Protein AF-A0AAW1RF46-F1 (afdb_monomer)

Foldseek 3Di:
DLVVLLDDPDPDDPDDDPDDDDDDDDDDDDDDDDDDDDDDDDDDDDDDDDDDDDDDDDDDDDDDDDDDDDDDDDDDDDDDDDDDDDDDDDDDDDDDDDDDDPDDDQDDDDDPPPPPDDPQDQFDLQPLCLLPVLPDLVRLVLLSVLLVQLQPVVCLVCVVVVLVVCCVVVNDVVSQVVCVVHLCVQFFQAADLVSNVVVLVSQVVLQAHAAEDALCLVVLLVVQPDPPPDDVVVLQVQLVVSLVVLLVSLVSQLSSPLLYEYEHELSRNFHLVLLLQLLVQCVVVVVLVPLDDPPRPPDPPQASLNVCPPVDDPSSSVRLVSSLVSLLVSLVSLQVSVRYAYEYDADDPSRRSSSVRSQLVSQLNRQQLHHSYAYEFALQFPCRVVNLVSSLVVQVVSRGAYHYEYDNDQCQVVQQVVCVVVVHDRRGDPDPVSSVVSRLVSLLVQLVCLLVRRAAYEQADLDPVSLSSSSVSCVVSVNQLQDGGYEYEYERSGNSSRQSSSSNSNHRYYYHHYYHRPVSCSVVSSSVSNVSNCCVPDDSSVSVSVSSSVVSVVVVVVVPDDPPDDDPPPPPDDDDDDDDDDD

Nearest PDB structures (foldseek):
  4nme-assembly1_B  TM=6.684E-01  e=1.162E-13  Geobacter sulfurreducens PCA
  7na0-assembly1_A  TM=6.636E-01  e=4.449E-13  Geobacter sulfurreducens PCA
  8uq1-assembly1_B  TM=6.690E-01  e=1.746E-11  Sinorhizobium meliloti SM11
  8dkp-assembly1_B  TM=6.644E-01  e=1.909E-11  Sinorhizobium meliloti SM11
  8dkq-assembly1_B  TM=6.671E-01  e=2.388E-11  Sinorhizobium meliloti SM11

Organism: NCBI:txid904363

Structure (mmCIF, N/CA/C/O backbone):
data_AF-A0AAW1RF46-F1
#
_entry.id   AF-A0AAW1RF46-F1
#
loop_
_atom_site.group_PDB
_atom_site.id
_atom_site.type_symbol
_atom_site.label_atom_id
_atom_site.label_alt_id
_atom_site.label_comp_id
_atom_site.label_asym_id
_atom_site.label_entity_id
_atom_site.label_seq_id
_atom_site.pdbx_PDB_ins_code
_atom_site.Cartn_x
_atom_site.Cartn_y
_atom_site.Cartn_z
_atom_site.occupancy
_atom_site.B_iso_or_equiv
_atom_site.auth_seq_id
_atom_site.auth_comp_id
_atom_site.auth_asym_id
_atom_site.auth_atom_id
_atom_site.pdbx_PDB_model_num
ATOM 1 N N . MET A 1 1 ? 27.375 -0.310 -25.083 1.00 27.59 1 MET A N 1
ATOM 2 C CA . MET A 1 1 ? 26.789 -0.178 -23.723 1.00 27.59 1 MET A CA 1
ATOM 3 C C . MET A 1 1 ? 26.235 -1.479 -23.136 1.00 27.59 1 MET A C 1
ATOM 5 O O . MET A 1 1 ? 26.670 -1.812 -22.047 1.00 27.59 1 MET A O 1
ATOM 9 N N . ALA A 1 2 ? 25.311 -2.212 -23.780 1.00 26.98 2 ALA A N 1
ATOM 10 C CA . ALA A 1 2 ? 24.566 -3.321 -23.141 1.00 26.98 2 ALA A CA 1
ATOM 11 C C . ALA A 1 2 ? 25.422 -4.337 -22.341 1.00 26.98 2 ALA A C 1
ATOM 13 O O . ALA A 1 2 ? 25.111 -4.618 -21.186 1.00 26.98 2 ALA A O 1
ATOM 14 N N . LEU A 1 3 ? 26.548 -4.804 -22.897 1.00 30.23 3 LEU A N 1
ATOM 15 C CA . LEU A 1 3 ? 27.481 -5.731 -22.228 1.00 30.23 3 LEU A CA 1
ATOM 16 C C . LEU A 1 3 ? 28.105 -5.195 -20.922 1.00 30.23 3 LEU A C 1
ATOM 18 O O . LEU A 1 3 ? 28.523 -5.986 -20.081 1.00 30.23 3 LEU A O 1
ATOM 22 N N . ILE A 1 4 ? 28.159 -3.874 -20.722 1.00 39.00 4 ILE A N 1
ATOM 23 C CA . ILE A 1 4 ? 28.685 -3.250 -19.495 1.00 39.00 4 ILE A CA 1
ATOM 24 C C . ILE A 1 4 ? 27.659 -3.381 -18.358 1.00 39.00 4 ILE A C 1
ATOM 26 O O . ILE A 1 4 ? 28.018 -3.744 -17.241 1.00 39.00 4 ILE A O 1
ATOM 30 N N . LEU A 1 5 ? 26.368 -3.179 -18.654 1.00 33.59 5 LEU A N 1
ATOM 31 C CA . LEU A 1 5 ? 25.272 -3.252 -17.674 1.00 33.59 5 LEU A CA 1
ATOM 32 C C . LEU A 1 5 ? 24.996 -4.683 -17.171 1.00 33.59 5 LEU A C 1
ATOM 34 O O . LEU A 1 5 ? 24.389 -4.860 -16.112 1.00 33.59 5 LEU A O 1
ATOM 38 N N . LEU A 1 6 ? 25.456 -5.703 -17.902 1.00 37.12 6 LEU A N 1
ATOM 39 C CA . LEU A 1 6 ? 25.320 -7.116 -17.533 1.00 37.12 6 LEU A CA 1
ATOM 40 C C . LEU A 1 6 ? 26.416 -7.610 -16.566 1.00 37.12 6 LEU A C 1
ATOM 42 O O . LEU A 1 6 ? 26.213 -8.620 -15.894 1.00 37.12 6 LEU A O 1
ATOM 46 N N . ARG A 1 7 ? 27.553 -6.911 -16.429 1.00 37.22 7 ARG A N 1
ATOM 47 C CA . ARG A 1 7 ? 28.652 -7.338 -15.538 1.00 37.22 7 ARG A CA 1
ATOM 48 C C . ARG A 1 7 ? 28.294 -7.171 -14.051 1.00 37.22 7 ARG A C 1
ATOM 50 O O . ARG A 1 7 ? 27.586 -6.235 -13.663 1.00 37.22 7 ARG A O 1
ATOM 57 N N . LYS A 1 8 ? 28.802 -8.063 -13.189 1.00 33.25 8 LYS A N 1
ATOM 58 C CA . LYS A 1 8 ? 28.852 -7.816 -11.733 1.00 33.25 8 LYS A CA 1
ATOM 59 C C . LYS A 1 8 ? 29.777 -6.612 -11.462 1.00 33.25 8 LYS A C 1
ATOM 61 O O . LYS A 1 8 ? 30.734 -6.432 -12.218 1.00 33.25 8 LYS A O 1
ATOM 66 N N . PRO A 1 9 ? 29.516 -5.784 -10.433 1.00 35.66 9 PRO A N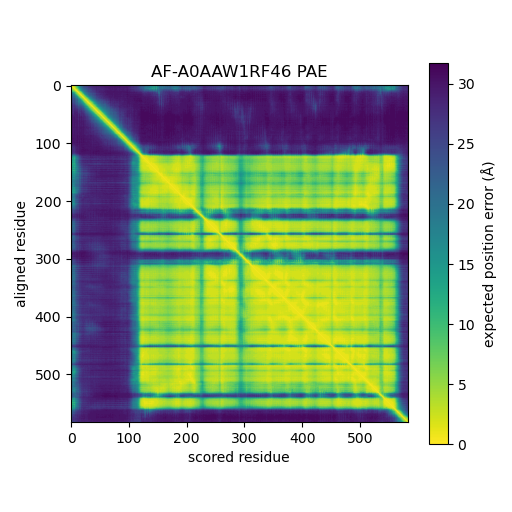 1
ATOM 67 C CA . PRO A 1 9 ? 30.506 -4.805 -9.990 1.00 35.66 9 PRO A CA 1
ATOM 68 C C . PRO A 1 9 ? 31.748 -5.540 -9.445 1.00 35.66 9 PRO A C 1
ATOM 70 O O . PRO A 1 9 ? 31.601 -6.649 -8.919 1.00 35.66 9 PRO A O 1
ATOM 73 N N . PRO A 1 10 ? 32.960 -4.967 -9.553 1.00 33.53 10 PRO A N 1
ATOM 74 C CA . PRO A 1 10 ? 34.133 -5.519 -8.883 1.00 33.53 10 PRO A CA 1
ATOM 75 C C . PRO A 1 10 ? 33.938 -5.455 -7.360 1.00 33.53 10 PRO A C 1
ATOM 77 O O . PRO A 1 10 ? 33.443 -4.461 -6.833 1.00 33.53 10 PRO A O 1
ATOM 80 N N . SER A 1 11 ? 34.333 -6.510 -6.647 1.00 35.28 11 SER A N 1
ATOM 81 C CA . SER A 1 11 ? 34.088 -6.666 -5.202 1.00 35.28 11 SER A CA 1
ATOM 82 C C . SER A 1 11 ? 34.946 -5.771 -4.300 1.00 35.28 11 SER A C 1
ATOM 84 O O . SER A 1 11 ? 34.728 -5.743 -3.092 1.00 35.28 11 SER A O 1
ATOM 86 N N . ASN A 1 12 ? 35.934 -5.066 -4.860 1.00 34.50 12 ASN A N 1
ATOM 87 C CA . ASN A 1 12 ? 37.026 -4.459 -4.103 1.00 34.50 12 ASN A CA 1
ATOM 88 C C . ASN A 1 12 ? 37.057 -2.933 -4.288 1.00 34.50 12 ASN A C 1
ATOM 90 O O . ASN A 1 12 ? 37.771 -2.427 -5.149 1.00 34.50 12 ASN A O 1
ATOM 94 N N . TYR A 1 13 ? 36.334 -2.201 -3.435 1.00 37.72 13 TYR A N 1
ATOM 95 C CA . TYR A 1 13 ? 36.494 -0.750 -3.258 1.00 37.72 13 TYR A CA 1
ATOM 96 C C . TYR A 1 13 ? 36.704 -0.404 -1.778 1.00 37.72 13 TYR A C 1
ATOM 98 O O . TYR A 1 13 ? 35.835 0.133 -1.102 1.00 37.72 13 TYR A O 1
ATOM 106 N N . SER A 1 14 ? 37.897 -0.739 -1.285 1.00 29.20 14 SER A N 1
ATOM 107 C CA . SER A 1 14 ? 38.402 -0.375 0.050 1.00 29.20 14 SER A CA 1
ATOM 108 C C . SER A 1 14 ? 39.865 0.105 0.028 1.00 29.20 14 SER A C 1
ATOM 110 O O . SER A 1 14 ? 40.492 0.240 1.075 1.00 29.20 14 SER A O 1
ATOM 112 N N . LYS A 1 15 ? 40.429 0.355 -1.167 1.00 30.78 15 LYS A N 1
ATOM 113 C CA . LYS A 1 15 ? 41.811 0.827 -1.379 1.00 30.78 15 LYS A CA 1
ATOM 114 C C . LYS A 1 15 ? 41.918 1.820 -2.544 1.00 30.78 15 LYS A C 1
ATOM 116 O O . LYS A 1 15 ? 42.496 1.513 -3.578 1.00 30.78 15 LYS A O 1
ATOM 121 N N . LEU A 1 16 ? 41.346 3.006 -2.361 1.00 31.53 16 LEU A N 1
ATOM 122 C CA . LEU A 1 16 ? 41.635 4.245 -3.098 1.00 31.53 16 LEU A CA 1
ATOM 123 C C . LEU A 1 16 ? 41.183 5.408 -2.198 1.00 31.53 16 LEU A C 1
ATOM 125 O O . LEU A 1 16 ? 40.203 5.252 -1.477 1.00 31.53 16 LEU A O 1
ATOM 129 N N . PHE A 1 17 ? 41.915 6.526 -2.216 1.00 28.53 17 PHE A N 1
ATOM 130 C CA . PHE A 1 17 ? 41.871 7.602 -1.205 1.00 28.53 17 PHE A CA 1
ATOM 131 C C . PHE A 1 17 ? 42.358 7.207 0.203 1.00 28.53 17 PHE A C 1
ATOM 133 O O . PHE A 1 17 ? 41.610 7.210 1.174 1.00 28.53 17 PHE A O 1
ATOM 140 N N . LEU A 1 18 ? 43.671 6.982 0.321 1.00 28.70 18 LEU A N 1
ATOM 141 C CA . LEU A 1 18 ? 44.420 7.340 1.533 1.00 28.70 18 LEU A CA 1
ATOM 142 C C . LEU A 1 18 ? 45.180 8.646 1.255 1.00 28.70 18 LEU A C 1
ATOM 144 O O . LEU A 1 18 ? 46.312 8.631 0.778 1.00 28.70 18 LEU A O 1
ATOM 148 N N . GLY A 1 19 ? 44.514 9.776 1.499 1.00 25.34 19 GLY A N 1
ATOM 149 C CA . GLY A 1 19 ? 45.140 11.097 1.595 1.00 25.34 19 GLY A CA 1
ATOM 150 C C . GLY A 1 19 ? 45.385 11.437 3.065 1.00 25.34 19 GLY A C 1
ATOM 151 O O . GLY A 1 19 ? 44.556 11.105 3.909 1.00 25.34 19 GLY A O 1
ATOM 152 N N . ARG A 1 20 ? 46.529 12.053 3.387 1.00 28.75 20 ARG A N 1
ATOM 153 C CA . ARG A 1 20 ? 46.938 12.325 4.776 1.00 28.75 20 ARG A CA 1
ATOM 154 C C . ARG A 1 20 ? 45.986 13.288 5.498 1.00 28.75 20 ARG A C 1
ATOM 156 O O . ARG A 1 20 ? 45.885 14.445 5.102 1.00 28.75 20 ARG A O 1
ATOM 163 N N . CYS A 1 21 ? 45.471 12.854 6.645 1.00 26.83 21 CYS A N 1
ATOM 164 C CA . CYS A 1 21 ? 45.247 13.710 7.809 1.00 26.83 21 CYS A CA 1
ATOM 165 C C . CYS A 1 21 ? 45.809 12.976 9.035 1.00 26.83 21 CYS A C 1
ATOM 167 O O . CYS A 1 21 ? 45.380 11.863 9.333 1.00 26.83 21 CYS A O 1
ATOM 169 N N . GLU A 1 22 ? 46.784 13.574 9.715 1.00 27.86 22 GLU A N 1
ATOM 170 C CA . GLU A 1 22 ? 47.380 13.048 10.950 1.00 27.86 22 GLU A CA 1
ATOM 171 C C . GLU A 1 22 ? 46.767 13.793 12.146 1.00 27.86 22 GLU A C 1
ATOM 173 O O . GLU A 1 22 ? 46.628 15.015 12.101 1.00 27.86 22 GLU A O 1
ATOM 178 N N . GLY A 1 23 ? 46.366 13.077 13.203 1.00 26.98 23 GLY A N 1
ATOM 179 C CA . GLY A 1 23 ? 45.689 13.687 14.353 1.00 26.98 23 GLY A CA 1
ATOM 180 C C . GLY A 1 23 ? 45.207 12.680 15.404 1.00 26.98 23 GLY A C 1
ATOM 181 O O . GLY A 1 23 ? 44.204 12.008 15.206 1.00 26.98 23 GLY A O 1
ATOM 182 N N . PHE A 1 24 ? 45.964 12.604 16.500 1.00 27.41 24 PHE A N 1
ATOM 183 C CA . PHE A 1 24 ? 45.728 11.986 17.820 1.00 27.41 24 PHE A CA 1
ATOM 184 C C . PHE A 1 24 ? 44.268 11.767 18.305 1.00 27.41 24 PHE A C 1
ATOM 186 O O . PHE A 1 24 ? 43.392 12.561 17.969 1.00 27.41 24 PHE A O 1
ATOM 193 N N . PRO A 1 25 ? 44.040 10.888 19.314 1.00 31.31 25 PRO A N 1
ATOM 194 C CA . PRO A 1 25 ? 44.772 9.664 19.675 1.00 31.31 25 PRO A CA 1
ATOM 195 C C . PRO A 1 25 ? 43.844 8.440 19.886 1.00 31.31 25 PRO A C 1
ATOM 197 O O . PRO A 1 25 ? 42.623 8.554 19.971 1.00 31.31 25 PRO A O 1
ATOM 200 N N . VAL A 1 26 ? 44.430 7.247 20.039 1.00 27.92 26 VAL A N 1
ATOM 201 C CA . VAL A 1 26 ? 43.692 6.036 20.453 1.00 27.92 26 VAL A CA 1
ATOM 202 C C . VAL A 1 26 ? 43.328 6.130 21.938 1.00 27.92 26 VAL A C 1
ATOM 204 O O . VAL A 1 26 ? 44.215 6.334 22.764 1.00 27.92 26 VAL A O 1
ATOM 207 N N . PHE A 1 27 ? 42.054 5.919 22.287 1.00 28.27 27 PHE A N 1
ATOM 208 C CA . PHE A 1 27 ? 41.620 5.739 23.678 1.00 28.27 27 PHE A CA 1
ATOM 209 C C . PHE A 1 27 ? 41.367 4.267 24.021 1.00 28.27 27 PHE A C 1
ATOM 211 O O . PHE A 1 27 ? 40.962 3.469 23.176 1.00 28.27 27 PHE A O 1
ATOM 218 N N . ALA A 1 28 ? 41.670 3.913 25.270 1.00 26.66 28 ALA A N 1
ATOM 219 C CA . ALA A 1 28 ? 41.823 2.536 25.721 1.00 26.66 28 ALA A CA 1
ATOM 220 C C . ALA A 1 28 ? 40.512 1.735 25.803 1.00 26.66 28 ALA A C 1
ATOM 222 O O . ALA A 1 28 ? 39.450 2.250 26.153 1.00 26.66 28 ALA A O 1
ATOM 223 N N . THR A 1 29 ? 40.631 0.424 25.593 1.00 27.12 29 THR A N 1
ATOM 224 C CA . THR A 1 29 ? 39.634 -0.565 26.014 1.00 27.12 29 THR A CA 1
ATOM 225 C C . THR A 1 29 ? 39.552 -0.611 27.541 1.00 27.12 29 THR A C 1
ATOM 227 O O . THR A 1 29 ? 40.506 -1.041 28.191 1.00 27.12 29 THR A O 1
ATOM 230 N N . TYR A 1 30 ? 38.415 -0.221 28.116 1.00 28.14 30 TYR A N 1
ATOM 231 C CA . TYR A 1 30 ? 38.135 -0.442 29.538 1.00 28.14 30 TYR A CA 1
ATOM 232 C C . TYR A 1 30 ? 37.581 -1.860 29.779 1.00 28.14 30 TYR A C 1
ATOM 234 O O . TYR A 1 30 ? 36.731 -2.313 29.008 1.00 28.14 30 TYR A O 1
ATOM 242 N N . PRO A 1 31 ? 38.023 -2.569 30.836 1.00 28.66 31 PRO A N 1
ATOM 243 C CA . PRO A 1 31 ? 37.450 -3.853 31.225 1.00 28.66 31 PRO A CA 1
ATOM 244 C C . PRO A 1 31 ? 36.089 -3.680 31.920 1.00 28.66 31 PRO A C 1
ATOM 246 O O . PRO A 1 31 ? 35.855 -2.707 32.636 1.00 28.66 31 PRO A O 1
ATOM 249 N N . MET A 1 32 ? 35.205 -4.663 31.741 1.00 29.72 32 MET A N 1
ATOM 250 C CA . MET A 1 32 ? 33.914 -4.740 32.435 1.00 29.72 32 MET A CA 1
ATOM 251 C C . MET A 1 32 ? 34.112 -5.071 33.928 1.00 29.72 32 MET A C 1
ATOM 253 O O . MET A 1 32 ? 34.828 -6.030 34.229 1.00 29.72 32 MET A O 1
ATOM 257 N N . PRO A 1 33 ? 33.451 -4.366 34.867 1.00 30.98 33 PRO A N 1
ATOM 258 C CA . PRO A 1 33 ? 33.337 -4.815 36.254 1.00 30.98 33 PRO A CA 1
ATOM 259 C C . PRO A 1 33 ? 32.524 -6.115 36.361 1.00 30.98 33 PRO A C 1
ATOM 261 O O . PRO A 1 33 ? 31.619 -6.364 35.561 1.00 30.98 33 PRO A O 1
ATOM 264 N N . ALA A 1 34 ? 32.836 -6.941 37.360 1.00 29.50 34 ALA A N 1
ATOM 265 C CA . ALA A 1 34 ? 32.163 -8.219 37.583 1.00 29.50 34 ALA A CA 1
ATOM 266 C C . ALA A 1 34 ? 30.732 -8.059 38.134 1.00 29.50 34 ALA A C 1
ATOM 268 O O . ALA A 1 34 ? 30.386 -7.055 38.755 1.00 29.50 34 ALA A O 1
ATOM 269 N N . GLN A 1 35 ? 29.911 -9.093 37.938 1.00 29.91 35 GLN A N 1
ATOM 270 C CA . GLN A 1 35 ? 28.565 -9.183 38.506 1.00 29.91 35 GLN A CA 1
ATOM 271 C C . GLN A 1 35 ? 28.609 -9.238 40.041 1.00 29.91 35 GLN A C 1
ATOM 273 O O . GLN A 1 35 ? 29.417 -9.967 40.615 1.00 29.91 35 GLN A O 1
ATOM 278 N N . GLN A 1 36 ? 27.667 -8.558 40.697 1.00 27.69 36 GLN A N 1
ATOM 279 C CA . GLN A 1 36 ? 27.275 -8.852 42.076 1.00 27.69 36 GLN A CA 1
ATOM 280 C C . GLN A 1 36 ? 25.777 -9.161 42.110 1.00 27.69 36 GLN A C 1
ATOM 282 O O . GLN A 1 36 ? 24.956 -8.379 41.634 1.00 27.69 36 GLN A O 1
ATOM 287 N N . THR A 1 37 ? 25.425 -10.327 42.647 1.00 30.22 37 THR A N 1
ATOM 288 C CA . THR A 1 37 ? 24.039 -10.732 42.908 1.00 30.22 37 THR A CA 1
ATOM 289 C C . THR A 1 37 ? 23.494 -10.007 44.143 1.00 30.22 37 THR A C 1
ATOM 291 O O . THR A 1 37 ? 24.232 -9.874 45.122 1.00 30.22 37 THR A O 1
ATOM 294 N N . PRO A 1 38 ? 22.222 -9.569 44.151 1.00 32.12 38 PRO A N 1
ATOM 295 C CA . PRO A 1 38 ? 21.658 -8.829 45.276 1.00 32.12 38 PRO A CA 1
ATOM 296 C C . PRO A 1 38 ? 21.459 -9.721 46.509 1.00 32.12 38 PRO A C 1
ATOM 298 O O . PRO A 1 38 ? 20.969 -10.846 46.405 1.00 32.12 38 PRO A O 1
ATOM 301 N N . ALA A 1 39 ? 21.785 -9.189 47.688 1.00 27.78 39 ALA A N 1
ATOM 302 C CA . ALA A 1 39 ? 21.387 -9.771 48.968 1.00 27.78 39 ALA A CA 1
ATOM 303 C C . ALA A 1 39 ? 19.946 -9.353 49.318 1.00 27.78 39 ALA A C 1
ATOM 305 O O . ALA A 1 39 ? 19.544 -8.223 49.044 1.00 27.78 39 ALA A O 1
ATOM 306 N N . ALA A 1 40 ? 19.178 -10.251 49.939 1.00 29.30 40 ALA A N 1
ATOM 307 C CA . ALA A 1 40 ? 17.776 -10.021 50.290 1.00 29.30 40 ALA A CA 1
ATOM 308 C C . ALA A 1 40 ? 17.566 -9.956 51.811 1.00 29.30 40 ALA A C 1
ATOM 310 O O . ALA A 1 40 ? 17.944 -10.888 52.516 1.00 29.30 40 ALA A O 1
ATOM 311 N N . ALA A 1 41 ? 16.921 -8.888 52.294 1.00 27.41 41 ALA A N 1
ATOM 312 C CA . ALA A 1 41 ? 16.283 -8.767 53.612 1.00 27.41 41 ALA A CA 1
ATOM 313 C C . ALA A 1 41 ? 15.512 -7.426 53.700 1.00 27.41 41 ALA A C 1
ATOM 315 O O . ALA A 1 41 ? 15.883 -6.479 53.009 1.00 27.41 41 ALA A O 1
ATOM 316 N N . PRO A 1 42 ? 14.543 -7.274 54.619 1.00 32.94 42 PRO A N 1
ATOM 317 C CA . PRO A 1 42 ? 13.446 -8.204 54.885 1.00 32.94 42 PRO A CA 1
ATOM 318 C C . PRO A 1 42 ? 12.078 -7.483 54.851 1.00 32.94 42 PRO A C 1
ATOM 320 O O . PRO A 1 42 ? 11.996 -6.257 54.864 1.00 32.94 42 PRO A O 1
ATOM 323 N N . ALA A 1 43 ? 10.978 -8.238 54.868 1.00 29.25 43 ALA A N 1
ATOM 324 C CA . ALA A 1 43 ? 9.651 -7.651 55.059 1.00 29.25 43 ALA A CA 1
ATOM 325 C C . ALA A 1 43 ? 9.450 -7.178 56.513 1.00 29.25 43 ALA A C 1
ATOM 327 O O . ALA A 1 43 ? 9.816 -7.883 57.454 1.00 29.25 43 ALA A O 1
ATOM 328 N N . GLN A 1 44 ? 8.795 -6.029 56.695 1.00 30.44 44 GLN A N 1
ATOM 329 C CA . GLN A 1 44 ? 8.159 -5.645 57.958 1.00 30.44 44 GLN A CA 1
ATOM 330 C C . GLN A 1 44 ? 6.648 -5.572 57.735 1.00 30.44 44 GLN A C 1
ATOM 332 O O . GLN A 1 44 ? 6.181 -4.877 56.834 1.00 30.44 44 GLN A O 1
ATOM 337 N N . GLY A 1 45 ? 5.890 -6.335 58.521 1.00 25.44 45 GLY A N 1
ATOM 338 C CA . GLY A 1 45 ? 4.431 -6.353 58.455 1.00 25.44 45 GLY A CA 1
ATOM 339 C C . GLY A 1 45 ? 3.799 -5.375 59.442 1.00 25.44 45 GLY A C 1
ATOM 340 O O . GLY A 1 45 ? 4.349 -5.120 60.511 1.00 25.44 45 GLY A O 1
ATOM 341 N N . ILE A 1 46 ? 2.600 -4.898 59.113 1.00 29.16 46 ILE A N 1
ATOM 342 C CA . ILE A 1 46 ? 1.674 -4.287 60.071 1.00 29.16 46 ILE A CA 1
ATOM 343 C C . ILE A 1 46 ? 0.436 -5.182 60.111 1.00 29.16 46 ILE A C 1
ATOM 345 O O . ILE A 1 46 ? -0.171 -5.440 59.073 1.00 29.16 46 ILE A O 1
ATOM 349 N N . ALA A 1 47 ? 0.087 -5.679 61.298 1.00 26.77 47 ALA A N 1
ATOM 350 C CA . ALA A 1 47 ? -1.030 -6.596 61.493 1.00 26.77 47 ALA A CA 1
ATOM 351 C C . ALA A 1 47 ? -1.859 -6.219 62.732 1.00 26.77 47 ALA A C 1
ATOM 353 O O . ALA A 1 47 ? -1.448 -6.430 63.870 1.00 26.77 47 ALA A O 1
ATOM 354 N N . ALA A 1 48 ? -3.058 -5.705 62.471 1.00 30.16 48 ALA A N 1
ATOM 355 C CA . ALA A 1 48 ? -4.234 -5.680 63.339 1.00 30.16 48 ALA A CA 1
ATOM 356 C C . ALA A 1 48 ? -5.435 -5.812 62.375 1.00 30.16 48 ALA A C 1
ATOM 358 O O . ALA A 1 48 ? -5.394 -5.246 61.287 1.00 30.16 48 ALA A O 1
ATOM 359 N N . GLY A 1 49 ? -6.464 -6.628 62.610 1.00 25.88 49 GLY A N 1
ATOM 360 C CA . GLY A 1 49 ? -7.187 -6.805 63.871 1.00 25.88 49 GLY A CA 1
ATOM 361 C C . GLY A 1 49 ? -8.302 -5.751 63.886 1.00 25.88 49 GLY A C 1
ATOM 362 O O . GLY A 1 49 ? -7.998 -4.576 64.031 1.00 25.88 49 GLY A O 1
ATOM 363 N N . LEU A 1 50 ? -9.581 -6.073 63.666 1.00 27.38 50 LEU A N 1
ATOM 364 C CA . LEU A 1 50 ? -10.349 -7.183 64.253 1.00 27.38 50 LEU A CA 1
ATOM 365 C C . LEU A 1 50 ? -11.422 -7.798 63.316 1.00 27.38 50 LEU A C 1
ATOM 367 O O . LEU A 1 50 ? -11.562 -7.422 62.157 1.00 27.38 50 LEU A O 1
ATOM 371 N N . LEU A 1 51 ? -12.145 -8.794 63.842 1.00 28.14 51 LEU A N 1
ATOM 372 C CA . LEU A 1 51 ? -13.146 -9.637 63.170 1.00 28.14 51 LEU A CA 1
ATOM 373 C C . LEU A 1 51 ? -14.600 -9.209 63.454 1.00 28.14 51 LEU A C 1
ATOM 375 O O . LEU A 1 51 ? -14.879 -8.650 64.509 1.00 28.14 51 LEU A O 1
ATOM 379 N N . SER A 1 52 ? -15.523 -9.707 62.613 1.00 27.38 52 SER A N 1
ATOM 380 C CA . SER A 1 52 ? -16.975 -9.852 62.871 1.00 27.38 52 SER A CA 1
ATOM 381 C C . SER A 1 52 ? -17.793 -8.540 62.865 1.00 27.38 52 SER A C 1
ATOM 383 O O . SER A 1 52 ? -17.367 -7.524 63.387 1.00 27.38 52 SER A O 1
ATOM 385 N N . SER A 1 53 ? -19.004 -8.475 62.304 1.00 27.56 53 SER A N 1
ATOM 386 C CA . SER A 1 53 ? -20.031 -9.525 62.219 1.00 27.56 53 SER A CA 1
ATOM 387 C C . SER A 1 53 ? -21.019 -9.318 61.054 1.00 27.56 53 SER A C 1
ATOM 389 O O . SER A 1 53 ? -21.091 -8.246 60.458 1.00 27.56 53 SER A O 1
ATOM 391 N N . ARG A 1 54 ? -21.805 -10.356 60.730 1.00 27.72 54 ARG A N 1
ATOM 392 C CA . ARG A 1 54 ? -22.978 -10.254 59.840 1.00 27.72 54 ARG A CA 1
ATOM 393 C C . ARG A 1 54 ? -24.205 -9.793 60.629 1.00 27.72 54 ARG A C 1
ATOM 395 O O . ARG A 1 54 ? -24.477 -10.357 61.684 1.00 27.72 54 ARG A O 1
ATOM 402 N N . SER A 1 55 ? -25.043 -8.949 60.032 1.00 27.30 55 SER A N 1
ATOM 403 C CA . SER A 1 55 ? -26.495 -9.019 60.249 1.00 27.30 55 SER A CA 1
ATOM 404 C C . SER A 1 55 ? -27.262 -8.565 59.003 1.00 27.30 55 SER A C 1
ATOM 406 O O . SER A 1 55 ? -26.957 -7.545 58.394 1.00 27.30 55 SER A O 1
ATOM 408 N N . THR A 1 56 ? -28.239 -9.373 58.598 1.00 25.52 56 THR A N 1
ATOM 409 C CA . THR A 1 56 ? -29.304 -9.011 57.651 1.00 25.52 56 THR A CA 1
ATOM 410 C C . THR A 1 56 ? -30.481 -8.412 58.417 1.00 25.52 56 THR A C 1
ATOM 412 O O . THR A 1 56 ? -30.670 -8.742 59.589 1.00 25.52 56 THR A O 1
ATOM 415 N N . PRO A 1 57 ? -31.368 -7.679 57.732 1.00 29.64 57 PRO A N 1
ATOM 416 C CA . PRO A 1 57 ? -32.741 -8.186 57.715 1.00 29.64 57 PRO A CA 1
ATOM 417 C C . PRO A 1 57 ? -33.349 -8.272 56.308 1.00 29.64 57 PRO A C 1
ATOM 419 O O . PRO A 1 57 ? -33.087 -7.460 55.425 1.00 29.64 57 PRO A O 1
ATOM 422 N N . THR A 1 58 ? -34.191 -9.285 56.125 1.00 26.41 58 THR A N 1
ATOM 423 C CA . THR A 1 58 ? -35.045 -9.510 54.951 1.00 26.41 58 THR A CA 1
ATOM 424 C C . THR A 1 58 ? -36.472 -9.041 55.222 1.00 26.41 58 THR A C 1
ATOM 426 O O . THR A 1 58 ? -36.943 -9.280 56.330 1.00 26.41 58 THR A O 1
ATOM 429 N N . GLN A 1 59 ? -37.151 -8.513 54.192 1.00 27.02 59 GLN A N 1
ATOM 430 C CA . GLN A 1 59 ? -38.604 -8.545 53.869 1.00 27.02 59 GLN A CA 1
ATOM 431 C C . GLN A 1 59 ? -38.949 -7.235 53.121 1.00 27.02 59 GLN A C 1
ATOM 433 O O . GLN A 1 59 ? -38.615 -6.165 53.611 1.00 27.02 59 GLN A O 1
ATOM 438 N N . SER A 1 60 ? -39.422 -7.176 51.868 1.00 25.72 60 SER A N 1
ATOM 439 C CA . SER A 1 60 ? -40.427 -7.923 51.077 1.00 25.72 60 SER A CA 1
ATOM 440 C C . SER A 1 60 ? -41.818 -7.272 51.079 1.00 25.72 60 SER A C 1
ATOM 442 O O . SER A 1 60 ? -42.588 -7.473 52.014 1.00 25.72 60 SER A O 1
ATOM 444 N N . SER A 1 61 ? -42.176 -6.600 49.979 1.00 26.20 61 SER A N 1
ATOM 445 C CA . SER A 1 61 ? -43.574 -6.429 49.546 1.00 26.20 61 SER A CA 1
ATOM 446 C C . SER A 1 61 ? -43.670 -5.877 48.116 1.00 26.20 61 SER A C 1
ATOM 448 O O . SER A 1 61 ? -43.086 -4.839 47.815 1.00 26.20 61 SER A O 1
ATOM 450 N N . THR A 1 62 ? -44.457 -6.548 47.277 1.00 28.42 62 THR A N 1
ATOM 451 C CA . THR A 1 62 ? -44.963 -6.149 45.946 1.00 28.42 62 THR A CA 1
ATOM 452 C C . THR A 1 62 ? -46.152 -7.067 45.611 1.00 28.42 62 THR A C 1
ATOM 454 O O . THR A 1 62 ? -46.236 -8.149 46.196 1.00 28.42 62 THR A O 1
ATOM 457 N N . PRO A 1 63 ? -47.023 -6.743 44.634 1.00 39.91 63 PRO A N 1
ATOM 458 C CA . PRO A 1 63 ? -47.340 -5.443 44.030 1.00 39.91 63 PRO A CA 1
ATOM 459 C C . PRO A 1 63 ? -48.831 -5.072 44.254 1.00 39.91 63 PRO A C 1
ATOM 461 O O . PRO A 1 63 ? -49.548 -5.767 44.969 1.00 39.91 63 PRO A O 1
ATOM 464 N N . ALA A 1 64 ? -49.332 -4.018 43.598 1.00 26.61 64 ALA A N 1
ATOM 465 C CA . ALA A 1 64 ? -50.771 -3.744 43.492 1.00 26.61 64 ALA A CA 1
ATOM 466 C C . ALA A 1 64 ? -51.169 -3.428 42.037 1.00 26.61 64 ALA A C 1
ATOM 468 O O . ALA A 1 64 ? -50.651 -2.490 41.437 1.00 26.61 64 ALA A O 1
ATOM 469 N N . HIS A 1 65 ? -52.092 -4.216 41.480 1.00 28.69 65 HIS A N 1
ATOM 470 C CA . HIS A 1 65 ? -52.736 -3.975 40.182 1.00 28.69 65 HIS A CA 1
ATOM 471 C C . HIS A 1 65 ? -53.990 -3.111 40.372 1.00 28.69 65 HIS A C 1
ATOM 473 O O . HIS A 1 65 ? -54.839 -3.481 41.180 1.00 28.69 65 HIS A O 1
ATOM 479 N N . VAL A 1 66 ? -54.181 -2.072 39.549 1.00 27.19 66 VAL A N 1
ATOM 480 C CA . VAL A 1 66 ? -55.522 -1.561 39.200 1.00 27.19 66 VAL A CA 1
ATOM 481 C C . VAL A 1 66 ? -55.563 -1.140 37.728 1.00 27.19 66 VAL A C 1
ATOM 483 O O . VAL A 1 66 ? -54.646 -0.515 37.201 1.00 27.19 66 VAL A O 1
ATOM 486 N N . SER A 1 67 ? -56.654 -1.503 37.067 1.00 25.45 67 SER A N 1
ATOM 487 C CA . SER A 1 67 ? -57.176 -1.016 35.780 1.00 25.45 67 SER A CA 1
ATOM 488 C C . SER A 1 67 ? -58.696 -1.320 35.803 1.00 25.45 67 SER A C 1
ATOM 490 O O . SER A 1 67 ? -59.102 -2.079 36.692 1.00 25.45 67 SER A O 1
ATOM 492 N N . PRO A 1 68 ? -59.550 -0.833 34.879 1.00 45.62 68 PRO A N 1
ATOM 493 C CA . PRO A 1 68 ? -59.268 -0.011 33.698 1.00 45.62 68 PRO A CA 1
ATOM 494 C C . PRO A 1 68 ? -60.210 1.220 33.545 1.00 45.62 68 PRO A C 1
ATOM 496 O O . PRO A 1 68 ? -61.022 1.503 34.417 1.00 45.62 68 PRO A O 1
ATOM 499 N N . ASP A 1 69 ? -60.110 1.864 32.375 1.00 27.62 69 ASP A N 1
ATOM 500 C CA . ASP A 1 69 ? -61.211 2.449 31.577 1.00 27.62 69 ASP A CA 1
ATOM 501 C C . ASP A 1 69 ? -62.000 3.685 32.082 1.00 27.62 69 ASP A C 1
ATOM 503 O O . ASP A 1 69 ? -62.643 3.666 33.133 1.00 27.62 69 ASP A O 1
ATOM 507 N N . LYS A 1 70 ? -62.041 4.730 31.233 1.00 27.28 70 LYS A N 1
ATOM 508 C CA . LYS A 1 70 ? -63.292 5.406 30.832 1.00 27.28 70 LYS A CA 1
ATOM 509 C C . LYS A 1 70 ? -63.120 6.352 29.636 1.00 27.28 70 LYS A C 1
ATOM 511 O O . LYS A 1 70 ? -62.183 7.144 29.576 1.00 27.28 70 LYS A O 1
ATOM 516 N N . THR A 1 71 ? -64.089 6.294 28.727 1.00 27.28 71 THR A N 1
ATOM 517 C CA . THR A 1 71 ? -64.321 7.207 27.595 1.00 27.28 71 THR A CA 1
ATOM 518 C C . THR A 1 71 ? -65.023 8.503 28.009 1.00 27.28 71 THR A C 1
ATOM 520 O O . THR A 1 71 ? -65.820 8.465 28.942 1.00 27.28 71 THR A O 1
ATOM 523 N N . GLU A 1 72 ? -64.858 9.586 27.237 1.00 27.08 72 GLU A N 1
ATOM 524 C CA . GLU A 1 72 ? -65.972 10.230 26.499 1.00 27.08 72 GLU A CA 1
ATOM 525 C C . GLU A 1 72 ? -65.487 11.329 25.525 1.00 27.08 72 GLU A C 1
ATOM 527 O O . GLU A 1 72 ? -64.475 11.989 25.760 1.00 27.08 72 GLU A O 1
ATOM 532 N N . ASP A 1 73 ? -66.211 11.494 24.413 1.00 25.34 73 ASP A N 1
ATOM 533 C CA . ASP A 1 73 ? -66.045 12.566 23.416 1.00 25.34 73 ASP A CA 1
ATOM 534 C C . ASP A 1 73 ? -66.763 13.858 23.843 1.00 25.34 73 ASP A C 1
ATOM 536 O O . ASP A 1 73 ? -67.742 13.799 24.580 1.00 25.34 73 ASP A O 1
ATOM 540 N N . PHE A 1 74 ? -66.408 15.006 23.243 1.00 26.11 74 PHE A N 1
ATOM 541 C CA . PHE A 1 74 ? -67.434 15.938 22.738 1.00 26.11 74 PHE A CA 1
ATOM 542 C C . PHE A 1 74 ? -66.916 16.844 21.602 1.00 26.11 74 PHE A C 1
ATOM 544 O O . PHE A 1 74 ? -65.764 17.273 21.591 1.00 26.11 74 PHE A O 1
ATOM 551 N N . THR A 1 75 ? -67.783 17.142 20.627 1.00 27.17 75 THR A N 1
ATOM 552 C CA . THR A 1 75 ? -67.429 17.738 19.319 1.00 27.17 75 THR A CA 1
ATOM 553 C C . THR A 1 75 ? -68.071 19.105 19.047 1.00 27.17 75 THR A C 1
ATOM 555 O O . THR A 1 75 ? -69.279 19.233 19.237 1.00 27.17 75 THR A O 1
ATOM 558 N N . ALA A 1 76 ? -67.332 20.061 18.456 1.00 26.02 76 ALA A N 1
ATOM 559 C CA . ALA A 1 76 ? -67.861 21.170 17.625 1.00 26.02 76 ALA A CA 1
ATOM 560 C C . ALA A 1 76 ? -66.730 21.961 16.903 1.00 26.02 76 ALA A C 1
ATOM 562 O O . ALA A 1 76 ? -65.591 21.921 17.355 1.00 26.02 76 ALA A O 1
ATOM 563 N N . ALA A 1 77 ? -66.982 22.832 15.908 1.00 26.27 77 ALA A N 1
ATOM 564 C CA . ALA A 1 77 ? -67.450 22.564 14.528 1.00 26.27 77 ALA A CA 1
ATOM 565 C C . ALA A 1 77 ? -67.485 23.862 13.659 1.00 26.27 77 ALA A C 1
ATOM 567 O O . ALA A 1 77 ? -68.202 24.799 13.998 1.00 26.27 77 ALA A O 1
ATOM 568 N N . SER A 1 78 ? -66.753 23.919 12.529 1.00 24.98 78 SER A N 1
ATOM 569 C CA . SER A 1 78 ? -66.928 24.834 11.353 1.00 24.98 78 SER A CA 1
ATOM 570 C C . SER A 1 78 ? -65.761 24.612 10.357 1.00 24.98 78 SER A C 1
ATOM 572 O O . SER A 1 78 ? -64.607 24.726 10.744 1.00 24.98 78 SER A O 1
ATOM 574 N N . GLN A 1 79 ? -65.917 24.055 9.145 1.00 25.22 79 GLN A N 1
ATOM 575 C CA . GLN A 1 79 ? -66.555 24.567 7.907 1.00 25.22 79 GLN A CA 1
ATOM 576 C C . GLN A 1 79 ? -65.881 25.847 7.346 1.00 25.22 79 GLN A C 1
ATOM 578 O O . GLN A 1 79 ? -66.125 26.923 7.870 1.00 25.22 79 GLN A O 1
ATOM 583 N N . LEU A 1 80 ? -64.905 25.733 6.416 1.00 27.61 80 LEU A N 1
ATOM 584 C CA . LEU A 1 80 ? -65.011 25.741 4.919 1.00 27.61 80 LEU A CA 1
ATOM 585 C C . LEU A 1 80 ? -64.948 27.173 4.303 1.00 27.61 80 LEU A C 1
ATOM 587 O O . LEU A 1 80 ? -65.248 28.107 5.039 1.00 27.61 80 LEU A O 1
ATOM 591 N N . PRO A 1 81 ? -64.596 27.408 3.002 1.00 30.77 81 PRO A N 1
ATOM 592 C CA . PRO A 1 81 ? -64.312 26.487 1.878 1.00 30.77 81 PRO A CA 1
ATOM 593 C C . PRO A 1 81 ? -62.950 26.732 1.136 1.00 30.77 81 PRO A C 1
ATOM 595 O O . PRO A 1 81 ? -62.064 27.409 1.645 1.00 30.77 81 PRO A O 1
ATOM 598 N N . ARG A 1 82 ? -62.771 26.164 -0.079 1.00 33.81 82 ARG A N 1
ATOM 599 C CA . ARG A 1 82 ? -61.627 26.378 -1.021 1.00 33.81 82 ARG A CA 1
ATOM 600 C C . ARG A 1 82 ? -61.850 27.598 -1.948 1.00 33.81 82 ARG A C 1
ATOM 602 O O . ARG A 1 82 ? -63.008 27.974 -2.121 1.00 33.81 82 ARG A O 1
ATOM 609 N N . PRO A 1 83 ? -60.806 28.146 -2.621 1.00 27.88 83 PRO A N 1
ATOM 610 C CA . PRO A 1 83 ? -60.697 27.932 -4.086 1.00 27.88 83 PRO A CA 1
ATOM 611 C C . PRO A 1 83 ? -59.262 27.941 -4.706 1.00 27.88 83 PRO A C 1
ATOM 613 O O . PRO A 1 83 ? -58.259 28.140 -4.031 1.00 27.88 83 PRO A O 1
ATOM 616 N N . HIS A 1 84 ? -59.217 27.743 -6.031 1.00 23.34 84 HIS A N 1
ATOM 617 C CA . HIS A 1 84 ? -58.150 27.962 -7.042 1.00 23.34 84 HIS A CA 1
ATOM 618 C C . HIS A 1 84 ? -58.881 28.467 -8.326 1.00 23.34 84 HIS A C 1
ATOM 620 O O . HIS A 1 84 ? -60.096 28.238 -8.380 1.00 23.34 84 HIS A O 1
ATOM 626 N N . PRO A 1 85 ? -58.245 29.013 -9.396 1.00 41.31 85 PRO A N 1
ATOM 627 C CA . PRO A 1 85 ? -56.843 29.425 -9.621 1.00 41.31 85 PRO A CA 1
ATOM 628 C C . PRO A 1 85 ? -56.707 30.877 -10.205 1.00 41.31 85 PRO A C 1
ATOM 630 O O . PRO A 1 85 ? -57.684 31.614 -10.192 1.00 41.31 85 PRO A O 1
ATOM 633 N N . GLU A 1 86 ? -55.528 31.235 -10.767 1.00 24.08 86 GLU A N 1
ATOM 634 C CA . GLU A 1 86 ? -55.250 32.416 -11.650 1.00 24.08 86 GLU A CA 1
ATOM 635 C C . GLU A 1 86 ? -55.347 33.833 -10.993 1.00 24.08 86 GLU A C 1
ATOM 637 O O . GLU A 1 86 ? -56.011 33.979 -9.977 1.00 24.08 86 GLU A O 1
ATOM 642 N N . LEU A 1 87 ? -54.717 34.957 -11.417 1.00 24.45 87 LEU A N 1
ATOM 643 C CA . LEU A 1 87 ? -53.631 35.381 -12.359 1.00 24.45 87 LEU A CA 1
ATOM 644 C C . LEU A 1 87 ? -53.298 36.899 -12.049 1.00 24.45 87 LEU A C 1
ATOM 646 O O . LEU A 1 87 ? -53.991 37.460 -11.208 1.00 24.45 87 LEU A O 1
ATOM 650 N N . LEU A 1 88 ? -52.336 37.704 -12.574 1.00 24.91 88 LEU A N 1
ATOM 651 C CA . LEU A 1 88 ? -51.237 37.680 -13.580 1.00 24.91 88 LEU A CA 1
ATOM 652 C C . LEU A 1 88 ? -50.020 38.548 -13.092 1.00 24.91 88 LEU A C 1
ATOM 654 O O . LEU A 1 88 ? -50.247 39.581 -12.477 1.00 24.91 88 LEU A O 1
ATOM 658 N N . HIS A 1 89 ? -48.786 38.240 -13.554 1.00 25.09 89 HIS A N 1
ATOM 659 C CA . HIS A 1 89 ? -47.635 39.161 -13.854 1.00 25.09 89 HIS A CA 1
ATOM 660 C C . HIS A 1 89 ? -46.989 40.038 -12.728 1.00 25.09 89 HIS A C 1
ATOM 662 O O . HIS A 1 89 ? -47.573 40.245 -11.678 1.00 25.09 89 HIS A O 1
ATOM 668 N N . VAL A 1 90 ? -45.740 40.556 -12.817 1.00 24.67 90 VAL A N 1
ATOM 669 C CA . VAL A 1 90 ? -44.781 40.794 -13.938 1.00 24.67 90 VAL A CA 1
ATOM 670 C C . VAL A 1 90 ? -43.370 40.199 -13.673 1.00 24.67 90 VAL A C 1
ATOM 672 O O . VAL A 1 90 ? -42.953 39.998 -12.539 1.00 24.67 90 VAL A O 1
ATOM 675 N N . HIS A 1 91 ? -42.639 39.913 -14.758 1.00 24.16 91 HIS A N 1
ATOM 676 C CA . HIS A 1 91 ? -41.320 39.258 -14.862 1.00 24.16 91 HIS A CA 1
ATOM 677 C C . HIS A 1 91 ? -40.121 39.875 -14.107 1.00 24.16 91 HIS A C 1
ATOM 679 O O . HIS A 1 91 ? -39.992 41.091 -14.042 1.00 24.16 91 HIS A O 1
ATOM 685 N N . HIS A 1 92 ? -39.087 39.041 -13.877 1.00 25.83 92 HIS A N 1
ATOM 686 C CA . HIS A 1 92 ? -37.800 39.236 -14.579 1.00 25.83 92 HIS A CA 1
ATOM 687 C C . HIS A 1 92 ? -37.081 37.911 -14.956 1.00 25.83 92 HIS A C 1
ATOM 689 O O . HIS A 1 92 ? -36.460 37.246 -14.137 1.00 25.83 92 HIS A O 1
ATOM 695 N N . ARG A 1 93 ? -37.200 37.552 -16.245 1.00 21.86 93 ARG A N 1
ATOM 696 C CA . ARG A 1 93 ? -36.363 36.664 -17.091 1.00 21.86 93 ARG A CA 1
ATOM 697 C C . ARG A 1 93 ? -35.360 35.694 -16.412 1.00 21.86 93 ARG A C 1
ATOM 699 O O . ARG A 1 93 ? -34.192 36.032 -16.253 1.00 21.86 93 ARG A O 1
ATOM 706 N N . TRP A 1 94 ? -35.763 34.430 -16.247 1.00 23.38 94 TRP A N 1
ATOM 707 C CA . TRP A 1 94 ? -34.838 33.282 -16.317 1.00 23.38 94 TRP A CA 1
ATOM 708 C C . TRP A 1 94 ? -34.689 32.806 -17.771 1.00 23.38 94 TRP A C 1
ATOM 710 O O . TRP A 1 94 ? -35.634 32.914 -18.555 1.00 23.38 94 TRP A O 1
ATOM 720 N N . GLN A 1 95 ? -33.519 32.276 -18.137 1.00 24.78 95 GLN A N 1
ATOM 721 C CA . GLN A 1 95 ? -33.329 31.543 -19.395 1.00 24.78 95 GLN A CA 1
ATOM 722 C C . GLN A 1 95 ? -33.654 30.059 -19.182 1.00 24.78 95 GLN A C 1
ATOM 724 O O . GLN A 1 95 ? -33.304 29.485 -18.152 1.00 24.78 95 GLN A O 1
ATOM 729 N N . THR A 1 96 ? -34.324 29.436 -20.151 1.00 28.58 96 THR A N 1
ATOM 730 C CA . THR A 1 96 ? -34.605 27.994 -20.142 1.00 28.58 96 THR A CA 1
ATOM 731 C C . THR A 1 96 ? -33.307 27.186 -20.207 1.00 28.58 96 THR A C 1
ATOM 733 O O . THR A 1 96 ? -32.450 27.525 -21.030 1.00 28.58 96 THR A O 1
ATOM 736 N N . PRO A 1 97 ? -33.166 26.092 -19.435 1.00 30.94 97 PRO A N 1
ATOM 737 C CA . PRO A 1 97 ? -32.108 25.118 -19.668 1.00 30.94 97 PRO A CA 1
ATOM 738 C C . PRO A 1 97 ? -32.143 24.625 -21.118 1.00 30.94 97 PRO A C 1
ATOM 740 O O . PRO A 1 97 ? -33.217 24.353 -21.661 1.00 30.94 97 PRO A O 1
ATOM 743 N N . GLY A 1 98 ? -30.971 24.504 -21.741 1.00 29.98 98 GLY A N 1
ATOM 744 C CA . GLY A 1 98 ? -30.845 23.773 -23.000 1.00 29.98 98 GLY A CA 1
ATOM 745 C C . GLY A 1 98 ? -31.217 22.299 -22.813 1.00 29.98 98 GLY A C 1
ATOM 746 O O . GLY A 1 98 ? -31.255 21.796 -21.688 1.00 29.98 98 GLY A O 1
ATOM 747 N N . GLN A 1 99 ? -31.479 21.600 -23.920 1.00 29.33 99 GLN A N 1
ATOM 748 C CA . GLN A 1 99 ? -31.684 20.149 -23.887 1.00 29.33 99 GLN A CA 1
ATOM 749 C C . GLN A 1 99 ? -30.505 19.448 -23.187 1.00 29.33 99 GLN A C 1
ATOM 751 O O . GLN A 1 99 ? -29.372 19.930 -23.296 1.00 29.33 99 GLN A O 1
ATOM 756 N N . PRO A 1 100 ? -30.741 18.323 -22.484 1.00 31.45 100 PRO A N 1
ATOM 757 C CA . PRO A 1 100 ? -29.661 17.567 -21.868 1.00 31.45 100 PRO A CA 1
ATOM 758 C C . PRO A 1 100 ? -28.655 17.160 -22.946 1.00 31.45 100 PRO A C 1
ATOM 760 O O . PRO A 1 100 ? -28.984 16.403 -23.858 1.00 31.45 100 PRO A O 1
ATOM 763 N N . GLN A 1 101 ? -27.428 17.675 -22.845 1.00 31.88 101 GLN A N 1
ATOM 764 C CA . GLN A 1 101 ? -26.317 17.140 -23.622 1.00 31.88 101 GLN A CA 1
ATOM 765 C C . GLN A 1 101 ? -26.149 15.669 -23.239 1.00 31.88 101 GLN A C 1
ATOM 767 O O . GLN A 1 101 ? -26.221 15.331 -22.054 1.00 31.88 101 GLN A O 1
ATOM 772 N N . GLU A 1 102 ? -25.940 14.802 -24.231 1.00 32.22 102 GLU A N 1
ATOM 773 C CA . GLU A 1 102 ? -25.680 13.388 -23.967 1.00 32.22 102 GLU A CA 1
ATOM 774 C C . GLU A 1 102 ? -24.514 13.245 -22.974 1.00 32.22 102 GLU A C 1
ATOM 776 O O . GLU A 1 102 ? -23.519 13.974 -23.092 1.00 32.22 102 GLU A O 1
ATOM 781 N N . PRO A 1 103 ? -24.595 12.321 -21.998 1.00 36.69 103 PRO A N 1
ATOM 782 C CA . PRO A 1 103 ? -23.464 12.044 -21.128 1.00 36.69 103 PRO A CA 1
ATOM 783 C C . PRO A 1 103 ? -22.280 11.622 -22.000 1.00 36.69 103 PRO A C 1
ATOM 785 O O . PRO A 1 103 ? -22.391 10.682 -22.789 1.00 36.69 103 PRO A O 1
ATOM 788 N N . ALA A 1 104 ? -21.160 12.341 -21.874 1.00 36.47 104 ALA A N 1
ATOM 789 C CA . ALA A 1 104 ? -19.978 12.128 -22.701 1.00 36.47 104 ALA A CA 1
ATOM 790 C C . ALA A 1 104 ? -19.600 10.640 -22.704 1.00 36.47 104 ALA A C 1
ATOM 792 O O . ALA A 1 104 ? -19.370 10.061 -21.639 1.00 36.47 104 ALA A O 1
ATOM 793 N N . GLN A 1 105 ? -19.589 10.031 -23.896 1.00 28.42 105 GLN A N 1
ATOM 794 C CA . GLN A 1 105 ? -19.520 8.578 -24.037 1.00 28.42 105 GLN A CA 1
ATOM 795 C C . GLN A 1 105 ? -18.332 8.011 -23.240 1.00 28.42 105 GLN A C 1
ATOM 797 O O . GLN A 1 105 ? -17.200 8.476 -23.429 1.00 28.42 105 GLN A O 1
ATOM 802 N N . PRO A 1 106 ? -18.552 7.021 -22.350 1.00 35.59 106 PRO A N 1
ATOM 803 C CA . PRO A 1 106 ? -17.456 6.390 -21.632 1.00 35.59 106 PRO A CA 1
ATOM 804 C C . PRO A 1 106 ? -16.499 5.761 -22.644 1.00 35.59 106 PRO A C 1
ATOM 806 O O . PRO A 1 106 ? -16.928 5.237 -23.671 1.00 35.59 106 PRO A O 1
ATOM 809 N N . LEU A 1 107 ? -15.196 5.823 -22.360 1.00 33.41 107 LEU A N 1
ATOM 810 C CA . LEU A 1 107 ? -14.159 5.381 -23.288 1.00 33.41 107 LEU A CA 1
ATOM 811 C C . LEU A 1 107 ? -14.294 3.870 -23.558 1.00 33.41 107 LEU A C 1
ATOM 813 O O . LEU A 1 107 ? -13.801 3.056 -22.777 1.00 33.41 107 LEU A O 1
ATOM 817 N N . GLN A 1 108 ? -14.964 3.504 -24.657 1.00 26.64 108 GLN A N 1
ATOM 818 C CA . GLN A 1 108 ? -15.204 2.117 -25.060 1.00 26.64 108 GLN A CA 1
ATOM 819 C C . GLN A 1 108 ? -13.903 1.455 -25.530 1.00 26.64 108 GLN A C 1
ATOM 821 O O . GLN A 1 108 ? -13.623 1.320 -26.720 1.00 26.64 108 GLN A O 1
ATOM 826 N N . LEU A 1 109 ? -13.089 1.034 -24.564 1.00 36.84 109 LEU A N 1
ATOM 827 C CA . LEU A 1 109 ? -12.021 0.073 -24.794 1.00 36.84 109 LEU A CA 1
ATOM 828 C C . LEU A 1 109 ? -12.660 -1.292 -25.106 1.00 36.84 109 LEU A C 1
ATOM 830 O O . LEU A 1 109 ? -13.619 -1.677 -24.434 1.00 36.84 109 LEU A O 1
ATOM 834 N N . PRO A 1 110 ? -12.167 -2.035 -26.112 1.00 31.34 110 PRO A N 1
ATOM 835 C CA . PRO A 1 110 ? -12.773 -3.299 -26.505 1.00 31.34 110 PRO A CA 1
ATOM 836 C C . PRO A 1 110 ? -12.643 -4.326 -25.378 1.00 31.34 110 PRO A C 1
ATOM 838 O O . PRO A 1 110 ? -11.534 -4.726 -25.020 1.00 31.34 110 PRO A O 1
ATOM 841 N N . HIS A 1 111 ? -13.778 -4.781 -24.842 1.00 32.72 111 HIS A N 1
ATOM 842 C CA . HIS A 1 111 ? -13.812 -5.889 -23.892 1.00 32.72 111 HIS A CA 1
ATOM 843 C C . HIS A 1 111 ? -13.178 -7.139 -24.530 1.00 32.72 111 HIS A C 1
ATOM 845 O O . HIS A 1 111 ? -13.664 -7.596 -25.571 1.00 32.72 111 HIS A O 1
ATOM 851 N N . PRO A 1 112 ? -12.132 -7.735 -23.927 1.00 35.22 112 PRO A N 1
ATOM 852 C CA . PRO A 1 112 ? -11.633 -9.025 -24.374 1.00 35.22 112 PRO A CA 1
ATOM 853 C C . PRO A 1 112 ? -12.742 -10.069 -24.223 1.00 35.22 112 PRO A C 1
ATOM 855 O O . PRO A 1 112 ? -13.289 -10.242 -23.133 1.00 35.22 112 PRO A O 1
ATOM 858 N N . GLN A 1 113 ? -13.074 -10.781 -25.300 1.00 34.00 113 GLN A N 1
ATOM 859 C CA . GLN A 1 113 ? -13.996 -11.913 -25.220 1.00 34.00 113 GLN A CA 1
ATOM 860 C C . GLN A 1 113 ? -13.339 -13.030 -24.404 1.00 34.00 113 GLN A C 1
ATOM 862 O O . GLN A 1 113 ? -12.540 -13.799 -24.940 1.00 34.00 113 GLN A O 1
ATOM 867 N N . LEU A 1 114 ? -13.668 -13.115 -23.113 1.00 39.00 114 LEU A N 1
ATOM 868 C CA . LEU A 1 114 ? -13.173 -14.140 -22.193 1.00 39.00 114 LEU A CA 1
ATOM 869 C C . LEU A 1 114 ? -13.539 -15.538 -22.713 1.00 39.00 114 LEU A C 1
ATOM 871 O O . LEU A 1 114 ? -14.658 -16.021 -22.540 1.00 39.00 114 LEU A O 1
ATOM 875 N N . HIS A 1 115 ? -12.586 -16.174 -23.395 1.00 36.34 115 HIS A N 1
ATOM 876 C CA . HIS A 1 115 ? -12.750 -17.514 -23.941 1.00 36.34 115 HIS A CA 1
ATOM 877 C C . HIS A 1 115 ? -12.920 -18.525 -22.803 1.00 36.34 115 HIS A C 1
ATOM 879 O O . HIS A 1 115 ? -12.196 -18.511 -21.806 1.00 36.34 115 HIS A O 1
ATOM 885 N N . ARG A 1 116 ? -13.911 -19.407 -22.953 1.00 37.94 116 ARG A N 1
ATOM 886 C CA . ARG A 1 116 ? -14.348 -20.333 -21.906 1.00 37.94 116 ARG A CA 1
ATOM 887 C C . ARG A 1 116 ? -13.342 -21.478 -21.728 1.00 37.94 116 ARG A C 1
ATOM 889 O O . ARG A 1 116 ? -13.434 -22.479 -22.424 1.00 37.94 116 ARG A O 1
ATOM 896 N N . GLN A 1 117 ? -12.418 -21.288 -20.785 1.00 43.41 117 GLN A N 1
ATOM 897 C CA . GLN A 1 117 ? -11.610 -22.303 -20.088 1.00 43.41 117 GLN A CA 1
ATOM 898 C C . GLN A 1 117 ? -11.127 -23.510 -20.925 1.00 43.41 117 GLN A C 1
ATOM 900 O O . GLN A 1 117 ? -11.781 -24.549 -20.986 1.00 43.41 117 GLN A O 1
ATOM 905 N N . SER A 1 118 ? -9.876 -23.454 -21.392 1.00 40.59 118 SER A N 1
ATOM 906 C CA . SER A 1 118 ? -9.005 -24.621 -21.186 1.00 40.59 118 SER A CA 1
ATOM 907 C C . SER A 1 118 ? -8.619 -24.689 -19.702 1.00 40.59 118 SER A C 1
ATOM 909 O O . SER A 1 118 ? -8.692 -23.675 -19.005 1.00 40.59 118 SER A O 1
ATOM 911 N N . GLN A 1 119 ? -8.164 -25.847 -19.211 1.00 41.41 119 GLN A N 1
ATOM 912 C CA . GLN A 1 119 ? -7.578 -25.938 -17.867 1.00 41.41 119 GLN A CA 1
ATOM 913 C C . GLN A 1 119 ? -6.461 -24.893 -17.722 1.00 41.41 119 GLN A C 1
ATOM 915 O O . GLN A 1 119 ? -5.506 -24.891 -18.502 1.00 41.41 119 GLN A O 1
ATOM 920 N N . ALA A 1 120 ? -6.607 -23.974 -16.766 1.00 56.16 120 ALA A N 1
ATOM 921 C CA . ALA A 1 120 ? -5.640 -22.908 -16.552 1.00 56.16 120 ALA A CA 1
ATOM 922 C C . ALA A 1 120 ? -4.378 -23.496 -15.910 1.00 56.16 120 ALA A C 1
ATOM 924 O O . ALA A 1 120 ? -4.376 -23.859 -14.735 1.00 56.16 120 ALA A O 1
ATOM 925 N N . THR A 1 121 ? -3.302 -23.606 -16.691 1.00 70.12 121 THR A N 1
ATOM 926 C CA . THR A 1 121 ? -1.978 -23.960 -16.171 1.00 70.12 121 THR A CA 1
ATOM 927 C C . THR A 1 121 ? -1.575 -22.968 -15.086 1.00 70.12 121 THR A C 1
ATOM 929 O O . THR A 1 121 ? -1.716 -21.760 -15.285 1.00 70.12 121 THR A O 1
ATOM 932 N N . ALA A 1 122 ? -1.072 -23.465 -13.952 1.00 81.50 122 ALA A N 1
ATOM 933 C CA . ALA A 1 122 ? -0.649 -22.606 -12.850 1.00 81.50 122 ALA A CA 1
ATOM 934 C C . ALA A 1 122 ? 0.406 -21.578 -13.327 1.00 81.50 122 ALA A C 1
ATOM 936 O O . ALA A 1 122 ? 1.283 -21.951 -14.113 1.00 81.50 122 ALA A O 1
ATOM 937 N N . PRO A 1 123 ? 0.348 -20.304 -12.887 1.00 91.75 123 PRO A N 1
ATOM 938 C CA . PRO A 1 123 ? 1.210 -19.262 -13.443 1.00 91.75 123 PRO A CA 1
ATOM 939 C C . PRO A 1 123 ? 2.686 -19.478 -13.078 1.00 91.75 123 PRO A C 1
ATOM 941 O O . PRO A 1 123 ? 3.036 -19.490 -11.897 1.00 91.75 123 PRO A O 1
ATOM 944 N N . ASP A 1 124 ? 3.571 -19.593 -14.074 1.00 94.31 124 ASP A N 1
ATOM 945 C CA . ASP A 1 124 ? 5.015 -19.671 -13.824 1.00 94.31 124 ASP A CA 1
ATOM 946 C C . ASP A 1 124 ? 5.638 -18.276 -13.658 1.00 94.31 124 ASP A C 1
ATOM 948 O O . ASP A 1 124 ? 6.002 -17.599 -14.621 1.00 94.31 124 ASP A O 1
ATOM 952 N N . PHE A 1 125 ? 5.844 -17.878 -12.403 1.00 94.38 125 PHE A N 1
ATOM 953 C CA . PHE A 1 125 ? 6.540 -16.645 -12.023 1.00 94.38 125 PHE A CA 1
ATOM 954 C C . PHE A 1 125 ? 8.032 -16.607 -12.401 1.00 94.38 125 PHE A C 1
ATOM 956 O O . PHE A 1 125 ? 8.708 -15.607 -12.145 1.00 94.38 125 PHE A O 1
ATOM 963 N N . ASN A 1 126 ? 8.569 -17.674 -13.000 1.00 94.50 126 ASN A N 1
ATOM 964 C CA . ASN A 1 126 ? 9.963 -17.794 -13.414 1.00 94.50 126 ASN A CA 1
ATOM 965 C C . ASN A 1 126 ? 10.170 -17.590 -14.928 1.00 94.50 126 ASN A C 1
ATOM 967 O O . ASN A 1 126 ? 11.312 -17.341 -15.335 1.00 94.50 126 ASN A O 1
ATOM 971 N N . ASP A 1 127 ? 9.111 -17.603 -15.751 1.00 94.62 127 ASP A N 1
ATOM 972 C CA . ASP A 1 127 ? 9.200 -17.329 -17.192 1.00 94.62 127 ASP A CA 1
ATOM 973 C C . ASP A 1 127 ? 9.488 -15.839 -17.456 1.00 94.62 127 ASP A C 1
ATOM 975 O O . ASP A 1 127 ? 8.601 -14.994 -17.597 1.00 94.62 127 ASP A O 1
ATOM 979 N N . HIS A 1 128 ? 10.776 -15.511 -17.578 1.00 94.31 128 HIS A N 1
ATOM 980 C CA . HIS A 1 128 ? 11.240 -14.164 -17.907 1.00 94.31 128 HIS A CA 1
ATOM 981 C C . HIS A 1 128 ? 10.847 -13.691 -19.318 1.00 94.31 128 HIS A C 1
ATOM 983 O O . HIS A 1 128 ? 10.884 -12.486 -19.581 1.00 94.31 128 HIS A O 1
ATOM 989 N N . GLN A 1 129 ? 10.496 -14.599 -20.236 1.00 94.12 129 GLN A N 1
ATOM 990 C CA . GLN A 1 129 ? 10.040 -14.245 -21.576 1.00 94.12 129 GLN A CA 1
ATOM 991 C C . GLN A 1 129 ? 8.571 -13.817 -21.532 1.00 94.12 129 GLN A C 1
ATOM 993 O O . GLN A 1 129 ? 8.249 -12.752 -22.061 1.00 94.12 129 GLN A O 1
ATOM 998 N N . GLN A 1 130 ? 7.692 -14.575 -20.868 1.00 91.25 130 GLN A N 1
ATOM 999 C CA . GLN A 1 130 ? 6.302 -14.162 -20.643 1.00 91.25 130 GLN A CA 1
ATOM 1000 C C . GLN A 1 130 ? 6.241 -12.889 -19.787 1.00 91.25 130 GLN A C 1
ATOM 1002 O O . GLN A 1 130 ? 5.654 -11.894 -20.224 1.00 91.25 130 GLN A O 1
ATOM 1007 N N . ALA A 1 131 ? 6.931 -12.876 -18.642 1.00 92.31 131 ALA A N 1
ATOM 1008 C CA . ALA A 1 131 ? 6.954 -11.765 -17.690 1.00 92.31 131 ALA A CA 1
ATOM 1009 C C . ALA A 1 131 ? 7.384 -10.419 -18.298 1.00 92.31 131 ALA A C 1
ATOM 1011 O O . ALA A 1 131 ? 6.975 -9.371 -17.805 1.00 92.31 131 ALA A O 1
ATOM 1012 N N . PHE A 1 132 ? 8.198 -10.414 -19.364 1.00 94.94 132 PHE A N 1
ATOM 1013 C CA . PHE A 1 132 ? 8.718 -9.186 -19.982 1.00 94.94 132 PHE A CA 1
ATOM 1014 C C . PHE A 1 132 ? 8.451 -9.045 -21.486 1.00 94.94 132 PHE A C 1
ATOM 1016 O O . PHE A 1 132 ? 8.987 -8.117 -22.108 1.00 94.94 132 PHE A O 1
ATOM 1023 N N . ARG A 1 133 ? 7.581 -9.878 -22.081 1.00 93.25 133 ARG A N 1
ATOM 1024 C CA . ARG A 1 133 ? 7.152 -9.744 -23.493 1.00 93.25 133 ARG A CA 1
ATOM 1025 C C . ARG A 1 133 ? 6.653 -8.334 -23.827 1.00 93.25 133 ARG A C 1
ATOM 1027 O O . ARG A 1 133 ? 6.895 -7.828 -24.915 1.00 93.25 133 ARG A O 1
ATOM 1034 N N . HIS A 1 134 ? 6.031 -7.683 -22.845 1.00 92.19 134 HIS A N 1
ATOM 1035 C CA . HIS A 1 134 ? 5.443 -6.350 -22.936 1.00 92.19 134 HIS A CA 1
ATOM 1036 C C . HIS A 1 134 ? 6.462 -5.188 -22.867 1.00 92.19 134 HIS A C 1
ATOM 1038 O O . HIS A 1 134 ? 6.109 -4.048 -23.168 1.00 92.19 134 HIS A O 1
ATOM 1044 N N . LYS A 1 135 ? 7.725 -5.423 -22.463 1.00 93.69 135 LYS A N 1
ATOM 1045 C CA . LYS A 1 135 ? 8.768 -4.375 -22.390 1.00 93.69 135 LYS A CA 1
ATOM 1046 C C . LYS A 1 135 ? 9.663 -4.409 -23.619 1.00 93.69 135 LYS A C 1
ATOM 1048 O O . LYS A 1 135 ? 10.164 -5.464 -24.003 1.00 93.69 135 LYS A O 1
ATOM 1053 N N . THR A 1 136 ? 9.987 -3.243 -24.173 1.00 94.94 136 THR A N 1
ATOM 1054 C CA . THR A 1 136 ? 11.058 -3.118 -25.176 1.00 94.94 136 THR A CA 1
ATOM 1055 C C . THR A 1 136 ? 12.437 -3.333 -24.541 1.00 94.94 136 THR A C 1
ATOM 1057 O O . THR A 1 136 ? 12.638 -3.105 -23.346 1.00 94.94 136 THR A O 1
ATOM 1060 N N . THR A 1 137 ? 13.429 -3.731 -25.340 1.00 95.50 137 THR A N 1
ATOM 1061 C CA . THR A 1 137 ? 14.811 -3.942 -24.864 1.00 95.50 137 THR A CA 1
ATOM 1062 C C . THR A 1 137 ? 15.409 -2.665 -24.262 1.00 95.50 137 THR A C 1
ATOM 1064 O O . THR A 1 137 ? 16.075 -2.722 -23.231 1.00 95.50 137 THR A O 1
ATOM 1067 N N . ALA A 1 138 ? 15.100 -1.495 -24.834 1.00 94.69 138 ALA A N 1
ATOM 1068 C CA . ALA A 1 138 ? 15.492 -0.199 -24.278 1.00 94.69 138 ALA A CA 1
ATOM 1069 C C . ALA A 1 138 ? 14.872 0.058 -22.890 1.00 94.69 138 ALA A C 1
ATOM 1071 O O . ALA A 1 138 ? 15.559 0.543 -21.992 1.00 94.69 138 ALA A O 1
ATOM 1072 N N . ARG A 1 139 ? 13.603 -0.321 -22.677 1.00 93.50 139 ARG A N 1
ATOM 1073 C CA . ARG A 1 139 ? 12.936 -0.198 -21.371 1.00 93.50 139 ARG A CA 1
ATOM 1074 C C . ARG A 1 139 ? 13.532 -1.148 -20.329 1.00 93.50 139 ARG A C 1
ATOM 1076 O O . ARG A 1 139 ? 13.735 -0.727 -19.196 1.00 93.50 139 ARG A O 1
ATOM 1083 N N . LEU A 1 140 ? 13.880 -2.381 -20.707 1.00 94.75 140 LEU A N 1
ATOM 1084 C CA . LEU A 1 140 ? 14.587 -3.318 -19.820 1.00 94.75 140 LEU A CA 1
ATOM 1085 C C . LEU A 1 140 ? 15.976 -2.797 -19.418 1.00 94.75 140 LEU A C 1
ATOM 1087 O O . LEU A 1 140 ? 16.333 -2.857 -18.243 1.00 94.75 140 LEU A O 1
ATOM 1091 N N . LEU A 1 141 ? 16.734 -2.219 -20.359 1.00 94.94 141 LEU A N 1
ATOM 1092 C CA . LEU A 1 141 ? 18.018 -1.570 -20.063 1.00 94.94 141 LEU A CA 1
ATOM 1093 C C . LEU A 1 141 ? 17.857 -0.337 -19.153 1.00 94.94 141 LEU A C 1
ATOM 1095 O O . LEU A 1 141 ? 18.697 -0.127 -18.280 1.00 94.94 141 LEU A O 1
ATOM 1099 N N . GLN A 1 142 ? 16.776 0.441 -19.304 1.00 93.81 142 GLN A N 1
ATOM 1100 C CA . GLN A 1 142 ? 16.449 1.544 -18.392 1.00 93.81 142 GLN A CA 1
ATOM 1101 C C . GLN A 1 142 ? 16.161 1.036 -16.971 1.00 93.81 142 GLN A C 1
ATOM 1103 O O . GLN A 1 142 ? 16.762 1.539 -16.025 1.00 93.81 142 GLN A O 1
ATOM 1108 N N . THR A 1 143 ? 15.266 0.055 -16.807 1.00 92.38 143 THR A N 1
ATOM 1109 C CA . THR A 1 143 ? 14.933 -0.509 -15.486 1.00 92.38 143 THR A CA 1
ATOM 1110 C C . THR A 1 143 ? 16.179 -1.098 -14.815 1.00 92.38 143 THR A C 1
ATOM 1112 O O . THR A 1 143 ? 16.439 -0.807 -13.650 1.00 92.38 143 THR A O 1
ATOM 1115 N N . LEU A 1 144 ? 17.013 -1.825 -15.570 1.00 92.12 144 LEU A N 1
ATOM 1116 C CA . LEU A 1 144 ? 18.316 -2.312 -15.109 1.00 92.12 144 LEU A CA 1
ATOM 1117 C C . LEU A 1 144 ? 19.218 -1.164 -14.620 1.00 92.12 144 LEU A C 1
ATOM 1119 O O . LEU A 1 144 ? 19.798 -1.274 -13.544 1.00 92.12 144 LEU A O 1
ATOM 1123 N N . ALA A 1 145 ? 19.327 -0.057 -15.359 1.00 92.19 145 ALA A N 1
ATOM 1124 C CA . ALA A 1 145 ? 20.136 1.091 -14.943 1.00 92.19 145 ALA A CA 1
ATOM 1125 C C . ALA A 1 145 ? 19.599 1.773 -13.667 1.00 92.19 145 ALA A C 1
ATOM 1127 O O . ALA A 1 145 ? 20.384 2.085 -12.773 1.00 92.19 145 ALA A O 1
ATOM 1128 N N . VAL A 1 146 ? 18.276 1.945 -13.546 1.00 91.69 146 VAL A N 1
ATOM 1129 C CA . VAL A 1 146 ? 17.633 2.525 -12.351 1.00 91.69 146 VAL A CA 1
ATOM 1130 C C . VAL A 1 146 ? 17.866 1.645 -11.118 1.00 91.69 146 VAL A C 1
ATOM 1132 O O . VAL A 1 146 ? 18.358 2.138 -10.107 1.00 91.69 146 VAL A O 1
ATOM 1135 N N . PHE A 1 147 ? 17.621 0.335 -11.209 1.00 89.19 147 PHE A N 1
ATOM 1136 C CA . PHE A 1 147 ? 17.863 -0.597 -10.100 1.00 89.19 147 PHE A CA 1
ATOM 1137 C C . PHE A 1 147 ? 19.347 -0.682 -9.702 1.00 89.19 147 PHE A C 1
ATOM 1139 O O . PHE A 1 147 ? 19.661 -0.780 -8.516 1.00 89.19 147 PHE A O 1
ATOM 1146 N N . ARG A 1 148 ? 20.283 -0.578 -10.658 1.00 88.06 148 ARG A N 1
ATOM 1147 C CA . ARG A 1 148 ? 21.725 -0.482 -10.352 1.00 88.06 148 ARG A CA 1
ATOM 1148 C C . ARG A 1 148 ? 22.086 0.798 -9.596 1.00 88.06 148 ARG A C 1
ATOM 1150 O O . ARG A 1 148 ? 22.969 0.736 -8.748 1.00 88.06 148 ARG A O 1
ATOM 1157 N N . ALA A 1 149 ? 21.421 1.920 -9.880 1.00 88.81 149 ALA A N 1
ATOM 1158 C CA . ALA A 1 149 ? 21.622 3.171 -9.152 1.00 88.81 149 ALA A CA 1
ATOM 1159 C C . ALA A 1 149 ? 21.025 3.113 -7.734 1.00 88.81 149 ALA A C 1
ATOM 1161 O O . ALA A 1 149 ? 21.688 3.527 -6.786 1.00 88.81 149 ALA A O 1
ATOM 1162 N N . CYS A 1 150 ? 19.830 2.531 -7.560 1.00 86.69 150 CYS A N 1
ATOM 1163 C CA . CYS A 1 150 ? 19.260 2.277 -6.230 1.00 86.69 150 CYS A CA 1
ATOM 1164 C C . CYS A 1 150 ? 20.182 1.394 -5.371 1.00 86.69 150 CYS A C 1
ATOM 1166 O O . CYS A 1 150 ? 20.413 1.681 -4.203 1.00 86.69 150 CYS A O 1
ATOM 1168 N N . GLY A 1 151 ? 20.798 0.368 -5.962 1.00 84.31 151 GLY A N 1
ATOM 1169 C CA . GLY A 1 151 ? 21.761 -0.496 -5.275 1.00 84.31 151 GLY A CA 1
ATOM 1170 C C . GLY A 1 151 ? 23.115 0.143 -4.910 1.00 84.31 151 GLY A C 1
ATOM 1171 O O . GLY A 1 151 ? 24.019 -0.594 -4.517 1.00 84.31 151 GLY A O 1
ATOM 1172 N N . PHE A 1 152 ? 23.295 1.466 -5.043 1.00 86.44 152 PHE A N 1
ATOM 1173 C CA . PHE A 1 152 ? 24.498 2.188 -4.610 1.00 86.44 152 PHE A CA 1
ATOM 1174 C C . PHE A 1 152 ? 24.194 3.092 -3.393 1.00 86.44 152 PHE A C 1
ATOM 1176 O O . PHE A 1 152 ? 23.614 4.170 -3.562 1.00 86.44 152 PHE A O 1
ATOM 1183 N N . PRO A 1 153 ? 24.598 2.704 -2.161 1.00 84.00 153 PRO A N 1
ATOM 1184 C CA . PRO A 1 153 ? 24.153 3.368 -0.931 1.00 84.00 153 PRO A CA 1
ATOM 1185 C C . PRO A 1 153 ? 24.430 4.873 -0.874 1.00 84.00 153 PRO A C 1
ATOM 1187 O O . PRO A 1 153 ? 23.549 5.630 -0.478 1.00 84.00 153 PRO A O 1
ATOM 1190 N N . LEU A 1 154 ? 25.605 5.324 -1.331 1.00 85.69 154 LEU A N 1
ATOM 1191 C CA . LEU A 1 154 ? 25.981 6.743 -1.287 1.00 85.69 154 LEU A CA 1
ATOM 1192 C C . LEU A 1 154 ? 25.091 7.624 -2.177 1.00 85.69 154 LEU A C 1
ATOM 1194 O O . LEU A 1 154 ? 24.798 8.755 -1.796 1.00 85.69 154 LEU A O 1
ATOM 1198 N N . PHE A 1 155 ? 24.625 7.119 -3.326 1.00 87.50 155 PHE A N 1
ATOM 1199 C CA . PHE A 1 155 ? 23.660 7.840 -4.165 1.00 87.50 155 PHE A CA 1
ATOM 1200 C C . PHE A 1 155 ? 22.301 7.944 -3.470 1.00 87.50 155 PHE A C 1
ATOM 1202 O O . PHE A 1 155 ? 21.710 9.019 -3.421 1.00 87.50 155 PHE A O 1
ATOM 1209 N N . VAL A 1 156 ? 21.823 6.840 -2.896 1.00 84.44 156 VAL A N 1
ATOM 1210 C CA . VAL A 1 156 ? 20.484 6.760 -2.303 1.00 84.44 156 VAL A CA 1
ATOM 1211 C C . VAL A 1 156 ? 20.366 7.530 -0.989 1.00 84.44 156 VAL A C 1
ATOM 1213 O O . VAL A 1 156 ? 19.401 8.266 -0.800 1.00 84.44 156 VAL A O 1
ATOM 1216 N N . GLN A 1 157 ? 21.358 7.421 -0.104 1.00 85.69 157 GLN A N 1
ATOM 1217 C CA . GLN A 1 157 ? 21.399 8.163 1.162 1.00 85.69 157 GLN A CA 1
ATOM 1218 C C . GLN A 1 157 ? 21.443 9.682 0.932 1.00 85.69 157 GLN A C 1
ATOM 1220 O O . GLN A 1 157 ? 20.870 10.437 1.710 1.00 85.69 157 GLN A O 1
ATOM 1225 N N . ASN A 1 158 ? 22.056 10.130 -0.169 1.00 88.69 158 ASN A N 1
ATOM 1226 C CA . ASN A 1 158 ? 22.198 11.546 -0.512 1.00 88.69 158 ASN A CA 1
ATOM 1227 C C . ASN A 1 158 ? 21.230 12.016 -1.614 1.00 88.69 158 ASN A C 1
ATOM 1229 O O . ASN A 1 158 ? 21.380 13.135 -2.103 1.00 88.69 158 ASN A O 1
ATOM 1233 N N . ALA A 1 159 ? 20.238 11.213 -2.020 1.00 87.38 159 ALA A N 1
ATOM 1234 C CA . ALA A 1 159 ? 19.455 11.445 -3.242 1.00 87.38 159 ALA A CA 1
ATOM 1235 C C . ALA A 1 159 ? 18.824 12.851 -3.322 1.00 87.38 159 ALA A C 1
ATOM 1237 O O . ALA A 1 159 ? 18.918 13.514 -4.355 1.00 87.38 159 ALA A O 1
ATOM 1238 N N . MET A 1 160 ? 18.259 13.354 -2.218 1.00 87.88 160 MET A N 1
ATOM 1239 C CA . MET A 1 160 ? 17.681 14.705 -2.159 1.00 87.88 160 MET A CA 1
ATOM 1240 C C . MET A 1 160 ? 18.728 15.830 -2.188 1.00 87.88 160 MET A C 1
ATOM 1242 O O . MET A 1 160 ? 18.451 16.900 -2.731 1.00 87.88 160 MET A O 1
ATOM 1246 N N . HIS A 1 161 ? 19.932 15.604 -1.653 1.00 90.00 161 HIS A N 1
ATOM 1247 C CA . HIS A 1 161 ? 21.042 16.559 -1.750 1.00 90.00 161 HIS A CA 1
ATOM 1248 C C . HIS A 1 161 ? 21.618 16.586 -3.170 1.00 90.00 161 HIS A C 1
ATOM 1250 O O . HIS A 1 161 ? 21.841 17.663 -3.717 1.00 90.00 161 HIS A O 1
ATOM 1256 N N . LEU A 1 162 ? 21.771 15.418 -3.802 1.00 90.56 162 LEU A N 1
ATOM 1257 C CA . LEU A 1 162 ? 22.200 15.289 -5.196 1.00 90.56 162 LEU A CA 1
ATOM 1258 C C . LEU A 1 162 ? 21.190 15.925 -6.161 1.00 90.56 162 LEU A C 1
ATOM 1260 O O . LEU A 1 162 ? 21.596 16.631 -7.081 1.00 90.56 162 LEU A O 1
ATOM 1264 N N . TYR A 1 163 ? 19.885 15.749 -5.931 1.00 90.31 163 TYR A N 1
ATOM 1265 C CA . TYR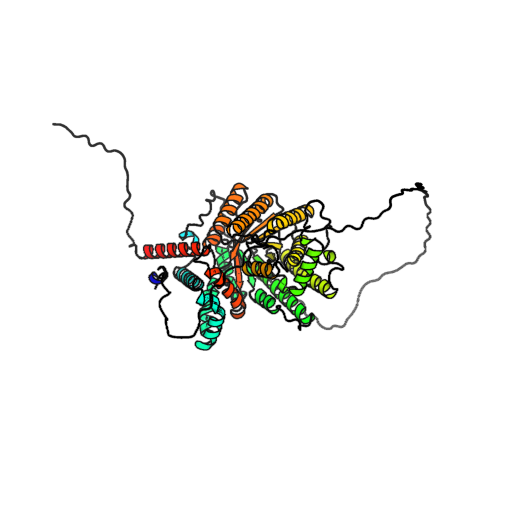 A 1 163 ? 18.824 16.404 -6.706 1.00 90.31 163 TYR A CA 1
ATOM 1266 C C . TYR A 1 163 ? 18.870 17.934 -6.579 1.00 90.31 163 TYR A C 1
ATOM 1268 O O . TYR A 1 163 ? 18.913 18.638 -7.587 1.00 90.31 163 TYR A O 1
ATOM 1276 N N . LYS A 1 164 ? 18.935 18.465 -5.349 1.00 91.12 164 LYS A N 1
ATOM 1277 C CA . LYS A 1 164 ? 19.055 19.915 -5.118 1.00 91.12 164 LYS A CA 1
ATOM 1278 C C . LYS A 1 164 ? 20.338 20.482 -5.741 1.00 91.12 164 LYS A C 1
ATOM 1280 O O . LYS A 1 164 ? 20.274 21.470 -6.462 1.00 91.12 164 LYS A O 1
ATOM 1285 N N . GLY A 1 165 ? 21.481 19.826 -5.530 1.00 93.25 165 GLY A N 1
ATOM 1286 C CA . GLY A 1 165 ? 22.774 20.251 -6.071 1.00 93.25 165 GLY A CA 1
ATOM 1287 C C . GLY A 1 165 ? 22.853 20.201 -7.600 1.00 93.25 165 GLY A C 1
ATOM 1288 O O . GLY A 1 165 ? 23.414 21.108 -8.207 1.00 93.25 165 GLY A O 1
ATOM 1289 N N . SER A 1 166 ? 22.245 19.199 -8.246 1.00 92.88 166 SER A N 1
ATOM 1290 C CA . SER A 1 166 ? 22.184 19.134 -9.716 1.00 92.88 166 SER A CA 1
ATOM 1291 C C . SER A 1 166 ? 21.268 20.205 -10.315 1.00 92.88 166 SER A C 1
ATOM 1293 O O . SER A 1 166 ? 21.666 20.826 -11.300 1.00 92.88 166 SER A O 1
ATOM 1295 N N . ARG A 1 167 ? 20.131 20.537 -9.678 1.00 94.31 167 ARG A N 1
ATOM 1296 C CA . ARG A 1 167 ? 19.302 21.692 -10.087 1.00 94.31 167 ARG A CA 1
ATOM 1297 C C . ARG A 1 167 ? 20.081 23.014 -10.048 1.00 94.31 167 ARG A C 1
ATOM 1299 O O . ARG A 1 167 ? 19.836 23.858 -10.904 1.00 94.31 167 ARG A O 1
ATOM 1306 N N . THR A 1 168 ? 21.040 23.170 -9.131 1.00 94.44 168 THR A N 1
ATOM 1307 C CA . THR A 1 168 ? 21.963 24.323 -9.098 1.00 94.44 168 THR A CA 1
ATOM 1308 C C . THR A 1 168 ? 23.078 24.228 -10.149 1.00 94.44 168 THR A C 1
ATOM 1310 O O . THR A 1 168 ? 23.392 25.225 -10.786 1.00 94.44 168 THR A O 1
ATOM 1313 N N . LEU A 1 169 ? 23.680 23.048 -10.345 1.00 95.00 169 LEU A N 1
ATOM 1314 C CA . LEU A 1 169 ? 24.877 22.866 -11.183 1.00 95.00 169 LEU A CA 1
ATOM 1315 C C . LEU A 1 169 ? 24.590 22.801 -12.692 1.00 95.00 169 LEU A C 1
ATOM 1317 O O . LEU A 1 169 ? 25.333 23.379 -13.479 1.00 95.00 169 LEU A O 1
ATOM 1321 N N . ILE A 1 170 ? 23.549 22.070 -13.102 1.00 94.50 170 ILE A N 1
ATOM 1322 C CA . ILE A 1 170 ? 23.170 21.875 -14.518 1.00 94.50 170 ILE A CA 1
ATOM 1323 C C . ILE A 1 170 ? 21.798 22.482 -14.852 1.00 94.50 170 ILE A C 1
ATOM 1325 O O . ILE A 1 170 ? 21.273 22.286 -15.948 1.00 94.50 170 ILE A O 1
ATOM 1329 N N . GLY A 1 171 ? 21.212 23.219 -13.908 1.00 94.25 171 GLY A N 1
ATOM 1330 C CA . GLY A 1 171 ? 19.903 23.844 -14.040 1.00 94.25 171 GLY A CA 1
ATOM 1331 C C . GLY A 1 171 ? 18.732 22.907 -13.733 1.00 94.25 171 GLY A C 1
ATOM 1332 O O . GLY A 1 171 ? 18.802 21.677 -13.859 1.00 94.25 171 GLY A O 1
ATOM 1333 N N . GLN A 1 172 ? 17.610 23.523 -13.352 1.00 92.06 172 GLN A N 1
ATOM 1334 C CA . GLN A 1 172 ? 16.365 22.826 -13.042 1.00 92.06 172 GLN A CA 1
ATOM 1335 C C . GLN A 1 172 ? 15.882 21.963 -14.216 1.00 92.06 172 GLN A C 1
ATOM 1337 O O . GLN A 1 172 ? 15.756 20.749 -14.078 1.00 92.06 172 GLN A O 1
ATOM 1342 N N . ALA A 1 173 ? 15.652 22.572 -15.384 1.00 92.94 173 ALA A N 1
ATOM 1343 C CA . ALA A 1 173 ? 15.012 21.897 -16.512 1.00 92.94 173 ALA A CA 1
ATOM 1344 C C . ALA A 1 173 ? 15.778 20.647 -16.986 1.00 92.94 173 ALA A C 1
ATOM 1346 O O . ALA A 1 173 ? 15.154 19.643 -17.327 1.00 92.94 173 ALA A O 1
ATOM 1347 N N . ALA A 1 174 ? 17.116 20.672 -16.964 1.00 93.94 174 ALA A N 1
ATOM 1348 C CA . ALA A 1 174 ? 17.938 19.513 -17.309 1.00 93.94 174 ALA A CA 1
ATOM 1349 C C . ALA A 1 174 ? 17.825 18.398 -16.255 1.00 93.94 174 ALA A C 1
ATOM 1351 O O . ALA A 1 174 ? 17.607 17.237 -16.606 1.00 93.94 174 ALA A O 1
ATOM 1352 N N . THR A 1 175 ? 17.910 18.753 -14.970 1.00 93.12 175 THR A N 1
ATOM 1353 C CA . THR A 1 175 ? 17.803 17.803 -13.851 1.00 93.12 175 THR A CA 1
ATOM 1354 C C . THR A 1 175 ? 16.431 17.135 -13.820 1.00 93.12 175 THR A C 1
ATOM 1356 O O . THR A 1 175 ? 16.330 15.907 -13.828 1.00 93.12 175 THR A O 1
ATOM 1359 N N . ASP A 1 176 ? 15.367 17.932 -13.882 1.00 92.44 176 ASP A N 1
ATOM 1360 C CA . ASP A 1 176 ? 13.987 17.457 -13.880 1.00 92.44 176 ASP A CA 1
ATOM 1361 C C . ASP A 1 176 ? 13.722 16.584 -15.113 1.00 92.44 176 ASP A C 1
ATOM 1363 O O . ASP A 1 176 ? 13.058 15.557 -15.018 1.00 92.44 176 ASP A O 1
ATOM 1367 N N . ALA A 1 177 ? 14.289 16.921 -16.278 1.00 93.06 177 ALA A N 1
ATOM 1368 C CA . ALA A 1 177 ? 14.190 16.100 -17.482 1.00 93.06 177 ALA A CA 1
ATOM 1369 C C . ALA A 1 177 ? 14.961 14.766 -17.394 1.00 93.06 177 ALA A C 1
ATOM 1371 O O . ALA A 1 177 ? 14.548 13.793 -18.035 1.00 93.06 177 ALA A O 1
ATOM 1372 N N . ILE A 1 178 ? 16.039 14.685 -16.605 1.00 92.88 178 ILE A N 1
ATOM 1373 C CA . ILE A 1 178 ? 16.735 13.427 -16.288 1.00 92.88 178 ILE A CA 1
ATOM 1374 C C . ILE A 1 178 ? 15.878 12.589 -15.334 1.00 92.88 178 ILE A C 1
ATOM 1376 O O . ILE A 1 178 ? 15.606 11.425 -15.640 1.00 92.88 178 ILE A O 1
ATOM 1380 N N . VAL A 1 179 ? 15.390 13.163 -14.228 1.00 92.19 179 VAL A N 1
ATOM 1381 C CA . VAL A 1 179 ? 14.537 12.462 -13.244 1.00 92.19 179 VAL A CA 1
ATOM 1382 C C . VAL A 1 179 ? 13.249 11.958 -13.900 1.00 92.19 179 VAL A C 1
ATOM 1384 O O . VAL A 1 179 ? 12.946 10.765 -13.805 1.00 92.19 179 VAL A O 1
ATOM 1387 N N . ARG A 1 180 ? 12.565 12.823 -14.666 1.00 92.50 180 ARG A N 1
ATOM 1388 C CA . ARG A 1 180 ? 11.372 12.509 -15.472 1.00 92.50 180 ARG A CA 1
ATOM 1389 C C . ARG A 1 180 ? 11.603 11.303 -16.377 1.00 92.50 180 ARG A C 1
ATOM 1391 O O . ARG A 1 180 ? 10.789 10.386 -16.404 1.00 92.50 180 ARG A O 1
ATOM 1398 N N . ARG A 1 181 ? 12.729 11.264 -17.101 1.00 92.12 181 ARG A N 1
ATOM 1399 C CA . ARG A 1 181 ? 13.055 10.164 -18.027 1.00 92.12 181 ARG A CA 1
ATOM 1400 C C . ARG A 1 181 ? 13.540 8.885 -17.337 1.00 92.12 181 ARG A C 1
ATOM 1402 O O . ARG A 1 181 ? 13.436 7.831 -17.961 1.00 92.12 181 ARG A O 1
ATOM 1409 N N . THR A 1 182 ? 14.039 8.946 -16.099 1.00 92.75 182 THR A N 1
ATOM 1410 C CA . THR A 1 182 ? 14.681 7.818 -15.392 1.00 92.75 182 THR A CA 1
ATOM 1411 C C . THR A 1 182 ? 13.830 7.257 -14.248 1.00 92.75 182 THR A C 1
ATOM 1413 O O . THR A 1 182 ? 13.039 6.347 -14.497 1.00 92.75 182 THR A O 1
ATOM 1416 N N . PHE A 1 183 ? 13.994 7.767 -13.023 1.00 90.69 183 PHE A N 1
ATOM 1417 C CA . PHE A 1 183 ? 13.352 7.270 -11.799 1.00 90.69 183 PHE A CA 1
ATOM 1418 C C . PHE A 1 183 ? 11.843 7.515 -11.795 1.00 90.69 183 PHE A C 1
ATOM 1420 O O . PHE A 1 183 ? 11.083 6.597 -11.498 1.00 90.69 183 PHE A O 1
ATOM 1427 N N . PHE A 1 184 ? 11.402 8.709 -12.200 1.00 92.00 184 PHE A N 1
ATOM 1428 C CA . PHE A 1 184 ? 9.980 9.046 -12.267 1.00 92.00 184 PHE A CA 1
ATOM 1429 C C . PHE A 1 184 ? 9.253 8.112 -13.239 1.00 92.00 184 PHE A C 1
ATOM 1431 O O . PHE A 1 184 ? 8.327 7.417 -12.847 1.00 92.00 184 PHE A O 1
ATOM 1438 N N . LYS A 1 185 ? 9.747 7.965 -14.478 1.00 92.06 185 LYS A N 1
ATOM 1439 C CA . LYS A 1 185 ? 9.180 7.006 -15.444 1.00 92.06 185 LYS A CA 1
ATOM 1440 C C . LYS A 1 185 ? 9.283 5.543 -14.987 1.00 92.06 185 LYS A C 1
ATOM 1442 O O . LYS A 1 185 ? 8.620 4.693 -15.575 1.00 92.06 185 LYS A O 1
ATOM 1447 N N . GLN A 1 186 ? 10.135 5.190 -14.022 1.00 92.75 186 GLN A N 1
ATOM 1448 C CA . GLN A 1 186 ? 10.152 3.839 -13.450 1.00 92.75 186 GLN A CA 1
ATOM 1449 C C . GLN A 1 186 ? 9.034 3.659 -12.414 1.00 92.75 186 GLN A C 1
ATOM 1451 O O . GLN A 1 186 ? 8.309 2.678 -12.522 1.00 92.75 186 GLN A O 1
ATOM 1456 N N . PHE A 1 187 ? 8.893 4.580 -11.454 1.00 92.25 187 PHE A N 1
ATOM 1457 C CA . PHE A 1 187 ? 8.088 4.378 -10.239 1.00 92.25 187 PHE A CA 1
ATOM 1458 C C . PHE A 1 187 ? 6.804 5.223 -10.139 1.00 92.25 187 PHE A C 1
ATOM 1460 O O . PHE A 1 187 ? 5.987 4.950 -9.267 1.00 92.25 187 PHE A O 1
ATOM 1467 N N . CYS A 1 188 ? 6.594 6.210 -11.012 1.00 92.56 188 CYS A N 1
ATOM 1468 C CA . CYS A 1 188 ? 5.403 7.066 -11.063 1.00 92.56 188 CYS A CA 1
ATOM 1469 C C . CYS A 1 188 ? 4.643 6.872 -12.388 1.00 92.56 188 CYS A C 1
ATOM 1471 O O . CYS A 1 188 ? 5.243 6.612 -13.434 1.00 92.56 188 CYS A O 1
ATOM 1473 N N . GLY A 1 189 ? 3.316 7.009 -12.350 1.00 90.19 189 GLY A N 1
ATOM 1474 C CA . GLY A 1 189 ? 2.444 6.864 -13.519 1.00 90.19 189 GLY A CA 1
ATOM 1475 C C . GLY A 1 189 ? 2.334 8.120 -14.387 1.00 90.19 189 GLY A C 1
ATOM 1476 O O . GLY A 1 189 ? 2.203 8.007 -15.601 1.00 90.19 189 GLY A O 1
ATOM 1477 N N . GLY A 1 190 ? 2.414 9.310 -13.787 1.00 90.88 190 GLY A N 1
ATOM 1478 C CA . GLY A 1 190 ? 2.277 10.592 -14.481 1.00 90.88 190 GLY A CA 1
ATOM 1479 C C . GLY A 1 190 ? 2.403 11.782 -13.530 1.00 90.88 190 GLY A C 1
ATOM 1480 O O . GLY A 1 190 ? 2.545 11.605 -12.324 1.00 90.88 190 GLY A O 1
ATOM 1481 N N . GLU A 1 191 ? 2.343 12.997 -14.069 1.00 89.81 191 GLU A N 1
ATOM 1482 C CA . GLU A 1 191 ? 2.388 14.251 -13.295 1.00 89.81 191 GLU A CA 1
ATOM 1483 C C . GLU A 1 191 ? 0.990 14.814 -12.982 1.00 89.81 191 GLU A C 1
ATOM 1485 O O . GLU A 1 191 ? 0.847 15.678 -12.123 1.00 89.81 191 GLU A O 1
ATOM 1490 N N . CYS A 1 192 ? -0.041 14.320 -13.674 1.00 85.56 192 CYS A N 1
ATOM 1491 C CA . CYS A 1 192 ? -1.437 14.752 -13.578 1.00 85.56 192 CYS A CA 1
ATOM 1492 C C . CYS A 1 192 ? -2.384 13.716 -14.216 1.00 85.56 192 CYS A C 1
ATOM 1494 O O . CYS A 1 192 ? -1.939 12.813 -14.932 1.00 85.56 192 CYS A O 1
ATOM 1496 N N . ASP A 1 193 ? -3.690 13.905 -14.041 1.00 80.44 193 ASP A N 1
ATOM 1497 C CA . ASP A 1 193 ? -4.778 13.030 -14.508 1.00 80.44 193 ASP A CA 1
ATOM 1498 C C . ASP A 1 193 ? -4.695 12.685 -16.006 1.00 80.44 193 ASP A C 1
ATOM 1500 O O . ASP A 1 193 ? -5.051 11.587 -16.428 1.00 80.44 193 ASP A O 1
ATOM 1504 N N . GLN A 1 194 ? -4.207 13.607 -16.843 1.00 85.00 194 GLN A N 1
ATOM 1505 C CA . GLN A 1 194 ? -4.066 13.362 -18.280 1.00 85.00 194 GLN A CA 1
ATOM 1506 C C . GLN A 1 194 ? -2.806 12.553 -18.627 1.00 85.00 194 GLN A C 1
ATOM 1508 O O . GLN A 1 194 ? -2.812 11.800 -19.600 1.00 85.00 194 GLN A O 1
ATOM 1513 N N . SER A 1 195 ? -1.735 12.678 -17.838 1.00 89.38 195 SER A N 1
ATOM 1514 C CA . SER A 1 195 ? -0.459 11.990 -18.090 1.00 89.38 195 SER A CA 1
ATOM 1515 C C . SER A 1 195 ? -0.361 10.612 -17.431 1.00 89.38 195 SER A C 1
ATOM 1517 O O . SER A 1 195 ? 0.449 9.806 -17.879 1.00 89.38 195 SER A O 1
ATOM 1519 N N . ILE A 1 196 ? -1.209 10.302 -16.442 1.00 87.44 196 ILE A N 1
ATOM 1520 C CA . ILE A 1 196 ? -1.338 8.949 -15.875 1.00 87.44 196 ILE A CA 1
ATOM 1521 C C . ILE A 1 196 ? -2.133 8.000 -16.797 1.00 87.44 196 ILE A C 1
ATOM 1523 O O . ILE A 1 196 ? -1.779 6.826 -16.903 1.00 87.44 196 ILE A O 1
ATOM 1527 N N . LYS A 1 197 ? -3.147 8.490 -17.536 1.00 88.31 197 LYS A N 1
ATOM 1528 C CA . LYS A 1 197 ? -4.027 7.682 -18.421 1.00 88.31 197 LYS A CA 1
ATOM 1529 C C . LYS A 1 197 ? -3.305 6.656 -19.319 1.00 88.31 197 LYS A C 1
ATOM 1531 O O . LYS A 1 197 ? -3.767 5.515 -19.356 1.00 88.31 197 LYS A O 1
ATOM 1536 N N . PRO A 1 198 ? -2.176 6.968 -19.990 1.00 91.50 198 PRO A N 1
ATOM 1537 C CA . PRO A 1 198 ? -1.443 5.982 -20.787 1.00 91.50 198 PRO A CA 1
ATOM 1538 C C . PRO A 1 198 ? -0.907 4.797 -19.973 1.00 91.50 198 PRO A C 1
ATOM 1540 O O . PRO A 1 198 ? -0.870 3.685 -20.490 1.00 91.50 198 PRO A O 1
ATOM 1543 N N . VAL A 1 199 ? -0.520 5.004 -18.708 1.00 91.88 199 VAL A N 1
ATOM 1544 C CA . VAL A 1 199 ? -0.080 3.928 -17.800 1.00 91.88 199 VAL A CA 1
ATOM 1545 C C . VAL A 1 199 ? -1.268 3.085 -17.337 1.00 91.88 199 VAL A C 1
ATOM 1547 O O . VAL A 1 199 ? -1.153 1.864 -17.277 1.00 91.88 199 VAL A O 1
ATOM 1550 N N . LEU A 1 200 ? -2.421 3.711 -17.084 1.00 90.31 200 LEU A N 1
ATOM 1551 C CA . LEU A 1 200 ? -3.657 3.021 -16.695 1.00 90.31 200 LEU A CA 1
ATOM 1552 C C . LEU A 1 200 ? -4.150 2.095 -17.817 1.00 90.31 200 LEU A C 1
ATOM 1554 O O . LEU A 1 200 ? -4.340 0.903 -17.590 1.00 90.31 200 LEU A O 1
ATOM 1558 N N . ALA A 1 201 ? -4.245 2.606 -19.048 1.00 90.38 201 ALA A N 1
ATOM 1559 C CA . ALA A 1 201 ? -4.583 1.801 -20.224 1.00 90.38 201 ALA A CA 1
ATOM 1560 C C . ALA A 1 201 ? -3.552 0.683 -20.479 1.00 90.38 201 ALA A C 1
ATOM 1562 O O . ALA A 1 201 ? -3.920 -0.452 -20.783 1.00 90.38 201 ALA A O 1
ATOM 1563 N N . TYR A 1 202 ? -2.259 0.979 -20.292 1.00 92.25 202 TYR A N 1
ATOM 1564 C CA . TYR A 1 202 ? -1.170 0.011 -20.444 1.00 92.25 202 TYR A CA 1
ATOM 1565 C C . TYR A 1 202 ? -1.205 -1.139 -19.418 1.00 92.25 202 TYR A C 1
ATOM 1567 O O . TYR A 1 202 ? -0.746 -2.239 -19.737 1.00 92.25 202 TYR A O 1
ATOM 1575 N N . LEU A 1 203 ? -1.742 -0.912 -18.217 1.00 92.62 203 LEU A N 1
ATOM 1576 C CA . LEU A 1 203 ? -1.967 -1.950 -17.207 1.00 92.62 203 LEU A CA 1
ATOM 1577 C C . LEU A 1 203 ? -3.269 -2.719 -17.477 1.00 92.62 203 LEU A C 1
ATOM 1579 O O . LEU A 1 203 ? -3.258 -3.950 -17.478 1.00 92.62 203 LEU A O 1
ATOM 1583 N N . HIS A 1 204 ? -4.350 -2.013 -17.820 1.00 90.19 204 HIS A N 1
ATOM 1584 C CA . HIS A 1 204 ? -5.658 -2.606 -18.106 1.00 90.19 204 HIS A CA 1
ATOM 1585 C C . HIS A 1 204 ? -5.602 -3.641 -19.246 1.00 90.19 204 HIS A C 1
ATOM 1587 O O . HIS A 1 204 ? -6.093 -4.756 -19.083 1.00 90.19 204 HIS A O 1
ATOM 1593 N N . GLN A 1 205 ? -4.896 -3.347 -20.348 1.00 92.06 205 GLN A N 1
ATOM 1594 C CA . GLN A 1 205 ? -4.683 -4.297 -21.461 1.00 92.06 205 GLN A CA 1
ATOM 1595 C C . GLN A 1 205 ? -3.914 -5.586 -21.072 1.00 92.06 205 GLN A C 1
ATOM 1597 O O . GLN A 1 205 ? -3.818 -6.509 -21.877 1.00 92.06 205 GLN A O 1
ATOM 1602 N N . HIS A 1 206 ? -3.328 -5.645 -19.870 1.00 92.94 206 HIS A N 1
ATOM 1603 C CA . HIS A 1 206 ? -2.632 -6.815 -19.322 1.00 92.94 206 HIS A CA 1
ATOM 1604 C C . HIS A 1 206 ? -3.417 -7.510 -18.194 1.00 92.94 206 HIS A C 1
ATOM 1606 O O . HIS A 1 206 ? -2.866 -8.399 -17.547 1.00 92.94 206 HIS A O 1
ATOM 1612 N N . GLY A 1 207 ? -4.670 -7.115 -17.940 1.00 92.06 207 GLY A N 1
ATOM 1613 C CA . GLY A 1 207 ? -5.461 -7.630 -16.819 1.00 92.06 207 GLY A CA 1
ATOM 1614 C C . GLY A 1 207 ? -4.989 -7.110 -15.457 1.00 92.06 207 GLY A C 1
ATOM 1615 O O . GLY A 1 207 ? -5.091 -7.824 -14.467 1.00 92.06 207 GLY A O 1
ATOM 1616 N N . ILE A 1 208 ? -4.415 -5.900 -15.405 1.00 93.56 208 ILE A N 1
ATOM 1617 C CA . ILE A 1 208 ? -3.890 -5.301 -14.171 1.00 93.56 208 ILE A CA 1
ATOM 1618 C C . ILE A 1 208 ? -4.654 -4.012 -13.852 1.00 93.56 208 ILE A C 1
ATOM 1620 O O . ILE A 1 208 ? -4.666 -3.074 -14.652 1.00 93.56 208 ILE A O 1
ATOM 1624 N N . GLY A 1 209 ? -5.265 -3.949 -12.670 1.00 92.38 209 GLY A N 1
ATOM 1625 C CA . GLY A 1 209 ? -5.985 -2.774 -12.185 1.00 92.38 209 GLY A CA 1
ATOM 1626 C C . GLY A 1 209 ? -5.075 -1.718 -11.530 1.00 92.38 209 GLY A C 1
ATOM 1627 O O . GLY A 1 209 ? -3.995 -2.034 -11.012 1.00 92.38 209 GLY A O 1
ATOM 1628 N N . PRO A 1 210 ? -5.482 -0.439 -11.522 1.00 92.12 210 PRO A N 1
ATOM 1629 C CA . PRO A 1 210 ? -4.799 0.600 -10.764 1.00 92.12 210 PRO A CA 1
ATOM 1630 C C . PRO A 1 210 ? -5.236 0.657 -9.292 1.00 92.12 210 PRO A C 1
ATOM 1632 O O . PRO A 1 210 ? -6.419 0.636 -8.965 1.00 92.12 210 PRO A O 1
ATOM 1635 N N . ILE A 1 211 ? -4.261 0.833 -8.403 1.00 92.31 211 ILE A N 1
ATOM 1636 C CA . ILE A 1 211 ? -4.433 1.489 -7.106 1.00 92.31 211 ILE A CA 1
ATOM 1637 C C . ILE A 1 211 ? -3.890 2.914 -7.278 1.00 92.31 211 ILE A C 1
ATOM 1639 O O . ILE A 1 211 ? -2.679 3.105 -7.411 1.00 92.31 211 ILE A O 1
ATOM 1643 N N . ILE A 1 212 ? -4.773 3.907 -7.306 1.00 88.50 212 ILE A N 1
ATOM 1644 C CA . ILE A 1 212 ? -4.422 5.323 -7.441 1.00 88.50 212 ILE A CA 1
ATOM 1645 C C . ILE A 1 212 ? -3.903 5.869 -6.101 1.00 88.50 212 ILE A C 1
ATOM 1647 O O . ILE A 1 212 ? -4.455 5.580 -5.038 1.00 88.50 212 ILE A O 1
ATOM 1651 N N . ASN A 1 213 ? -2.819 6.643 -6.161 1.00 85.25 213 ASN A N 1
ATOM 1652 C CA . ASN A 1 213 ? -2.193 7.340 -5.036 1.00 85.25 213 ASN A CA 1
ATOM 1653 C C . ASN A 1 213 ? -1.653 8.678 -5.570 1.00 85.25 213 ASN A C 1
ATOM 1655 O O . ASN A 1 213 ? -0.815 8.677 -6.476 1.00 85.25 213 ASN A O 1
ATOM 1659 N N . TYR A 1 214 ? -2.147 9.812 -5.078 1.00 81.00 214 TYR A N 1
ATOM 1660 C CA . TYR A 1 214 ? -1.695 11.120 -5.550 1.00 81.00 214 TYR A CA 1
ATOM 1661 C C . TYR A 1 214 ? -0.593 11.633 -4.623 1.00 81.00 214 TYR A C 1
ATOM 1663 O O . TYR A 1 214 ? -0.808 11.874 -3.444 1.00 81.00 214 TYR A O 1
ATOM 1671 N N . ALA A 1 215 ? 0.618 11.832 -5.137 1.00 73.50 215 ALA A N 1
ATOM 1672 C CA . ALA A 1 215 ? 1.811 12.045 -4.314 1.00 73.50 215 ALA A CA 1
ATOM 1673 C C . ALA A 1 215 ? 1.801 13.344 -3.481 1.00 73.50 215 ALA A C 1
ATOM 1675 O O . ALA A 1 215 ? 2.607 13.487 -2.562 1.00 73.50 215 ALA A O 1
ATOM 1676 N N . ALA A 1 216 ? 0.886 14.281 -3.751 1.00 62.19 216 ALA A N 1
ATOM 1677 C CA . ALA A 1 216 ? 0.668 15.420 -2.861 1.00 62.19 216 ALA A CA 1
ATOM 1678 C C . ALA A 1 216 ? -0.063 15.036 -1.554 1.00 62.19 216 ALA A C 1
ATOM 1680 O O . ALA A 1 216 ? -0.002 15.795 -0.595 1.00 62.19 216 ALA A O 1
ATOM 1681 N N . GLU A 1 217 ? -0.699 13.864 -1.476 1.00 61.03 217 GLU A N 1
ATOM 1682 C CA . GLU A 1 217 ? -1.311 13.311 -0.258 1.00 61.03 217 GLU A CA 1
ATOM 1683 C C . GLU A 1 217 ? -0.218 13.007 0.793 1.00 61.03 217 GLU A C 1
ATOM 1685 O O . GLU A 1 217 ? -0.332 13.429 1.945 1.00 61.03 217 GLU A O 1
ATOM 1690 N N . ASP A 1 218 ? 0.910 12.405 0.377 1.00 58.16 218 ASP A N 1
ATOM 1691 C CA . ASP A 1 218 ? 2.139 12.315 1.193 1.00 58.16 218 ASP A CA 1
ATOM 1692 C C . ASP A 1 218 ? 2.673 13.715 1.567 1.00 58.16 218 ASP A C 1
ATOM 1694 O O . ASP A 1 218 ? 3.163 13.915 2.680 1.00 58.16 218 ASP A O 1
ATOM 1698 N N . ALA A 1 219 ? 2.596 14.691 0.652 1.00 56.50 219 ALA A N 1
ATOM 1699 C CA . ALA A 1 219 ? 3.116 16.038 0.891 1.00 56.50 219 ALA A CA 1
ATOM 1700 C C . ALA A 1 219 ? 2.312 16.788 1.969 1.00 56.50 219 ALA A C 1
ATOM 1702 O O . ALA A 1 219 ? 2.920 17.356 2.875 1.00 56.50 219 ALA A O 1
ATOM 1703 N N . VAL A 1 220 ? 0.975 16.735 1.928 1.00 56.97 220 VAL A N 1
ATOM 1704 C CA . VAL A 1 220 ? 0.104 17.365 2.938 1.00 56.97 220 VAL A CA 1
ATOM 1705 C C . VAL A 1 220 ? 0.253 16.680 4.301 1.00 56.97 220 VAL A C 1
ATOM 1707 O O . VAL A 1 220 ? 0.422 17.371 5.308 1.00 56.97 220 VAL A O 1
ATOM 1710 N N . ALA A 1 221 ? 0.337 15.344 4.345 1.00 52.19 221 ALA A N 1
ATOM 1711 C CA . ALA A 1 221 ? 0.714 14.626 5.568 1.00 52.19 221 ALA A CA 1
ATOM 1712 C C . ALA A 1 221 ? 2.076 15.112 6.114 1.00 52.19 221 ALA A C 1
ATOM 1714 O O . ALA A 1 221 ? 2.225 15.368 7.309 1.00 52.19 221 ALA A O 1
ATOM 1715 N N . SER A 1 222 ? 3.059 15.335 5.233 1.00 48.19 222 SER A N 1
ATOM 1716 C CA . SER A 1 222 ? 4.385 15.855 5.601 1.00 48.19 222 SER A CA 1
ATOM 1717 C C . SER A 1 222 ? 4.436 17.353 5.946 1.00 48.19 222 SER A C 1
ATOM 1719 O O . SER A 1 222 ? 5.480 17.818 6.399 1.00 48.19 222 SER A O 1
ATOM 1721 N N . THR A 1 223 ? 3.333 18.102 5.801 1.00 50.41 223 THR A N 1
ATOM 1722 C CA . THR A 1 223 ? 3.197 19.469 6.350 1.00 50.41 223 THR A CA 1
ATOM 1723 C C . THR A 1 223 ? 2.619 19.518 7.770 1.00 50.41 223 THR A C 1
ATOM 1725 O O . THR A 1 223 ? 2.688 20.568 8.403 1.00 50.41 223 THR A O 1
ATOM 1728 N N . ASN A 1 224 ? 2.168 18.383 8.321 1.00 49.69 224 ASN A N 1
ATOM 1729 C CA . ASN A 1 224 ? 1.702 18.256 9.709 1.00 49.69 224 ASN A CA 1
ATOM 1730 C C . ASN A 1 224 ? 2.753 17.903 10.812 1.00 49.69 224 ASN A C 1
ATOM 1732 O O . ASN A 1 224 ? 2.332 17.714 11.958 1.00 49.69 224 ASN A O 1
ATOM 1736 N N . PRO A 1 225 ? 4.091 17.802 10.598 1.00 38.88 225 PRO A N 1
ATOM 1737 C CA . PRO A 1 225 ? 5.013 17.480 11.686 1.00 38.88 225 PRO A CA 1
ATOM 1738 C C . PRO A 1 225 ? 5.321 18.702 12.571 1.00 38.88 225 PRO A C 1
ATOM 1740 O O . PRO A 1 225 ? 5.927 19.682 12.145 1.00 38.88 225 PRO A O 1
ATOM 1743 N N . HIS A 1 226 ? 4.980 18.581 13.855 1.00 39.62 226 HIS A N 1
ATOM 1744 C CA . HIS A 1 226 ? 5.513 19.359 14.986 1.00 39.62 226 HIS A CA 1
ATOM 1745 C C . HIS A 1 226 ? 5.267 20.880 15.056 1.00 39.62 226 HIS A C 1
ATOM 1747 O O . HIS A 1 226 ? 5.717 21.485 16.031 1.00 39.62 226 HIS A O 1
ATOM 1753 N N . ASN A 1 227 ? 4.546 21.525 14.131 1.00 41.12 227 ASN A N 1
ATOM 1754 C CA . ASN A 1 227 ? 4.263 22.963 14.263 1.00 41.12 227 ASN A CA 1
ATOM 1755 C C . ASN A 1 227 ? 3.164 23.262 15.305 1.00 41.12 227 ASN A C 1
ATOM 1757 O O . ASN A 1 227 ? 2.019 23.558 14.967 1.00 41.12 227 ASN A O 1
ATOM 1761 N N . THR A 1 228 ? 3.541 23.261 16.586 1.00 43.09 228 THR A N 1
ATOM 1762 C CA . THR A 1 228 ? 2.709 23.600 17.760 1.00 43.09 228 THR A CA 1
ATOM 1763 C C . THR A 1 228 ? 2.288 25.080 17.844 1.00 43.09 228 THR A C 1
ATOM 1765 O O . THR A 1 228 ? 1.955 25.573 18.920 1.00 43.09 228 THR A O 1
ATOM 1768 N N . LYS A 1 229 ? 2.330 25.809 16.721 1.00 43.34 229 LYS A N 1
ATOM 1769 C CA . LYS A 1 229 ? 1.930 27.219 16.582 1.00 43.34 229 LYS A CA 1
ATOM 1770 C C . LYS A 1 229 ? 1.007 27.486 15.384 1.00 43.34 229 LYS A C 1
ATOM 1772 O O . LYS A 1 229 ? 0.729 28.644 15.087 1.00 43.34 229 LYS A O 1
ATOM 1777 N N . SER A 1 230 ? 0.529 26.446 14.696 1.00 52.56 230 SER A N 1
ATOM 1778 C CA . SER A 1 230 ? -0.669 26.581 13.857 1.00 52.56 230 SER A CA 1
ATOM 1779 C C . SER A 1 230 ? -1.883 26.821 14.758 1.00 52.56 230 SER A C 1
ATOM 1781 O O . SER A 1 230 ? -1.974 26.184 15.806 1.00 52.56 230 SER A O 1
ATOM 1783 N N . SER A 1 231 ? -2.835 27.669 14.352 1.00 58.56 231 SER A N 1
ATOM 1784 C CA . SER A 1 231 ? -4.182 27.568 14.928 1.00 58.56 231 SER A CA 1
ATOM 1785 C C . SER A 1 231 ? -4.841 26.275 14.441 1.00 58.56 231 SER A C 1
ATOM 1787 O O . SER A 1 231 ? -4.472 25.737 13.385 1.00 58.56 231 SER A O 1
ATOM 1789 N N . ASN A 1 232 ? -5.810 25.772 15.205 1.00 66.38 232 ASN A N 1
ATOM 1790 C CA . ASN A 1 232 ? -6.533 24.553 14.846 1.00 66.38 232 ASN A CA 1
ATOM 1791 C C . ASN A 1 232 ? -7.297 24.724 13.526 1.00 66.38 232 ASN A C 1
ATOM 1793 O O . ASN A 1 232 ? -7.294 23.810 12.708 1.00 66.38 232 ASN A O 1
ATOM 1797 N N . ASP A 1 233 ? -7.828 25.918 13.249 1.00 66.81 233 ASP A N 1
ATOM 1798 C CA . ASP A 1 233 ? -8.540 26.239 12.001 1.00 66.81 233 ASP A CA 1
ATOM 1799 C C . ASP A 1 233 ? -7.663 26.022 10.758 1.00 66.81 233 ASP A C 1
ATOM 1801 O O . ASP A 1 233 ? -8.137 25.540 9.732 1.00 66.81 233 ASP A O 1
ATOM 1805 N N . VAL A 1 234 ? -6.366 26.341 10.846 1.00 70.00 234 VAL A N 1
ATOM 1806 C CA . VAL A 1 234 ? -5.409 26.154 9.743 1.00 70.00 234 VAL A CA 1
ATOM 1807 C C . VAL A 1 234 ? -5.052 24.675 9.553 1.00 70.00 234 VAL A C 1
ATOM 1809 O O . VAL A 1 234 ? -4.903 24.226 8.415 1.00 70.00 234 VAL A O 1
ATOM 1812 N N . ALA A 1 235 ? -4.971 23.897 10.638 1.00 75.62 235 ALA A N 1
ATOM 1813 C CA . ALA A 1 235 ? -4.754 22.451 10.565 1.00 75.62 235 ALA A CA 1
ATOM 1814 C C . ALA A 1 235 ? -5.985 21.718 9.998 1.00 75.62 235 ALA A C 1
ATOM 1816 O O . ALA A 1 235 ? -5.855 20.848 9.135 1.00 75.62 235 ALA A O 1
ATOM 1817 N N . GLU A 1 236 ? -7.185 22.117 10.417 1.00 85.88 236 GLU A N 1
ATOM 1818 C CA . GLU A 1 236 ? -8.451 21.571 9.925 1.00 85.88 236 GLU A CA 1
ATOM 1819 C C . GLU A 1 236 ? -8.706 21.957 8.462 1.00 85.88 236 GLU A C 1
ATOM 1821 O O . GLU A 1 236 ? -9.047 21.094 7.655 1.00 85.88 236 GLU A O 1
ATOM 1826 N N . ALA A 1 237 ? -8.419 23.201 8.062 1.00 86.25 237 ALA A N 1
ATOM 1827 C CA . ALA A 1 237 ? -8.488 23.622 6.662 1.00 86.25 237 ALA A CA 1
ATOM 1828 C C . ALA A 1 237 ? -7.515 22.841 5.753 1.00 86.25 237 ALA A C 1
ATOM 1830 O O . ALA A 1 237 ? -7.839 22.563 4.593 1.00 86.25 237 ALA A O 1
ATOM 1831 N N . ALA A 1 238 ? -6.343 22.441 6.265 1.00 84.50 238 ALA A N 1
ATOM 1832 C CA . ALA A 1 238 ? -5.424 21.556 5.549 1.00 84.50 238 ALA A CA 1
ATOM 1833 C C . ALA A 1 238 ? -5.996 20.131 5.401 1.00 84.50 238 ALA A C 1
ATOM 1835 O O . ALA A 1 238 ? -5.922 19.553 4.313 1.00 84.50 238 ALA A O 1
ATOM 1836 N N . CYS A 1 239 ? -6.638 19.599 6.446 1.00 89.44 239 CYS A N 1
ATOM 1837 C CA . CYS A 1 239 ? -7.324 18.303 6.412 1.00 89.44 239 CYS A CA 1
ATOM 1838 C C . CYS A 1 239 ? -8.543 18.307 5.465 1.00 89.44 239 CYS A C 1
ATOM 1840 O O . CYS A 1 239 ? -8.772 17.342 4.733 1.00 89.44 239 CYS A O 1
ATOM 1842 N N . ASP A 1 240 ? -9.286 19.413 5.389 1.00 91.12 240 ASP A N 1
ATOM 1843 C CA . ASP A 1 240 ? -10.364 19.604 4.411 1.00 91.12 240 ASP A CA 1
ATOM 1844 C C . ASP A 1 240 ? -9.835 19.699 2.977 1.00 91.12 240 ASP A C 1
ATOM 1846 O O . ASP A 1 240 ? -10.465 19.202 2.039 1.00 91.12 240 ASP A O 1
ATOM 1850 N N . GLN A 1 241 ? -8.667 20.316 2.778 1.00 87.75 241 GLN A N 1
ATOM 1851 C CA . GLN A 1 241 ? -8.018 20.359 1.471 1.00 87.75 241 GLN A CA 1
ATOM 1852 C C . GLN A 1 241 ? -7.509 18.974 1.045 1.00 87.75 241 GLN A C 1
ATOM 1854 O O . GLN A 1 241 ? -7.700 18.596 -0.113 1.00 87.75 241 GLN A O 1
ATOM 1859 N N . ALA A 1 242 ? -6.963 18.179 1.969 1.00 88.25 242 ALA A N 1
ATOM 1860 C CA . ALA A 1 242 ? -6.662 16.769 1.728 1.00 88.25 242 ALA A CA 1
ATOM 1861 C C . ALA A 1 242 ? -7.933 15.966 1.400 1.00 88.25 242 ALA A C 1
ATOM 1863 O O . ALA A 1 242 ? -7.951 15.227 0.422 1.00 88.25 242 ALA A O 1
ATOM 1864 N N . CYS A 1 243 ? -9.035 16.170 2.129 1.00 92.00 243 CYS A N 1
ATOM 1865 C CA . CYS A 1 243 ? -10.329 15.539 1.850 1.00 92.00 243 CYS A CA 1
ATOM 1866 C C . CYS A 1 243 ? -10.861 15.870 0.439 1.00 92.00 243 CYS A C 1
ATOM 1868 O O . CYS A 1 243 ? -11.397 14.998 -0.248 1.00 92.00 243 CYS A O 1
ATOM 1870 N N . LYS A 1 244 ? -10.681 17.106 -0.049 1.00 91.81 244 LYS A N 1
ATOM 1871 C CA . LYS A 1 244 ? -11.014 17.486 -1.438 1.00 91.81 244 LYS A CA 1
ATOM 1872 C C . LYS A 1 244 ? -10.124 16.767 -2.457 1.00 91.81 244 LYS A C 1
ATOM 1874 O O . LYS A 1 244 ? -10.644 16.267 -3.453 1.00 91.81 244 LYS A O 1
ATOM 1879 N N . ILE A 1 245 ? -8.818 16.678 -2.190 1.00 87.44 245 ILE A N 1
ATOM 1880 C CA . ILE A 1 245 ? -7.849 15.947 -3.023 1.00 87.44 245 ILE A CA 1
ATOM 1881 C C . ILE A 1 245 ? -8.220 14.460 -3.094 1.00 87.44 245 ILE A C 1
ATOM 1883 O O . ILE A 1 245 ? -8.473 13.959 -4.184 1.00 87.44 245 ILE A O 1
ATOM 1887 N N . PHE A 1 246 ? -8.369 13.786 -1.951 1.00 90.75 246 PHE A N 1
ATOM 1888 C CA . PHE A 1 246 ? -8.760 12.377 -1.879 1.00 90.75 246 PHE A CA 1
ATOM 1889 C C . PHE A 1 246 ? -10.101 12.109 -2.582 1.00 90.75 246 PHE A C 1
ATOM 1891 O O . PHE A 1 246 ? -10.226 11.130 -3.315 1.00 90.75 246 PHE A O 1
ATOM 1898 N N . ARG A 1 247 ? -11.104 12.989 -2.438 1.00 92.56 247 ARG A N 1
ATOM 1899 C CA . ARG A 1 247 ? -12.395 12.835 -3.136 1.00 92.56 247 ARG A CA 1
ATOM 1900 C C . ARG A 1 247 ? -12.239 12.904 -4.657 1.00 92.56 247 ARG A C 1
ATOM 1902 O O . ARG A 1 247 ? -12.878 12.119 -5.356 1.00 92.56 247 ARG A O 1
ATOM 1909 N N . LYS A 1 248 ? -11.353 13.768 -5.165 1.00 86.88 248 LYS A N 1
ATOM 1910 C CA . LYS A 1 248 ? -10.977 13.778 -6.584 1.00 86.88 248 LYS A CA 1
ATOM 1911 C C . LYS A 1 248 ? -10.216 12.505 -6.979 1.00 86.88 248 LYS A C 1
ATOM 1913 O O . LYS A 1 248 ? -10.602 11.888 -7.964 1.00 86.88 248 LYS A O 1
ATOM 1918 N N . SER A 1 249 ? -9.232 12.054 -6.198 1.00 84.75 249 SER A N 1
ATOM 1919 C CA . SER A 1 249 ? -8.511 10.790 -6.443 1.00 84.75 249 SER A CA 1
ATOM 1920 C C . SER A 1 249 ? -9.469 9.580 -6.535 1.00 84.75 249 SER A C 1
ATOM 1922 O O . SER A 1 249 ? -9.261 8.693 -7.362 1.00 84.75 249 SER A O 1
ATOM 1924 N N . ILE A 1 250 ? -10.556 9.555 -5.746 1.00 89.44 250 ILE A N 1
ATOM 1925 C CA . ILE A 1 250 ? -11.630 8.541 -5.825 1.00 89.44 250 ILE A CA 1
ATOM 1926 C C . ILE A 1 250 ? -12.444 8.671 -7.124 1.00 89.44 250 ILE A C 1
ATOM 1928 O O . ILE A 1 250 ? -12.704 7.664 -7.781 1.00 89.44 250 ILE A O 1
ATOM 1932 N N . GLN A 1 251 ? -12.831 9.887 -7.522 1.00 87.69 251 GLN A N 1
ATOM 1933 C CA . GLN A 1 251 ? -13.567 10.140 -8.772 1.00 87.69 251 GLN A CA 1
ATOM 1934 C C . GLN A 1 251 ? -12.730 9.797 -10.016 1.00 87.69 251 GLN A C 1
ATOM 1936 O O . GLN A 1 251 ? -13.226 9.154 -10.941 1.00 87.69 251 GLN A O 1
ATOM 1941 N N . ASP A 1 252 ? -11.445 10.161 -10.015 1.00 80.75 252 ASP A N 1
ATOM 1942 C CA . ASP A 1 252 ? -10.497 9.809 -11.072 1.00 80.75 252 ASP A CA 1
ATOM 1943 C C . ASP A 1 252 ? -10.320 8.286 -11.159 1.00 80.75 252 ASP A C 1
ATOM 1945 O O . ASP A 1 252 ? -10.328 7.735 -12.258 1.00 80.75 252 ASP A O 1
ATOM 1949 N N . ALA A 1 253 ? -10.226 7.585 -10.020 1.00 83.88 253 ALA A N 1
ATOM 1950 C CA . ALA A 1 253 ? -10.167 6.123 -9.975 1.00 83.88 253 ALA A CA 1
ATOM 1951 C C . ALA A 1 253 ? -11.468 5.463 -10.477 1.00 83.88 253 ALA A C 1
ATOM 1953 O O . ALA A 1 253 ? -11.403 4.496 -11.237 1.00 83.88 253 ALA A O 1
ATOM 1954 N N . ALA A 1 254 ? -12.642 6.002 -10.139 1.00 86.12 254 ALA A N 1
ATOM 1955 C CA . ALA A 1 254 ? -13.931 5.526 -10.649 1.00 86.12 254 ALA A CA 1
ATOM 1956 C C . ALA A 1 254 ? -14.056 5.662 -12.180 1.00 86.12 254 ALA A C 1
ATOM 1958 O O . ALA A 1 254 ? -14.663 4.814 -12.837 1.00 86.12 254 ALA A O 1
ATOM 1959 N N . ALA A 1 255 ? -13.410 6.664 -12.784 1.00 80.31 255 ALA A N 1
ATOM 1960 C CA . ALA A 1 255 ? -13.327 6.796 -14.239 1.00 80.31 255 ALA A CA 1
ATOM 1961 C C . ALA A 1 255 ? -12.436 5.723 -14.917 1.00 80.31 255 ALA A C 1
ATOM 1963 O O . ALA A 1 255 ? -12.445 5.604 -16.144 1.00 80.31 255 ALA A O 1
ATOM 1964 N N . THR A 1 256 ? -11.679 4.909 -14.164 1.00 70.06 256 THR A N 1
ATOM 1965 C CA . THR A 1 256 ? -10.748 3.894 -14.709 1.00 70.06 256 THR A CA 1
ATOM 1966 C C . THR A 1 256 ? -11.408 2.537 -14.979 1.00 70.06 256 THR A C 1
ATOM 1968 O O . THR A 1 256 ? -11.020 1.504 -14.436 1.00 70.06 256 THR A O 1
ATOM 1971 N N . ALA A 1 257 ? -12.423 2.535 -15.851 1.00 61.81 257 ALA A N 1
ATOM 1972 C CA . ALA A 1 257 ? -13.097 1.326 -16.349 1.00 61.81 257 ALA A CA 1
ATOM 1973 C C . ALA A 1 257 ? -13.631 0.368 -15.252 1.00 61.81 257 ALA A C 1
ATOM 1975 O O . ALA A 1 257 ? -13.780 -0.829 -15.486 1.00 61.81 257 ALA A O 1
ATOM 1976 N N . GLY A 1 258 ? -13.924 0.892 -14.055 1.00 57.56 258 GLY A N 1
ATOM 1977 C CA . GLY A 1 258 ? -14.518 0.143 -12.943 1.00 57.56 258 GLY A CA 1
ATOM 1978 C C . GLY A 1 258 ? -13.610 -0.862 -12.228 1.00 57.56 258 GLY A C 1
ATOM 1979 O O . GLY A 1 258 ? -14.116 -1.749 -11.546 1.00 57.56 258 GLY A O 1
ATOM 1980 N N . LEU A 1 259 ? -12.287 -0.732 -12.366 1.00 62.28 259 LEU A N 1
ATOM 1981 C CA . LEU A 1 259 ? -11.296 -1.554 -11.657 1.00 62.28 259 LEU A CA 1
ATOM 1982 C C . LEU A 1 259 ? -10.368 -0.695 -10.780 1.00 62.28 259 LEU A C 1
ATOM 1984 O O . LEU A 1 259 ? -9.186 -0.999 -10.634 1.00 62.28 259 LEU A O 1
ATOM 1988 N N . GLY A 1 260 ? -10.888 0.396 -10.214 1.00 80.69 260 GLY A N 1
ATOM 1989 C CA . GLY A 1 260 ? -10.113 1.338 -9.410 1.00 80.69 260 GLY A CA 1
ATOM 1990 C C . GLY A 1 260 ? -10.057 0.966 -7.927 1.00 80.69 260 GLY A C 1
ATOM 1991 O O . GLY A 1 260 ? -11.084 0.878 -7.257 1.00 80.69 260 GLY A O 1
ATOM 1992 N N . PHE A 1 261 ? -8.851 0.849 -7.379 1.00 91.88 261 PHE A N 1
ATOM 1993 C CA . PHE A 1 261 ? -8.611 1.073 -5.953 1.00 91.88 261 PHE A CA 1
ATOM 1994 C C . PHE A 1 261 ? -7.991 2.458 -5.744 1.00 91.88 261 PHE A C 1
ATOM 1996 O O . PHE A 1 261 ? -7.370 3.024 -6.644 1.00 91.88 261 PHE A O 1
ATOM 2003 N N . MET A 1 262 ? -8.104 2.985 -4.532 1.00 91.19 262 MET A N 1
ATOM 2004 C CA . MET A 1 262 ? -7.520 4.259 -4.125 1.00 91.19 262 MET A CA 1
ATOM 2005 C C . MET A 1 262 ? -7.077 4.170 -2.655 1.00 91.19 262 MET A C 1
ATOM 2007 O O . MET A 1 262 ? -7.718 3.469 -1.873 1.00 91.19 262 MET A O 1
ATOM 2011 N N . ALA A 1 263 ? -5.959 4.800 -2.280 1.00 89.62 263 ALA A N 1
ATOM 2012 C CA . ALA A 1 263 ? -5.400 4.718 -0.924 1.00 89.62 263 ALA A CA 1
ATOM 2013 C C . ALA A 1 263 ? -5.446 6.066 -0.182 1.00 89.62 263 ALA A C 1
ATOM 2015 O O . ALA A 1 263 ? -5.078 7.084 -0.759 1.00 89.62 263 ALA A O 1
ATOM 2016 N N . ILE A 1 264 ? -5.822 6.060 1.103 1.00 91.31 264 ILE A N 1
ATOM 2017 C CA . ILE A 1 264 ? -5.817 7.247 1.979 1.00 91.31 264 ILE A CA 1
ATOM 2018 C C . ILE A 1 264 ? -4.966 7.054 3.231 1.00 91.31 264 ILE A C 1
ATOM 2020 O O . ILE A 1 264 ? -4.811 5.936 3.722 1.00 91.31 264 ILE A O 1
ATOM 2024 N N . LYS A 1 265 ? -4.473 8.169 3.779 1.00 91.44 265 LYS A N 1
ATOM 2025 C CA . LYS A 1 265 ? -3.846 8.257 5.105 1.00 91.44 265 LYS A CA 1
ATOM 2026 C C . LYS A 1 265 ? -4.728 9.081 6.027 1.00 91.44 265 LYS A C 1
ATOM 2028 O O . LYS A 1 265 ? -5.161 10.168 5.648 1.00 91.44 265 LYS A O 1
ATOM 2033 N N . VAL A 1 266 ? -4.981 8.582 7.231 1.00 92.56 266 VAL A N 1
ATOM 2034 C CA . VAL A 1 266 ? -5.830 9.285 8.204 1.00 92.56 266 VAL A CA 1
ATOM 2035 C C . VAL A 1 266 ? -5.045 10.430 8.855 1.00 92.56 266 VAL A C 1
ATOM 2037 O O . VAL A 1 266 ? -5.632 11.464 9.158 1.00 92.56 266 VAL A O 1
ATOM 2040 N N . SER A 1 267 ? -3.710 10.337 8.918 1.00 90.81 267 SER A N 1
ATOM 2041 C CA . SER A 1 267 ? -2.807 11.440 9.303 1.00 90.81 267 SER A CA 1
ATOM 2042 C C . SER A 1 267 ? -2.859 12.683 8.390 1.00 90.81 267 SER A C 1
ATOM 2044 O O . SER A 1 267 ? -2.357 13.748 8.759 1.00 90.81 267 SER A O 1
ATOM 2046 N N . ALA A 1 268 ? -3.473 12.562 7.206 1.00 89.00 268 ALA A N 1
ATOM 2047 C CA . ALA A 1 268 ? -3.765 13.671 6.295 1.00 89.00 268 ALA A CA 1
ATOM 2048 C C . ALA A 1 268 ? -5.196 14.231 6.453 1.00 89.00 268 ALA A C 1
ATOM 2050 O O . ALA A 1 268 ? -5.510 15.253 5.852 1.00 89.00 268 ALA A O 1
ATOM 2051 N N . LEU A 1 269 ? -6.062 13.569 7.229 1.00 91.50 269 LEU A N 1
ATOM 2052 C CA . LEU A 1 269 ? -7.469 13.939 7.463 1.00 91.50 269 LEU A CA 1
ATOM 2053 C C . LEU A 1 269 ? -7.753 14.367 8.914 1.00 91.50 269 LEU A C 1
ATOM 2055 O O . LEU A 1 269 ? -8.796 14.965 9.182 1.00 91.50 269 LEU A O 1
ATOM 2059 N N . GLY A 1 270 ? -6.825 14.094 9.830 1.00 89.56 270 GLY A N 1
ATOM 2060 C CA . GLY A 1 270 ? -6.810 14.594 11.200 1.00 89.56 270 GLY A CA 1
ATOM 2061 C C . GLY A 1 270 ? -5.378 14.719 11.723 1.00 89.56 270 GLY A C 1
ATOM 2062 O O . GLY A 1 270 ? -4.464 14.043 11.248 1.00 89.56 270 GLY A O 1
ATOM 2063 N N . SER A 1 271 ? -5.172 15.589 12.713 1.00 86.12 271 SER A N 1
ATOM 2064 C CA . SER A 1 271 ? -3.842 15.870 13.272 1.00 86.12 271 SER A CA 1
ATOM 2065 C C . SER A 1 271 ? -3.164 14.610 13.845 1.00 86.12 271 SER A C 1
ATOM 2067 O O . SER A 1 271 ? -3.745 13.961 14.721 1.00 86.12 271 SER A O 1
ATOM 2069 N N . PRO A 1 272 ? -1.905 14.292 13.465 1.00 87.62 272 PRO A N 1
ATOM 2070 C CA . PRO A 1 272 ? -1.147 13.167 14.030 1.00 87.62 272 PRO A CA 1
ATOM 2071 C C . PRO A 1 272 ? -1.018 13.214 15.558 1.00 87.62 272 PRO A C 1
ATOM 2073 O O . PRO A 1 272 ? -0.950 12.175 16.214 1.00 87.62 272 PRO A O 1
ATOM 2076 N N . SER A 1 273 ? -1.018 14.420 16.134 1.00 87.06 273 SER A N 1
ATOM 2077 C CA . SER A 1 273 ? -0.977 14.628 17.585 1.00 87.06 273 SER A CA 1
ATOM 2078 C C . SER A 1 273 ? -2.289 14.236 18.271 1.00 87.06 273 SER A C 1
ATOM 2080 O O . SER A 1 273 ? -2.246 13.660 19.356 1.00 87.06 273 SER A O 1
ATOM 2082 N N . MET A 1 274 ? -3.437 14.505 17.637 1.00 90.69 274 MET A N 1
ATOM 2083 C CA . MET A 1 274 ? -4.752 14.060 18.113 1.00 90.69 274 MET A CA 1
ATOM 2084 C C . MET A 1 274 ? -4.885 12.542 17.953 1.00 90.69 274 MET A C 1
ATOM 2086 O O . MET A 1 274 ? -5.200 11.861 18.924 1.00 90.69 274 MET A O 1
ATOM 2090 N N . LEU A 1 275 ? -4.527 11.986 16.786 1.00 90.81 275 LEU A N 1
ATOM 2091 C CA . LEU A 1 275 ? -4.585 10.536 16.541 1.00 90.81 275 LEU A CA 1
ATOM 2092 C C . LEU A 1 275 ? -3.717 9.747 17.535 1.00 90.81 275 LEU A C 1
ATOM 2094 O O . LEU A 1 275 ? -4.097 8.653 17.955 1.00 90.81 275 LEU A O 1
ATOM 2098 N N . LYS A 1 276 ? -2.584 10.320 17.972 1.00 90.25 276 LYS A N 1
ATOM 2099 C CA . LYS A 1 276 ? -1.769 9.776 19.066 1.00 90.25 276 LYS A CA 1
ATOM 2100 C C . LYS A 1 276 ? -2.489 9.809 20.421 1.00 90.25 276 LYS A C 1
ATOM 2102 O O . LYS A 1 276 ? -2.438 8.815 21.139 1.00 90.25 276 LYS A O 1
ATOM 2107 N N . ARG A 1 277 ? -3.150 10.917 20.783 1.00 90.12 277 ARG A N 1
ATOM 2108 C CA . ARG A 1 277 ? -3.911 11.031 22.046 1.00 90.12 277 ARG A CA 1
ATOM 2109 C C . ARG A 1 277 ? -5.112 10.083 22.073 1.00 90.12 277 ARG A C 1
ATOM 2111 O O . ARG A 1 277 ? -5.261 9.338 23.034 1.00 90.12 277 ARG A O 1
ATOM 2118 N N . ALA A 1 278 ? -5.888 10.025 20.991 1.00 89.00 278 ALA A N 1
ATOM 2119 C CA . ALA A 1 278 ? -6.983 9.069 20.828 1.00 89.00 278 ALA A CA 1
ATOM 2120 C C . ALA A 1 278 ? -6.494 7.611 20.911 1.00 89.00 278 ALA A C 1
ATOM 2122 O O . ALA A 1 278 ? -7.101 6.791 21.593 1.00 89.00 278 ALA A O 1
ATOM 2123 N N . SER A 1 279 ? -5.351 7.292 20.292 1.00 89.12 279 SER A N 1
ATOM 2124 C CA . SER A 1 279 ? -4.757 5.949 20.375 1.00 89.12 279 SER A CA 1
ATOM 2125 C C . SER A 1 279 ? -4.268 5.583 21.777 1.00 89.12 279 SER A C 1
ATOM 2127 O O . SER A 1 279 ? -4.406 4.428 22.179 1.00 89.12 279 SER A O 1
ATOM 2129 N N . ALA A 1 280 ? -3.717 6.543 22.526 1.00 87.75 280 ALA A N 1
ATOM 2130 C CA . ALA A 1 280 ? -3.351 6.340 23.925 1.00 87.75 280 ALA A CA 1
ATOM 2131 C C . ALA A 1 280 ? -4.597 6.049 24.773 1.00 87.75 280 ALA A C 1
ATOM 2133 O O . ALA A 1 280 ? -4.640 5.010 25.422 1.00 87.75 280 ALA A O 1
ATOM 2134 N N . ALA A 1 281 ? -5.651 6.865 24.659 1.00 86.75 281 ALA A N 1
ATOM 2135 C CA . ALA A 1 281 ? -6.906 6.664 25.386 1.00 86.75 281 ALA A CA 1
ATOM 2136 C C . ALA A 1 281 ? -7.566 5.301 25.078 1.00 86.75 281 ALA A C 1
ATOM 2138 O O . ALA A 1 281 ? -7.935 4.582 26.005 1.00 86.75 281 ALA A O 1
ATOM 2139 N N . LEU A 1 282 ? -7.618 4.881 23.802 1.00 81.81 282 LEU A N 1
ATOM 2140 C CA . LEU A 1 282 ? -8.097 3.541 23.410 1.00 81.81 282 LEU A CA 1
ATOM 2141 C C . LEU A 1 282 ? -7.269 2.405 24.035 1.00 81.81 282 LEU A C 1
ATOM 2143 O O . LEU A 1 282 ? -7.791 1.316 24.261 1.00 81.81 282 LEU A O 1
ATOM 2147 N N . THR A 1 283 ? -5.979 2.632 24.292 1.00 79.44 283 THR A N 1
ATOM 2148 C CA . THR A 1 283 ? -5.087 1.633 24.900 1.00 79.44 283 THR A CA 1
ATOM 2149 C C . THR A 1 283 ? -5.218 1.628 26.425 1.00 79.44 283 THR A C 1
ATOM 2151 O O . THR A 1 283 ? -5.322 0.567 27.029 1.00 79.44 283 THR A O 1
ATOM 2154 N N . GLU A 1 284 ? -5.285 2.801 27.057 1.00 80.62 284 GLU A N 1
ATOM 2155 C CA . GLU A 1 284 ? -5.408 2.972 28.513 1.00 80.62 284 GLU A CA 1
ATOM 2156 C C . GLU A 1 284 ? -6.757 2.475 29.057 1.00 80.62 284 GLU A C 1
ATOM 2158 O O . GLU A 1 284 ? -6.809 1.898 30.141 1.00 80.62 284 GLU A O 1
ATOM 2163 N N . GLN A 1 285 ? -7.835 2.611 28.279 1.00 71.12 285 GLN A N 1
ATOM 2164 C CA . GLN A 1 285 ? -9.138 1.996 28.565 1.00 71.12 285 GLN A CA 1
ATOM 2165 C C . GLN A 1 285 ? -9.177 0.476 28.294 1.00 71.12 285 GLN A C 1
ATOM 2167 O O . GLN A 1 285 ? -10.202 -0.165 28.518 1.00 71.12 285 GLN A O 1
ATOM 2172 N N . GLY A 1 286 ? -8.106 -0.106 27.747 1.00 64.69 286 GLY A N 1
ATOM 2173 C CA . GLY A 1 286 ? -8.046 -1.506 27.326 1.00 64.69 286 GLY A CA 1
ATOM 2174 C C . GLY A 1 286 ? -8.773 -1.826 26.013 1.00 64.69 286 GLY A C 1
ATOM 2175 O O . GLY A 1 286 ? -8.631 -2.941 25.524 1.00 64.69 286 GLY A O 1
ATOM 2176 N N . ILE A 1 287 ? -9.498 -0.886 25.391 1.00 60.47 287 ILE A N 1
ATOM 2177 C CA . ILE A 1 287 ? -10.273 -1.114 24.151 1.00 60.47 287 ILE A CA 1
ATOM 2178 C C . ILE A 1 287 ? -9.399 -1.656 23.005 1.00 60.47 287 ILE A C 1
ATOM 2180 O O . ILE A 1 287 ? -9.834 -2.542 22.268 1.00 60.47 287 ILE A O 1
ATOM 2184 N N . ALA A 1 288 ? -8.156 -1.181 22.881 1.00 54.28 288 ALA A N 1
ATOM 2185 C CA . ALA A 1 288 ? -7.207 -1.643 21.865 1.00 54.28 288 ALA A CA 1
ATOM 2186 C C . ALA A 1 288 ? -6.779 -3.119 22.039 1.00 54.28 288 ALA A C 1
ATOM 2188 O O . ALA A 1 288 ? -6.487 -3.784 21.043 1.00 54.28 288 ALA A O 1
ATOM 2189 N N . ASP A 1 289 ? -6.773 -3.632 23.275 1.00 47.25 289 ASP A N 1
ATOM 2190 C CA . ASP A 1 289 ? -6.430 -5.024 23.611 1.00 47.25 289 ASP A CA 1
ATOM 2191 C C . ASP A 1 289 ? -7.679 -5.920 23.761 1.00 47.25 289 ASP A C 1
ATOM 2193 O O . ASP A 1 289 ? -7.625 -7.122 23.506 1.00 47.25 289 ASP A O 1
ATOM 2197 N N . MET A 1 290 ? -8.829 -5.334 24.111 1.00 47.03 290 MET A N 1
ATOM 2198 C CA . MET A 1 290 ? -10.144 -5.982 24.236 1.00 47.03 290 MET A CA 1
ATOM 2199 C C . MET A 1 290 ? -10.887 -6.131 22.896 1.00 47.03 290 MET A C 1
ATOM 2201 O O . MET A 1 290 ? -12.082 -6.452 22.884 1.00 47.03 290 MET A O 1
ATOM 2205 N N . TRP A 1 291 ? -10.218 -5.894 21.764 1.00 44.09 291 TRP A N 1
ATOM 2206 C CA . TRP A 1 291 ? -10.851 -5.953 20.449 1.00 44.09 291 TRP A CA 1
ATOM 2207 C C . TRP A 1 291 ? -11.370 -7.379 20.136 1.00 44.09 291 TRP A C 1
ATOM 2209 O O . TRP A 1 291 ? -10.698 -8.372 20.427 1.00 44.09 291 TRP A O 1
ATOM 2219 N N . PRO A 1 292 ? -12.622 -7.541 19.669 1.00 45.66 292 PRO A N 1
ATOM 2220 C CA . PRO A 1 292 ? -13.559 -8.288 20.510 1.00 45.66 292 PRO A CA 1
ATOM 2221 C C . PRO A 1 292 ? -13.663 -9.794 20.222 1.00 45.66 292 PRO A C 1
ATOM 2223 O O . PRO A 1 292 ? -14.420 -10.239 19.346 1.00 45.66 292 PRO A O 1
ATOM 2226 N N . GLY A 1 293 ? -12.998 -10.583 21.069 1.00 38.22 293 GLY A N 1
ATOM 2227 C CA . GLY A 1 293 ? -13.374 -11.970 21.369 1.00 38.22 293 GLY A CA 1
ATOM 2228 C C . GLY A 1 293 ? -14.689 -12.076 22.162 1.00 38.22 293 GLY A C 1
ATOM 2229 O O . GLY A 1 293 ? -15.320 -11.069 22.492 1.00 38.22 293 GLY A O 1
ATOM 2230 N N . GLU A 1 294 ? -15.121 -13.303 22.459 1.00 33.78 294 GLU A N 1
ATOM 2231 C CA . GLU A 1 294 ? -16.332 -13.554 23.254 1.00 33.78 294 GLU A CA 1
ATOM 2232 C C . GLU A 1 294 ? -16.183 -12.982 24.675 1.00 33.78 294 GLU A C 1
ATOM 2234 O O . GLU A 1 294 ? -15.212 -13.271 25.370 1.00 33.78 294 GLU A O 1
ATOM 2239 N N . GLY A 1 295 ? -17.138 -12.144 25.094 1.00 39.75 295 GLY A N 1
ATOM 2240 C CA . GLY A 1 295 ? -17.124 -11.458 26.393 1.00 39.75 295 GLY A CA 1
ATOM 2241 C C . GLY A 1 295 ? -16.617 -10.008 26.382 1.00 39.75 295 GLY A C 1
ATOM 2242 O O . GLY A 1 295 ? -16.701 -9.346 27.413 1.00 39.75 295 GLY A O 1
ATOM 2243 N N . SER A 1 296 ? -16.137 -9.476 25.250 1.00 42.91 296 SER A N 1
ATOM 2244 C CA . SER A 1 296 ? -15.799 -8.046 25.150 1.00 42.91 296 SER A CA 1
ATOM 2245 C C . SER A 1 296 ? -17.052 -7.163 25.215 1.00 42.91 296 SER A C 1
ATOM 2247 O O . SER A 1 296 ? -18.034 -7.414 24.516 1.00 42.91 296 SER A O 1
ATOM 2249 N N . ALA A 1 297 ? -17.006 -6.113 26.040 1.00 37.56 297 ALA A N 1
ATOM 2250 C CA . ALA A 1 297 ? -18.127 -5.206 26.304 1.00 37.56 297 ALA A CA 1
ATOM 2251 C C . ALA A 1 297 ? -18.313 -4.094 25.248 1.00 37.56 297 ALA A C 1
ATOM 2253 O O . ALA A 1 297 ? -19.131 -3.196 25.451 1.00 37.56 297 ALA A O 1
ATOM 2254 N N . LEU A 1 298 ? -17.582 -4.147 24.127 1.00 42.59 298 LEU A N 1
ATOM 2255 C CA . LEU A 1 298 ? -17.805 -3.271 22.974 1.00 42.59 298 LEU A CA 1
ATOM 2256 C C . LEU A 1 298 ? -19.217 -3.490 22.419 1.00 42.59 298 LEU A C 1
ATOM 2258 O O . LEU A 1 298 ? -19.503 -4.509 21.780 1.00 42.59 298 LEU A O 1
ATOM 2262 N N . ARG A 1 299 ? -20.110 -2.531 22.677 1.00 48.03 299 ARG A N 1
ATOM 2263 C CA . ARG A 1 299 ? -21.492 -2.583 22.199 1.00 48.03 299 ARG A CA 1
ATOM 2264 C C . ARG A 1 299 ? -21.509 -2.446 20.674 1.00 48.03 299 ARG A C 1
ATOM 2266 O O . ARG A 1 299 ? -20.688 -1.723 20.105 1.00 48.03 299 ARG A O 1
ATOM 2273 N N . PRO A 1 300 ? -22.467 -3.080 19.980 1.00 45.09 300 PRO A N 1
ATOM 2274 C CA . PRO A 1 300 ? -22.817 -2.649 18.638 1.00 45.09 300 PRO A CA 1
ATOM 2275 C C . PRO A 1 300 ? -23.108 -1.139 18.628 1.00 45.09 300 PRO A C 1
ATOM 2277 O O . PRO A 1 300 ? -23.784 -0.640 19.525 1.00 45.09 300 PRO A O 1
ATOM 2280 N N . HIS A 1 301 ? -22.640 -0.460 17.579 1.00 51.47 301 HIS A N 1
ATOM 2281 C CA . HIS A 1 301 ? -22.895 0.951 17.244 1.00 51.47 301 HIS A CA 1
ATOM 2282 C C . HIS A 1 301 ? -22.055 2.048 17.928 1.00 51.47 301 HIS A C 1
ATOM 2284 O O . HIS A 1 301 ? -22.125 3.166 17.430 1.00 51.47 301 HIS A O 1
ATOM 2290 N N . ASP A 1 302 ? -21.229 1.774 18.947 1.00 58.00 302 ASP A N 1
ATOM 2291 C CA . ASP A 1 302 ? -20.344 2.808 19.529 1.00 58.00 302 ASP A CA 1
ATOM 2292 C C . ASP A 1 302 ? -19.266 3.263 18.508 1.00 58.00 302 ASP A C 1
ATOM 2294 O O . ASP A 1 302 ? -18.382 2.488 18.132 1.00 58.00 302 ASP A O 1
ATOM 2298 N N . THR A 1 303 ? -19.319 4.521 18.054 1.00 61.84 303 THR A N 1
ATOM 2299 C CA . THR A 1 303 ? -18.320 5.127 17.145 1.00 61.84 303 THR A CA 1
ATOM 2300 C C . THR A 1 303 ? -16.968 5.399 17.837 1.00 61.84 303 THR A C 1
ATOM 2302 O O . THR A 1 303 ? -16.891 5.414 19.068 1.00 61.84 303 THR A O 1
ATOM 2305 N N . PRO A 1 304 ? -15.876 5.700 17.094 1.00 60.31 304 PRO A N 1
ATOM 2306 C CA . PRO A 1 304 ? -14.572 6.050 17.682 1.00 60.31 304 PRO A CA 1
ATOM 2307 C C . PRO A 1 304 ? -14.592 7.236 18.657 1.00 60.31 304 PRO A C 1
ATOM 2309 O O . PRO A 1 304 ? -13.735 7.318 19.534 1.00 60.31 304 PRO A O 1
ATOM 2312 N N . VAL A 1 305 ? -15.564 8.142 18.514 1.00 62.34 305 VAL A N 1
ATOM 2313 C CA . VAL A 1 305 ? -15.764 9.290 19.409 1.00 62.34 305 VAL A CA 1
ATOM 2314 C C . VAL A 1 305 ? -16.583 8.882 20.636 1.00 62.34 305 VAL A C 1
ATOM 2316 O O . VAL A 1 305 ? -16.235 9.257 21.752 1.00 62.34 305 VAL A O 1
ATOM 2319 N N . GLU A 1 306 ? -17.628 8.066 20.459 1.00 69.12 306 GLU A N 1
ATOM 2320 C CA . GLU A 1 306 ? -18.449 7.539 21.561 1.00 69.12 306 GLU A CA 1
ATOM 2321 C C . GLU A 1 306 ? -17.654 6.613 22.490 1.00 69.12 306 GLU A C 1
ATOM 2323 O O . GLU A 1 306 ? -17.755 6.752 23.708 1.00 69.12 306 GLU A O 1
ATOM 2328 N N . MET A 1 307 ? -16.779 5.763 21.937 1.00 67.00 307 MET A N 1
ATOM 2329 C CA . MET A 1 307 ? -15.842 4.935 22.711 1.00 67.00 307 MET A CA 1
ATOM 2330 C C . MET A 1 307 ? -14.897 5.759 23.608 1.00 67.00 307 MET A C 1
ATOM 2332 O O . MET A 1 307 ? -14.421 5.250 24.618 1.00 67.00 307 MET A O 1
ATOM 2336 N N . LEU A 1 308 ? -14.628 7.027 23.273 1.00 71.62 308 LEU A N 1
ATOM 2337 C CA . LEU A 1 308 ? -13.671 7.890 23.979 1.00 71.62 308 LEU A CA 1
ATOM 2338 C C . LEU A 1 308 ? -14.311 9.042 24.774 1.00 71.62 308 LEU A C 1
ATOM 2340 O O . LEU A 1 308 ? -13.592 9.918 25.269 1.00 71.62 308 LEU A O 1
ATOM 2344 N N . GLN A 1 309 ? -15.639 9.047 24.941 1.00 69.75 309 GLN A N 1
ATOM 2345 C CA . GLN A 1 309 ? -16.340 10.092 25.695 1.00 69.75 309 GLN A CA 1
ATOM 2346 C C . GLN A 1 309 ? -15.759 10.268 27.108 1.00 69.75 309 GLN A C 1
ATOM 2348 O O . GLN A 1 309 ? -15.591 9.319 27.870 1.00 69.75 309 GLN A O 1
ATOM 2353 N N . GLY A 1 310 ? -15.422 11.514 27.452 1.00 73.56 310 GLY A N 1
ATOM 2354 C CA . GLY A 1 310 ? -14.833 11.879 28.745 1.00 73.56 310 GLY A CA 1
ATOM 2355 C C . GLY A 1 310 ? -13.348 11.531 28.930 1.00 73.56 310 GLY A C 1
ATOM 2356 O O . GLY A 1 310 ? -12.772 11.947 29.930 1.00 73.56 310 GLY A O 1
ATOM 2357 N N . SER A 1 311 ? -12.708 10.818 27.992 1.00 81.06 311 SER A N 1
ATOM 2358 C CA . SER A 1 311 ? -11.261 10.511 28.024 1.00 81.06 311 SER A CA 1
ATOM 2359 C C . SER A 1 311 ? -10.419 11.360 27.061 1.00 81.06 311 SER A C 1
ATOM 2361 O O . SER A 1 311 ? -9.192 11.285 27.078 1.00 81.06 311 SER A O 1
ATOM 2363 N N . LEU A 1 312 ? -11.059 12.198 26.245 1.00 85.00 312 LEU A N 1
ATOM 2364 C CA . LEU A 1 312 ? -10.415 13.211 25.410 1.00 85.00 312 LEU A CA 1
ATOM 2365 C C . LEU A 1 312 ? -10.849 14.620 25.827 1.00 85.00 312 LEU A C 1
ATOM 2367 O O . LEU A 1 312 ? -11.902 14.818 26.434 1.00 85.00 312 LEU A O 1
ATOM 2371 N N . THR A 1 313 ? -10.044 15.623 25.467 1.00 88.88 313 THR A N 1
ATOM 2372 C CA . THR A 1 313 ? -10.468 17.027 25.564 1.00 88.88 313 THR A CA 1
ATOM 2373 C C . THR 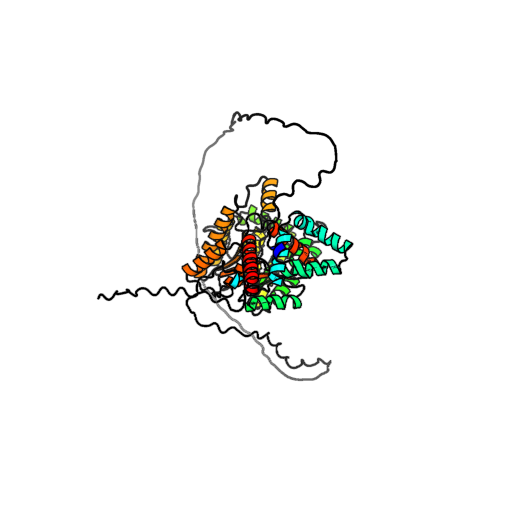A 1 313 ? -11.632 17.294 24.599 1.00 88.88 313 THR A C 1
ATOM 2375 O O . THR A 1 313 ? -11.802 16.574 23.613 1.00 88.88 313 THR A O 1
ATOM 2378 N N . GLN A 1 314 ? -12.433 18.341 24.829 1.00 88.12 314 GLN A N 1
ATOM 2379 C CA . GLN A 1 314 ? -13.486 18.727 23.874 1.00 88.12 314 GLN A CA 1
ATOM 2380 C C . GLN A 1 314 ? -12.903 19.051 22.485 1.00 88.12 314 GLN A C 1
ATOM 2382 O O . GLN A 1 314 ? -13.503 18.723 21.463 1.00 88.12 314 GLN A O 1
ATOM 2387 N N . GLU A 1 315 ? -11.710 19.647 22.453 1.00 87.31 315 GLU A N 1
ATOM 2388 C CA . GLU A 1 315 ? -10.941 19.939 21.240 1.00 87.31 315 GLU A CA 1
ATOM 2389 C C . GLU A 1 315 ? -10.541 18.655 20.496 1.00 87.31 315 GLU A C 1
ATOM 2391 O O . GLU A 1 315 ? -10.868 18.501 19.321 1.00 87.31 315 GLU A O 1
ATOM 2396 N N . ASP A 1 316 ? -9.914 17.698 21.189 1.00 88.12 316 ASP A N 1
ATOM 2397 C CA . ASP A 1 316 ? -9.543 16.394 20.624 1.00 88.12 316 ASP A CA 1
ATOM 2398 C C . ASP A 1 316 ? -10.757 15.591 20.161 1.00 88.12 316 ASP A C 1
ATOM 2400 O O . ASP A 1 316 ? -10.703 14.973 19.103 1.00 88.12 316 ASP A O 1
ATOM 2404 N N . SER A 1 317 ? -11.853 15.618 20.923 1.00 89.31 317 SER A N 1
ATOM 2405 C CA . SER A 1 317 ? -13.099 14.925 20.573 1.00 89.31 317 SER A CA 1
ATOM 2406 C C . SER A 1 317 ? -13.693 15.485 19.277 1.00 89.31 317 SER A C 1
ATOM 2408 O O . SER A 1 317 ? -14.097 14.725 18.401 1.00 89.31 317 SER A O 1
ATOM 2410 N N . THR A 1 318 ? -13.679 16.813 19.121 1.00 90.31 318 THR A N 1
ATOM 2411 C CA . THR A 1 318 ? -14.161 17.500 17.911 1.00 90.31 318 THR A CA 1
ATOM 2412 C C . THR A 1 318 ? -13.246 17.223 16.713 1.00 90.31 318 THR A C 1
ATOM 2414 O O . THR A 1 318 ? -13.720 16.928 15.621 1.00 90.31 318 THR A O 1
ATOM 2417 N N . ALA A 1 319 ? -11.924 17.253 16.907 1.00 90.19 319 ALA A N 1
ATOM 2418 C CA . ALA A 1 319 ? -10.959 16.938 15.854 1.00 90.19 319 ALA A CA 1
ATOM 2419 C C . ALA A 1 319 ? -10.991 15.451 15.438 1.00 90.19 319 ALA A C 1
ATOM 2421 O O . ALA A 1 319 ? -10.780 15.138 14.263 1.00 90.19 319 ALA A O 1
ATOM 2422 N N . LEU A 1 320 ? -11.272 14.534 16.372 1.00 90.12 320 LEU A N 1
ATOM 2423 C CA . LEU A 1 320 ? -11.469 13.111 16.090 1.00 90.12 320 LEU A CA 1
ATOM 2424 C C . LEU A 1 320 ? -12.763 12.866 15.305 1.00 90.12 320 LEU A C 1
ATOM 2426 O O . LEU A 1 320 ? -12.736 12.098 14.341 1.00 90.12 320 LEU A O 1
ATOM 2430 N N . ASP A 1 321 ? -13.864 13.538 15.658 1.00 91.44 321 ASP A N 1
ATOM 2431 C CA . ASP A 1 321 ? -15.098 13.478 14.869 1.00 91.44 321 ASP A CA 1
ATOM 2432 C C . ASP A 1 321 ? -14.865 14.029 13.460 1.00 91.44 321 ASP A C 1
ATOM 2434 O O . ASP A 1 321 ? -15.056 13.303 12.490 1.00 91.44 321 ASP A O 1
ATOM 2438 N N . ASN A 1 322 ? -14.312 15.239 13.315 1.00 93.50 322 ASN A N 1
ATOM 2439 C CA . ASN A 1 322 ? -14.006 15.827 12.005 1.00 93.50 322 ASN A CA 1
ATOM 2440 C C . ASN A 1 322 ? -13.153 14.892 11.121 1.00 93.50 322 ASN A C 1
ATOM 2442 O O . ASN A 1 322 ? -13.446 14.712 9.935 1.00 93.50 322 ASN A O 1
ATOM 2446 N N . ALA A 1 323 ? -12.125 14.247 11.686 1.00 93.25 323 ALA A N 1
ATOM 2447 C CA . ALA A 1 323 ? -11.319 13.252 10.976 1.00 93.25 323 ALA A CA 1
ATOM 2448 C C . ALA A 1 323 ? -12.136 12.008 10.571 1.00 93.25 323 ALA A C 1
ATOM 2450 O O . ALA A 1 323 ? -12.000 11.517 9.446 1.00 93.25 323 ALA A O 1
ATOM 2451 N N . THR A 1 324 ? -13.020 11.535 11.453 1.00 93.94 324 THR A N 1
ATOM 2452 C CA . THR A 1 324 ? -13.938 10.413 11.201 1.00 93.94 324 THR A CA 1
ATOM 2453 C C . THR A 1 324 ? -14.932 10.760 10.088 1.00 93.94 324 THR A C 1
ATOM 2455 O O . THR A 1 324 ? -14.995 10.046 9.088 1.00 93.94 324 THR A O 1
ATOM 2458 N N . GLN A 1 325 ? -15.629 11.899 10.175 1.00 95.62 325 GLN A N 1
ATOM 2459 C CA . GLN A 1 325 ? -16.585 12.371 9.166 1.00 95.62 325 GLN A CA 1
ATOM 2460 C C . GLN A 1 325 ? -15.931 12.583 7.791 1.00 95.62 325 GLN A C 1
ATOM 2462 O O . GLN A 1 325 ? -16.525 12.250 6.761 1.00 95.62 325 GLN A O 1
ATOM 2467 N N . ARG A 1 326 ? -14.678 13.066 7.739 1.00 96.75 326 ARG A N 1
ATOM 2468 C CA . ARG A 1 326 ? -13.902 13.146 6.487 1.00 96.75 326 ARG A CA 1
ATOM 2469 C C . ARG A 1 326 ? -13.701 11.763 5.858 1.00 96.75 326 ARG A C 1
ATOM 2471 O O . ARG A 1 326 ? -13.951 11.613 4.662 1.00 96.75 326 ARG A O 1
ATOM 2478 N N . VAL A 1 327 ? -13.295 10.753 6.636 1.00 96.56 327 VAL A N 1
ATOM 2479 C CA . VAL A 1 327 ? -13.124 9.372 6.139 1.00 96.56 327 VAL A CA 1
ATOM 2480 C C . VAL A 1 327 ? -14.464 8.753 5.727 1.00 96.56 327 VAL A C 1
ATOM 2482 O O . VAL A 1 327 ? -14.544 8.160 4.650 1.00 96.56 327 VAL A O 1
ATOM 2485 N N . LEU A 1 328 ? -15.526 8.937 6.516 1.00 96.69 328 LEU A N 1
ATOM 2486 C CA . LEU A 1 328 ? -16.869 8.439 6.199 1.00 96.69 328 LEU A CA 1
ATOM 2487 C C . LEU A 1 328 ? -17.422 9.054 4.909 1.00 96.69 328 LEU A C 1
ATOM 2489 O O . LEU A 1 328 ? -17.910 8.328 4.047 1.00 96.69 328 LEU A O 1
ATOM 2493 N N . SER A 1 329 ? -17.259 10.362 4.703 1.00 98.00 329 SER A N 1
ATOM 2494 C CA . SER A 1 329 ? -17.669 11.026 3.459 1.00 98.00 329 SER A CA 1
ATOM 2495 C C . SER A 1 329 ? -16.914 10.493 2.230 1.00 98.00 329 SER A C 1
ATOM 2497 O O . SER A 1 329 ? -17.497 10.352 1.150 1.00 98.00 329 SER A O 1
ATOM 2499 N N . LEU A 1 330 ? -15.630 10.144 2.371 1.00 97.19 330 LEU A N 1
ATOM 2500 C CA . LEU A 1 330 ? -14.849 9.504 1.305 1.00 97.19 330 LEU A CA 1
ATOM 2501 C C . LEU A 1 330 ? -15.317 8.061 1.045 1.00 97.19 330 LEU A C 1
ATOM 2503 O O . LEU A 1 330 ? -15.513 7.688 -0.112 1.00 97.19 330 LEU A O 1
ATOM 2507 N N . ALA A 1 331 ? -15.587 7.282 2.097 1.00 97.25 331 ALA A N 1
ATOM 2508 C CA . ALA A 1 331 ? -16.131 5.927 1.997 1.00 97.25 331 ALA A CA 1
ATOM 2509 C C . ALA A 1 331 ? -17.511 5.903 1.307 1.00 97.25 331 ALA A C 1
ATOM 2511 O O . ALA A 1 331 ? -17.735 5.112 0.391 1.00 97.25 331 ALA A O 1
ATOM 2512 N N . GLN A 1 332 ? -18.404 6.828 1.669 1.00 97.06 332 GLN A N 1
ATOM 2513 C CA . GLN A 1 332 ? -19.716 7.032 1.039 1.00 97.06 332 GLN A CA 1
ATOM 2514 C C . GLN A 1 332 ? -19.596 7.482 -0.430 1.00 97.06 332 GLN A C 1
ATOM 2516 O O . GLN A 1 332 ? -20.366 7.037 -1.286 1.00 97.06 332 GLN A O 1
ATOM 2521 N N . THR A 1 333 ? -18.600 8.315 -0.760 1.00 96.56 333 THR A N 1
ATOM 2522 C CA . THR A 1 333 ? -18.296 8.686 -2.157 1.00 96.56 333 THR A CA 1
ATOM 2523 C C . THR A 1 333 ? -17.859 7.449 -2.957 1.00 96.56 333 THR A C 1
ATOM 2525 O O . THR A 1 333 ? -18.360 7.218 -4.055 1.00 96.56 333 THR A O 1
ATOM 2528 N N . ALA A 1 334 ? -16.979 6.606 -2.407 1.00 95.31 334 ALA A N 1
ATOM 2529 C CA . ALA A 1 334 ? -16.553 5.368 -3.066 1.00 95.31 334 ALA A CA 1
ATOM 2530 C C . ALA A 1 334 ? -17.704 4.352 -3.222 1.00 95.31 334 ALA A C 1
ATOM 2532 O O . ALA A 1 334 ? -17.818 3.696 -4.259 1.00 95.31 334 ALA A O 1
ATOM 2533 N N . ALA A 1 335 ? -18.589 4.257 -2.224 1.00 95.56 335 ALA A N 1
ATOM 2534 C CA . ALA A 1 335 ? -19.768 3.394 -2.256 1.00 95.56 335 ALA A CA 1
ATOM 2535 C C . ALA A 1 335 ? -20.771 3.821 -3.340 1.00 95.56 335 ALA A C 1
ATOM 2537 O O . ALA A 1 335 ? -21.182 2.990 -4.147 1.00 95.56 335 ALA A O 1
ATOM 2538 N N . SER A 1 336 ? -21.121 5.111 -3.398 1.00 95.00 336 SER A N 1
ATOM 2539 C CA . SER A 1 336 ? -22.100 5.652 -4.359 1.00 95.00 336 SER A CA 1
ATOM 2540 C C . SER A 1 336 ? -21.630 5.610 -5.817 1.00 95.00 336 SER A C 1
ATOM 2542 O O . SER A 1 336 ? -22.456 5.473 -6.716 1.00 95.00 336 SER A O 1
ATOM 2544 N N . LEU A 1 337 ? -20.316 5.651 -6.064 1.00 93.31 337 LEU A N 1
ATOM 2545 C CA . LEU A 1 337 ? -19.734 5.422 -7.393 1.00 93.31 337 LEU A CA 1
ATOM 2546 C C . LEU A 1 337 ? -19.759 3.939 -7.812 1.00 93.31 337 LEU A C 1
ATOM 2548 O O . LEU A 1 337 ? -19.650 3.637 -8.999 1.00 93.31 337 LEU A O 1
ATOM 2552 N N . GLY A 1 338 ? -19.889 3.004 -6.864 1.00 90.12 338 GLY A N 1
ATOM 2553 C CA . GLY A 1 338 ? -20.100 1.567 -7.094 1.00 90.12 338 GLY A CA 1
ATOM 2554 C C . GLY A 1 338 ? -18.925 0.791 -7.711 1.00 90.12 338 GLY A C 1
ATOM 2555 O O . GLY A 1 338 ? -18.804 -0.414 -7.497 1.00 90.12 338 GLY A O 1
ATOM 2556 N N . ASN A 1 339 ? -18.012 1.442 -8.425 1.00 89.31 339 ASN A N 1
ATOM 2557 C CA . ASN A 1 339 ? -16.975 0.804 -9.244 1.00 89.31 339 ASN A CA 1
ATOM 2558 C C . ASN A 1 339 ? -15.529 1.095 -8.775 1.00 89.31 339 ASN A C 1
ATOM 2560 O O . ASN A 1 339 ? -14.565 0.752 -9.460 1.00 89.31 339 ASN A O 1
ATOM 2564 N N . VAL A 1 340 ? -15.393 1.719 -7.603 1.00 91.81 340 VAL A N 1
ATOM 2565 C CA . VAL A 1 340 ? -14.128 2.054 -6.939 1.00 91.81 340 VAL A CA 1
ATOM 2566 C C . VAL A 1 340 ? -14.121 1.505 -5.507 1.00 91.81 340 VAL A C 1
ATOM 2568 O O . VAL A 1 340 ? -15.179 1.329 -4.895 1.00 91.81 340 VAL A O 1
ATOM 2571 N N . ARG A 1 341 ? -12.932 1.207 -4.973 1.00 93.69 341 ARG A N 1
ATOM 2572 C CA . ARG A 1 341 ? -12.709 0.762 -3.585 1.00 93.69 341 ARG A CA 1
ATOM 2573 C C . ARG A 1 341 ? -11.649 1.627 -2.898 1.00 93.69 341 ARG A C 1
ATOM 2575 O O . ARG A 1 341 ? -10.651 2.001 -3.514 1.00 93.69 341 ARG A O 1
ATOM 2582 N N . MET A 1 342 ? -11.847 1.924 -1.618 1.00 94.88 342 MET A N 1
ATOM 2583 C CA . MET A 1 342 ? -10.930 2.716 -0.794 1.00 94.88 342 MET A CA 1
ATOM 2584 C C . MET A 1 342 ? -10.077 1.803 0.093 1.00 94.88 342 MET A C 1
ATOM 2586 O O . MET A 1 342 ? -10.551 0.792 0.605 1.00 94.88 342 MET A O 1
ATOM 2590 N N . MET A 1 343 ? -8.815 2.162 0.310 1.00 95.69 343 MET A N 1
ATOM 2591 C CA . MET A 1 343 ? -7.922 1.475 1.240 1.00 95.69 343 MET A CA 1
ATOM 2592 C C . MET A 1 343 ? -7.359 2.461 2.250 1.00 95.69 343 MET A C 1
ATOM 2594 O O . MET A 1 343 ? -6.727 3.443 1.868 1.00 95.69 343 MET A O 1
ATOM 2598 N N . ILE A 1 344 ? -7.533 2.173 3.533 1.00 96.19 344 ILE A N 1
ATOM 2599 C CA . ILE A 1 344 ? -6.943 2.970 4.607 1.00 96.19 344 ILE A CA 1
ATOM 2600 C C . ILE A 1 344 ? -5.552 2.404 4.884 1.00 96.19 344 ILE A C 1
ATOM 2602 O O . ILE A 1 344 ? -5.414 1.236 5.256 1.00 96.19 344 ILE A O 1
ATOM 2606 N N . ASP A 1 345 ? -4.512 3.193 4.610 1.00 94.44 345 ASP A N 1
ATOM 2607 C CA . ASP A 1 345 ? -3.122 2.834 4.895 1.00 94.44 345 ASP A CA 1
ATOM 2608 C C . ASP A 1 345 ? -2.889 2.732 6.407 1.00 94.44 345 ASP A C 1
ATOM 2610 O O . ASP A 1 345 ? -3.419 3.514 7.190 1.00 94.44 345 ASP A O 1
ATOM 2614 N N . ALA A 1 346 ? -2.042 1.783 6.799 1.00 94.19 346 ALA A N 1
ATOM 2615 C CA . ALA A 1 346 ? -1.517 1.708 8.153 1.00 94.19 346 ALA A CA 1
ATOM 2616 C C . ALA A 1 346 ? -0.275 2.599 8.271 1.00 94.19 346 ALA A C 1
ATOM 2618 O O . ALA A 1 346 ? 0.485 2.755 7.309 1.00 94.19 346 ALA A O 1
ATOM 2619 N N . GLU A 1 347 ? -0.081 3.173 9.451 1.00 92.56 347 GLU A N 1
ATOM 2620 C CA . GLU A 1 347 ? 0.916 4.203 9.729 1.00 92.56 347 GLU A CA 1
ATOM 2621 C C . GLU A 1 347 ? 1.791 3.768 10.928 1.00 92.56 347 GLU A C 1
ATOM 2623 O O . GLU A 1 347 ? 2.139 2.587 11.048 1.00 92.56 347 GLU A O 1
ATOM 2628 N N . HIS A 1 348 ? 2.204 4.696 11.794 1.00 90.81 348 HIS A N 1
ATOM 2629 C CA . HIS A 1 348 ? 3.016 4.386 12.978 1.00 90.81 348 HIS A CA 1
ATOM 2630 C C . HIS A 1 348 ? 2.183 3.790 14.122 1.00 90.81 348 HIS A C 1
ATOM 2632 O O . HIS A 1 348 ? 1.039 4.195 14.327 1.00 90.81 348 HIS A O 1
ATOM 2638 N N . ILE A 1 349 ? 2.772 2.901 14.937 1.00 90.31 349 ILE A N 1
ATOM 2639 C CA . ILE A 1 349 ? 2.038 2.168 15.990 1.00 90.31 349 ILE A CA 1
ATOM 2640 C C . ILE A 1 349 ? 1.363 3.132 16.975 1.00 90.31 349 ILE A C 1
ATOM 2642 O O . ILE A 1 349 ? 0.210 2.926 17.340 1.00 90.31 349 ILE A O 1
ATOM 2646 N N . TYR A 1 350 ? 2.041 4.225 17.342 1.00 88.81 350 TYR A N 1
ATOM 2647 C CA . TYR A 1 350 ? 1.548 5.205 18.318 1.00 88.81 350 TYR A CA 1
ATOM 2648 C C . TYR A 1 350 ? 0.269 5.956 17.903 1.00 88.81 350 TYR A C 1
ATOM 2650 O O . TYR A 1 350 ? -0.307 6.647 18.738 1.00 88.81 350 TYR A O 1
ATOM 2658 N N . MET A 1 351 ? -0.144 5.877 16.633 1.00 91.06 351 MET A N 1
ATOM 2659 C CA . MET A 1 351 ? -1.398 6.448 16.121 1.00 91.06 351 MET A CA 1
ATOM 2660 C C . MET A 1 351 ? -2.339 5.385 15.526 1.00 91.06 351 MET A C 1
ATOM 2662 O O . MET A 1 351 ? -3.444 5.714 15.101 1.00 91.06 351 MET A O 1
ATOM 2666 N N . GLN A 1 352 ? -1.903 4.123 15.451 1.00 91.88 352 GLN A N 1
ATOM 2667 C CA . GLN A 1 352 ? -2.599 3.082 14.699 1.00 91.88 352 GLN A CA 1
ATOM 2668 C C . GLN A 1 352 ? -3.979 2.716 15.290 1.00 91.88 352 GLN A C 1
ATOM 2670 O O . GLN A 1 352 ? -4.912 2.662 14.495 1.00 91.88 352 GLN A O 1
ATOM 2675 N N . PRO A 1 353 ? -4.179 2.559 16.620 1.00 90.12 353 PRO A N 1
ATOM 2676 C CA . PRO A 1 353 ? -5.498 2.246 17.189 1.00 90.12 353 PRO A CA 1
ATOM 2677 C C . PRO A 1 353 ? -6.622 3.215 16.788 1.00 90.12 353 PRO A C 1
ATOM 2679 O O . PRO A 1 353 ? -7.720 2.770 16.461 1.00 90.12 353 PRO A O 1
ATOM 2682 N N . ALA A 1 354 ? -6.359 4.527 16.740 1.00 89.56 354 ALA A N 1
ATOM 2683 C CA . ALA A 1 354 ? -7.350 5.504 16.278 1.00 89.56 354 ALA A CA 1
ATOM 2684 C C . ALA A 1 354 ? -7.648 5.361 14.772 1.00 89.56 354 ALA A C 1
ATOM 2686 O O . ALA A 1 354 ? -8.801 5.452 14.353 1.00 89.56 354 ALA A O 1
ATOM 2687 N N . ILE A 1 355 ? -6.621 5.084 13.960 1.00 93.25 355 ILE A N 1
ATOM 2688 C CA . ILE A 1 355 ? -6.765 4.814 12.519 1.00 93.25 355 ILE A CA 1
ATOM 2689 C C . ILE A 1 355 ? -7.589 3.542 12.285 1.00 93.25 355 ILE A C 1
ATOM 2691 O O . ILE A 1 355 ? -8.431 3.520 11.390 1.00 93.25 355 ILE A O 1
ATOM 2695 N N . ASP A 1 356 ? -7.379 2.504 13.096 1.00 92.19 356 ASP A N 1
ATOM 2696 C CA . ASP A 1 356 ? -8.137 1.255 13.035 1.00 92.19 356 ASP A CA 1
ATOM 2697 C C . ASP A 1 356 ? -9.611 1.476 13.376 1.00 92.19 356 ASP A C 1
ATOM 2699 O O . ASP A 1 356 ? -10.473 1.082 12.597 1.00 92.19 356 ASP A O 1
ATOM 2703 N N . ALA A 1 357 ? -9.906 2.154 14.489 1.00 90.00 357 ALA A N 1
ATOM 2704 C CA . ALA A 1 357 ? -11.277 2.442 14.906 1.00 90.00 357 ALA A CA 1
ATOM 2705 C C . ALA A 1 357 ? -12.049 3.216 13.818 1.00 90.00 357 ALA A C 1
ATOM 2707 O O . ALA A 1 357 ? -13.164 2.838 13.456 1.00 90.00 357 ALA A O 1
ATOM 2708 N N . ILE A 1 358 ? -11.424 4.241 13.223 1.00 93.44 358 ILE A N 1
ATOM 2709 C CA . ILE A 1 358 ? -11.989 4.996 12.092 1.00 93.44 358 ILE A CA 1
ATOM 2710 C C . ILE A 1 358 ? -12.157 4.103 10.849 1.00 93.44 358 ILE A C 1
ATOM 2712 O O . ILE A 1 358 ? -13.163 4.205 10.146 1.00 93.44 358 ILE A O 1
ATOM 2716 N N . ALA A 1 359 ? -11.210 3.202 10.569 1.00 95.06 359 ALA A N 1
ATOM 2717 C CA . ALA A 1 359 ? -11.298 2.282 9.437 1.00 95.06 359 ALA A CA 1
ATOM 2718 C C . ALA A 1 359 ? -12.396 1.222 9.596 1.00 95.06 359 ALA A C 1
ATOM 2720 O O . ALA A 1 359 ? -12.998 0.809 8.605 1.00 95.06 359 ALA A O 1
ATOM 2721 N N . LEU A 1 360 ? -12.664 0.782 10.822 1.00 91.94 360 LEU A N 1
ATOM 2722 C CA . LEU A 1 360 ? -13.676 -0.223 11.141 1.00 91.94 360 LEU A CA 1
ATOM 2723 C C . LEU A 1 360 ? -15.075 0.392 11.140 1.00 91.94 360 LEU A C 1
ATOM 2725 O O . LEU A 1 360 ? -15.991 -0.202 10.578 1.00 91.94 360 LEU A O 1
ATOM 2729 N N . GLU A 1 361 ? -15.217 1.627 11.624 1.00 92.06 361 GLU A N 1
ATOM 2730 C CA . GLU A 1 361 ? -16.438 2.420 11.458 1.00 92.06 361 GLU A CA 1
ATOM 2731 C C . GLU A 1 361 ? -16.727 2.712 9.973 1.00 92.06 361 GLU A C 1
ATOM 2733 O O . GLU A 1 361 ? -17.851 2.530 9.498 1.00 92.06 361 GLU A O 1
ATOM 2738 N N . ALA A 1 362 ? -15.694 3.045 9.188 1.00 95.38 362 ALA A N 1
ATOM 2739 C CA . ALA A 1 362 ? -15.825 3.193 7.741 1.00 95.38 362 ALA A CA 1
ATOM 2740 C C . ALA A 1 362 ? -16.291 1.895 7.062 1.00 95.38 362 ALA A C 1
ATOM 2742 O O . ALA A 1 362 ? -17.249 1.936 6.291 1.00 95.38 362 ALA A O 1
ATOM 2743 N N . GLN A 1 363 ? -15.693 0.741 7.382 1.00 95.69 363 GLN A N 1
ATOM 2744 C CA . GLN A 1 363 ? -16.154 -0.556 6.870 1.00 95.69 363 GLN A CA 1
ATOM 2745 C C . GLN A 1 363 ? -17.605 -0.851 7.281 1.00 95.69 363 GLN A C 1
ATOM 2747 O O . GLN A 1 363 ? -18.428 -1.136 6.412 1.00 95.69 363 GLN A O 1
ATOM 2752 N N . ARG A 1 364 ? -17.950 -0.705 8.566 1.00 91.38 364 ARG A N 1
ATOM 2753 C CA . ARG A 1 364 ? -19.308 -0.910 9.100 1.00 91.38 364 ARG A CA 1
ATOM 2754 C C . ARG A 1 364 ? -20.362 -0.056 8.386 1.00 91.38 364 ARG A C 1
ATOM 2756 O O . ARG A 1 364 ? -21.490 -0.508 8.211 1.00 91.38 364 ARG A O 1
ATOM 2763 N N . SER A 1 365 ? -20.005 1.158 7.963 1.00 93.19 365 SER A N 1
ATOM 2764 C CA . SER A 1 365 ? -20.934 2.089 7.307 1.00 93.19 365 SER A CA 1
ATOM 2765 C C . SER A 1 365 ? -21.241 1.781 5.832 1.00 93.19 365 SER A C 1
ATOM 2767 O O . SER A 1 365 ? -22.319 2.149 5.366 1.00 93.19 365 SER A O 1
ATOM 2769 N N . VAL A 1 366 ? -20.336 1.127 5.082 1.00 96.19 366 VAL A N 1
ATOM 2770 C CA . VAL A 1 366 ? -20.501 0.932 3.619 1.00 96.19 366 VAL A CA 1
ATOM 2771 C C . VAL A 1 366 ? -20.174 -0.463 3.069 1.00 96.19 366 VAL A C 1
ATOM 2773 O O . VAL A 1 366 ? -20.477 -0.722 1.902 1.00 96.19 366 VAL A O 1
ATOM 2776 N N . ASN A 1 367 ? -19.598 -1.385 3.846 1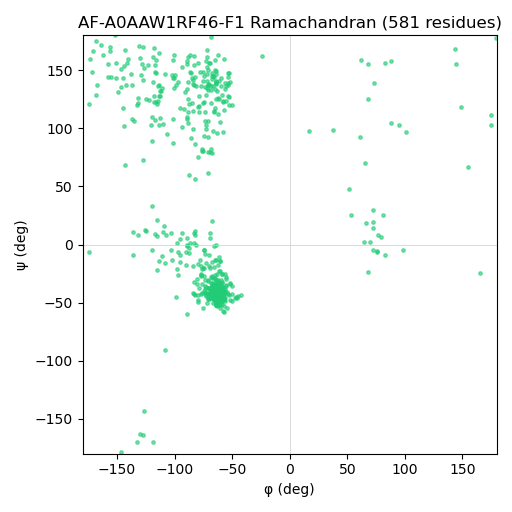.00 95.94 367 ASN A N 1
ATOM 2777 C CA . ASN A 1 367 ? -19.238 -2.724 3.358 1.00 95.94 367 ASN A CA 1
ATOM 2778 C C . ASN A 1 367 ? -20.429 -3.705 3.356 1.00 95.94 367 ASN A C 1
ATOM 2780 O O . ASN A 1 367 ? -20.387 -4.776 3.963 1.00 95.94 367 ASN A O 1
ATOM 2784 N N . MET A 1 368 ? -21.512 -3.341 2.671 1.00 91.62 368 MET A N 1
ATOM 2785 C CA . MET A 1 368 ? -22.725 -4.156 2.588 1.00 91.62 368 MET A CA 1
ATOM 2786 C C . MET A 1 368 ? -22.629 -5.132 1.409 1.00 91.62 368 MET A C 1
ATOM 2788 O O . MET A 1 368 ? -22.731 -4.732 0.250 1.00 91.62 368 MET A O 1
ATOM 2792 N N . GLY A 1 369 ? -22.375 -6.411 1.701 1.00 89.25 369 GLY A N 1
ATOM 2793 C CA . GLY A 1 369 ? -22.241 -7.490 0.708 1.00 89.25 369 GLY A CA 1
ATOM 2794 C C . GLY A 1 369 ? -20.953 -7.465 -0.132 1.00 89.25 369 GLY A C 1
ATOM 2795 O O . GLY A 1 369 ? -20.730 -8.374 -0.928 1.00 89.25 369 GLY A O 1
ATOM 2796 N N . ARG A 1 370 ? -20.110 -6.437 0.027 1.00 91.81 370 ARG A N 1
ATOM 2797 C CA . ARG A 1 370 ? -18.757 -6.323 -0.542 1.00 91.81 370 ARG A CA 1
ATOM 2798 C C . ARG A 1 370 ? -17.916 -5.327 0.261 1.00 91.81 370 ARG A C 1
ATOM 2800 O O . ARG A 1 370 ? -18.455 -4.388 0.840 1.00 91.81 370 ARG A O 1
ATOM 2807 N N . ALA A 1 371 ? -16.595 -5.449 0.224 1.00 94.56 371 ALA A N 1
ATOM 2808 C CA . ALA A 1 371 ? -15.665 -4.543 0.896 1.00 94.56 371 ALA A CA 1
ATOM 2809 C C . ALA A 1 371 ? -15.382 -3.257 0.087 1.00 94.56 371 ALA A C 1
ATOM 2811 O O . ALA A 1 371 ? -14.412 -3.178 -0.672 1.00 94.56 371 ALA A O 1
ATOM 2812 N N . VAL A 1 372 ? -16.213 -2.221 0.238 1.00 95.81 372 VAL A N 1
ATOM 2813 C CA . VAL A 1 372 ? -15.933 -0.888 -0.339 1.00 95.81 372 VAL A CA 1
ATOM 2814 C C . VAL A 1 372 ? -14.661 -0.285 0.268 1.00 95.81 372 VAL A C 1
ATOM 2816 O O . VAL A 1 372 ? -13.870 0.325 -0.451 1.00 95.81 372 VAL A O 1
ATOM 2819 N N . VAL A 1 373 ? -14.453 -0.487 1.570 1.00 97.62 373 VAL A N 1
ATOM 2820 C CA . VAL A 1 373 ? -13.277 -0.061 2.334 1.00 97.62 373 VAL A CA 1
ATOM 2821 C C . VAL A 1 373 ? -12.462 -1.285 2.752 1.00 97.62 373 VAL A C 1
ATOM 2823 O O . VAL A 1 373 ? -13.025 -2.265 3.240 1.00 97.62 373 VAL A O 1
ATOM 2826 N N . LEU A 1 374 ? -11.137 -1.224 2.585 1.00 97.94 374 LEU A N 1
ATOM 2827 C CA . LEU A 1 374 ? -10.191 -2.197 3.139 1.00 97.94 374 LEU A CA 1
ATOM 2828 C C . LEU A 1 374 ? -9.226 -1.515 4.123 1.00 97.94 374 LEU A C 1
ATOM 2830 O O . LEU A 1 374 ? -8.550 -0.544 3.775 1.00 97.94 374 LEU A O 1
ATOM 2834 N N . GLN A 1 375 ? -9.104 -2.059 5.329 1.00 96.50 375 GLN A N 1
ATOM 2835 C CA . GLN A 1 375 ? -8.123 -1.642 6.334 1.00 96.50 375 GLN A CA 1
ATOM 2836 C C . GLN A 1 375 ? -6.779 -2.340 6.100 1.00 96.50 375 GLN A C 1
ATOM 2838 O O . GLN A 1 375 ? -6.730 -3.508 5.711 1.00 96.50 375 GLN A O 1
ATOM 2843 N N . THR A 1 376 ? -5.669 -1.638 6.332 1.00 98.19 376 THR A N 1
ATOM 2844 C CA . THR A 1 376 ? -4.325 -2.214 6.182 1.00 98.19 376 THR A CA 1
ATOM 2845 C C . THR A 1 376 ? -3.821 -2.830 7.488 1.00 98.19 376 THR A C 1
ATOM 2847 O O . THR A 1 376 ? -3.805 -2.176 8.523 1.00 98.19 376 THR A O 1
ATOM 2850 N N . TYR A 1 377 ? -3.311 -4.059 7.418 1.00 98.00 377 TYR A N 1
ATOM 2851 C CA . TYR A 1 377 ? -2.706 -4.789 8.533 1.00 98.00 377 TYR A CA 1
ATOM 2852 C C . TYR A 1 377 ? -1.223 -5.008 8.286 1.00 98.00 377 TYR A C 1
ATOM 2854 O O . TYR A 1 377 ? -0.820 -5.397 7.189 1.00 98.00 377 TYR A O 1
ATOM 2862 N N . GLN A 1 378 ? -0.410 -4.790 9.318 1.00 97.56 378 GLN A N 1
ATOM 2863 C CA . GLN A 1 378 ? 1.042 -4.873 9.220 1.00 97.56 378 GLN A CA 1
ATOM 2864 C C . GLN A 1 378 ? 1.551 -6.146 9.917 1.00 97.56 378 GLN A C 1
ATOM 2866 O O . GLN A 1 378 ? 1.771 -6.170 11.127 1.00 97.56 378 GLN A O 1
ATOM 2871 N N . CYS A 1 379 ? 1.754 -7.230 9.166 1.00 98.06 379 CYS A N 1
ATOM 2872 C CA . CYS A 1 379 ? 2.174 -8.539 9.693 1.00 98.06 379 CYS A CA 1
ATOM 2873 C C . CYS A 1 379 ? 3.627 -8.594 10.226 1.00 98.06 379 CYS A C 1
ATOM 2875 O O . CYS A 1 379 ? 4.111 -9.663 10.587 1.00 98.06 379 CYS A O 1
ATOM 2877 N N . TYR A 1 380 ? 4.343 -7.465 10.277 1.00 96.75 380 TYR A N 1
ATOM 2878 C CA . TYR A 1 380 ? 5.551 -7.296 11.089 1.00 96.75 380 TYR A CA 1
ATOM 2879 C C . TYR A 1 380 ? 5.248 -7.122 12.586 1.00 96.75 380 TYR A C 1
ATOM 2881 O O . TYR A 1 380 ? 6.140 -7.392 13.382 1.00 96.75 380 TYR A O 1
ATOM 2889 N N . LEU A 1 381 ? 4.027 -6.730 12.983 1.00 95.44 381 LEU A N 1
ATOM 2890 C CA . LEU A 1 381 ? 3.614 -6.596 14.386 1.00 95.44 381 LEU A CA 1
ATOM 2891 C C . LEU A 1 381 ? 3.226 -7.950 14.981 1.00 95.44 381 LEU A C 1
ATOM 2893 O O . LEU A 1 381 ? 2.444 -8.693 14.385 1.00 95.44 381 LEU A O 1
ATOM 2897 N N . LYS A 1 382 ? 3.677 -8.209 16.212 1.00 94.50 382 LYS A N 1
ATOM 2898 C CA . LYS A 1 382 ? 3.303 -9.399 16.995 1.00 94.50 382 LYS A CA 1
ATOM 2899 C C . LYS A 1 382 ? 1.799 -9.450 17.321 1.00 94.50 382 LYS A C 1
ATOM 2901 O O . LYS A 1 382 ? 1.261 -10.539 17.485 1.00 94.50 382 LYS A O 1
ATOM 2906 N N . SER A 1 383 ? 1.119 -8.299 17.359 1.00 90.12 383 SER A N 1
ATOM 2907 C CA . SER A 1 383 ? -0.320 -8.152 17.645 1.00 90.12 383 SER A CA 1
ATOM 2908 C C . SER A 1 383 ? -1.248 -8.262 16.425 1.00 90.12 383 SER A C 1
ATOM 2910 O O . SER A 1 383 ? -2.466 -8.297 16.585 1.00 90.12 383 SER A O 1
ATOM 2912 N N . THR A 1 384 ? -0.721 -8.322 15.196 1.00 94.56 384 THR A N 1
ATOM 2913 C CA . THR A 1 384 ? -1.568 -8.351 13.987 1.00 94.56 384 THR A CA 1
ATOM 2914 C C . THR A 1 384 ? -2.506 -9.570 13.913 1.00 94.56 384 THR A C 1
ATOM 2916 O O . THR A 1 384 ? -3.673 -9.357 13.586 1.00 94.56 384 THR A O 1
ATOM 2919 N N . PRO A 1 385 ? -2.088 -10.816 14.234 1.00 92.94 385 PRO A N 1
ATOM 2920 C CA . PRO A 1 385 ? -2.972 -11.983 14.132 1.00 92.94 385 PRO A CA 1
ATOM 2921 C C . PRO A 1 385 ? -4.198 -11.943 15.059 1.00 92.94 385 PRO A C 1
ATOM 2923 O O . PRO A 1 385 ? -5.287 -12.325 14.636 1.00 92.94 385 PRO A O 1
ATOM 2926 N N . SER A 1 386 ? -4.046 -11.470 16.303 1.00 86.31 386 SER A N 1
ATOM 2927 C CA . SER A 1 386 ? -5.157 -11.382 17.264 1.00 86.31 386 SER A CA 1
ATOM 2928 C C . SER A 1 386 ? -6.148 -10.288 16.878 1.00 86.31 386 SER A C 1
ATOM 2930 O O . SER A 1 386 ? -7.346 -10.555 16.817 1.00 86.31 386 SER A O 1
ATOM 2932 N N . ARG A 1 387 ? -5.650 -9.096 16.521 1.00 87.50 387 ARG A N 1
ATOM 2933 C CA . ARG A 1 387 ? -6.468 -7.995 15.987 1.00 87.50 387 ARG A CA 1
ATOM 2934 C C . ARG A 1 387 ? -7.283 -8.443 14.775 1.00 87.50 387 ARG A C 1
ATOM 2936 O O . ARG A 1 387 ? -8.504 -8.388 14.815 1.00 87.50 387 ARG A O 1
ATOM 2943 N N . LEU A 1 388 ? -6.612 -9.004 13.764 1.00 91.12 388 LEU A N 1
ATOM 2944 C CA . LEU A 1 388 ? -7.240 -9.492 12.533 1.00 91.12 388 LEU A CA 1
ATOM 2945 C C . LEU A 1 388 ? -8.316 -10.561 12.800 1.00 91.12 388 LEU A C 1
ATOM 2947 O O . LEU A 1 388 ? -9.351 -10.576 12.137 1.00 91.12 388 LEU A O 1
ATOM 2951 N N . ALA A 1 389 ? -8.103 -11.442 13.784 1.00 89.19 389 ALA A N 1
ATOM 2952 C CA . ALA A 1 389 ? -9.117 -12.402 14.215 1.00 89.19 389 ALA A CA 1
ATOM 2953 C C . ALA A 1 389 ? -10.330 -11.720 14.877 1.00 89.19 389 ALA A C 1
ATOM 2955 O O . ALA A 1 389 ? -11.469 -12.090 14.581 1.00 89.19 389 ALA A O 1
ATOM 2956 N N . GLY A 1 390 ? -10.097 -10.725 15.740 1.00 85.06 390 GLY A N 1
ATOM 2957 C CA . GLY A 1 390 ? -11.140 -9.926 16.389 1.00 85.06 390 GLY A CA 1
ATOM 2958 C C . GLY A 1 390 ? -11.968 -9.113 15.392 1.00 85.06 390 GLY A C 1
ATOM 2959 O O . GLY A 1 390 ? -13.193 -9.172 15.435 1.00 85.06 390 GLY A O 1
ATOM 2960 N N . ASP A 1 391 ? -11.315 -8.448 14.437 1.00 89.44 391 ASP A N 1
ATOM 2961 C CA . ASP A 1 391 ? -11.944 -7.656 13.371 1.00 89.44 391 ASP A CA 1
ATOM 2962 C C . ASP A 1 391 ? -12.887 -8.486 12.496 1.00 89.44 391 ASP A C 1
ATOM 2964 O O . ASP A 1 391 ? -14.058 -8.150 12.321 1.00 89.44 391 ASP A O 1
ATOM 2968 N N . VAL A 1 392 ? -12.398 -9.623 11.993 1.00 90.75 392 VAL A N 1
ATOM 2969 C CA . VAL A 1 392 ? -13.192 -10.553 11.178 1.00 90.75 392 VAL A CA 1
ATOM 2970 C C . VAL A 1 392 ? -14.363 -11.134 11.978 1.00 90.75 392 VAL A C 1
ATOM 2972 O O . VAL A 1 392 ? -15.441 -11.363 11.428 1.00 90.75 392 VAL A O 1
ATOM 2975 N N . SER A 1 393 ? -14.178 -11.353 13.283 1.00 87.00 393 SER A N 1
ATOM 2976 C CA . SER A 1 393 ? -15.242 -11.834 14.173 1.00 87.00 393 SER A CA 1
ATOM 2977 C C . SER A 1 393 ? -16.281 -10.749 14.469 1.00 87.00 393 SER A C 1
ATOM 2979 O O . SER A 1 393 ? -17.471 -11.047 14.541 1.00 87.00 393 SER A O 1
ATOM 2981 N N . LEU A 1 394 ? -15.861 -9.488 14.598 1.00 84.12 394 LEU A N 1
ATOM 2982 C CA . LEU A 1 394 ? -16.749 -8.339 14.759 1.00 84.12 394 LEU A CA 1
ATOM 2983 C C . LEU A 1 394 ? -17.612 -8.127 13.511 1.00 84.12 394 LEU A C 1
ATOM 2985 O O . LEU A 1 394 ? -18.830 -8.018 13.635 1.00 84.12 394 LEU A O 1
ATOM 2989 N N . ALA A 1 395 ? -16.993 -8.151 12.327 1.00 89.44 395 ALA A N 1
ATOM 2990 C CA . ALA A 1 395 ? -17.673 -8.044 11.039 1.00 89.44 395 ALA A CA 1
ATOM 2991 C C . ALA A 1 395 ? -18.752 -9.125 10.869 1.00 89.44 395 ALA A C 1
ATOM 2993 O O . ALA A 1 395 ? -19.910 -8.818 10.587 1.00 89.44 395 ALA A O 1
ATOM 2994 N N . ALA A 1 396 ? -18.402 -10.384 11.159 1.00 87.88 396 ALA A N 1
ATOM 2995 C CA . ALA A 1 396 ? -19.333 -11.508 11.105 1.00 87.88 396 ALA A CA 1
ATOM 2996 C C . ALA A 1 396 ? -20.502 -11.378 12.103 1.00 87.88 396 ALA A C 1
ATOM 2998 O O . ALA A 1 396 ? -21.632 -11.709 11.752 1.00 87.88 396 ALA A O 1
ATOM 2999 N N . ARG A 1 397 ? -20.264 -10.874 13.326 1.00 85.56 397 ARG A N 1
ATOM 3000 C CA . ARG A 1 397 ? -21.328 -10.650 14.327 1.00 85.56 397 ARG A CA 1
ATOM 3001 C C . ARG A 1 397 ? -22.217 -9.439 14.023 1.00 85.56 397 ARG A C 1
ATOM 3003 O O . ARG A 1 397 ? -23.360 -9.422 14.462 1.00 85.56 397 ARG A O 1
ATOM 3010 N N . GLN A 1 398 ? -21.706 -8.434 13.312 1.00 85.69 398 GLN A N 1
ATOM 3011 C CA . GLN A 1 398 ? -22.448 -7.219 12.945 1.00 85.69 398 GLN A CA 1
ATOM 3012 C C . GLN A 1 398 ? -23.048 -7.256 11.526 1.00 85.69 398 GLN A C 1
ATOM 3014 O O . GLN A 1 398 ? -23.804 -6.355 11.174 1.00 85.69 398 GLN A O 1
ATOM 3019 N N . GLY A 1 399 ? -22.746 -8.279 10.720 1.00 88.69 399 GLY A N 1
ATOM 3020 C CA . GLY A 1 399 ? -23.368 -8.501 9.411 1.00 88.69 399 GLY A CA 1
ATOM 3021 C C . GLY A 1 399 ? -22.806 -7.668 8.252 1.00 88.69 399 GLY A C 1
ATOM 3022 O O . GLY A 1 399 ? -23.526 -7.443 7.282 1.00 88.69 399 GLY A O 1
ATOM 3023 N N . TRP A 1 400 ? -21.548 -7.217 8.324 1.00 91.19 400 TRP A N 1
ATOM 3024 C CA . TRP A 1 400 ? -20.873 -6.488 7.237 1.00 91.19 400 TRP A CA 1
ATOM 3025 C C . TRP A 1 400 ? -19.657 -7.249 6.686 1.00 91.19 400 TRP A C 1
ATOM 3027 O O . TRP A 1 400 ? -19.051 -8.075 7.367 1.00 91.19 400 TRP A O 1
ATOM 3037 N N . THR A 1 401 ? -19.298 -6.988 5.426 1.00 95.00 401 THR A N 1
ATOM 3038 C CA . THR A 1 401 ? -18.216 -7.692 4.721 1.00 95.00 401 THR A CA 1
ATOM 3039 C C . THR A 1 401 ? -16.849 -7.140 5.127 1.00 95.00 401 THR A C 1
ATOM 3041 O O . THR A 1 401 ? -16.531 -5.974 4.885 1.00 95.00 401 THR A O 1
ATOM 3044 N N . PHE A 1 402 ? -15.998 -7.977 5.715 1.00 95.94 402 PHE A N 1
ATOM 3045 C CA . PHE A 1 402 ? -14.667 -7.555 6.146 1.00 95.94 402 PHE A CA 1
ATOM 3046 C C . PHE A 1 402 ? -13.725 -7.299 4.957 1.00 95.94 402 PHE A C 1
ATOM 3048 O O . PHE A 1 402 ? -13.683 -8.097 4.021 1.00 95.94 402 PHE A O 1
ATOM 3055 N N . GLY A 1 403 ? -12.941 -6.215 5.009 1.00 97.00 403 GLY A N 1
ATOM 3056 C CA . GLY A 1 403 ? -11.956 -5.839 3.993 1.00 97.00 403 GLY A CA 1
ATOM 3057 C C . GLY A 1 403 ? -10.530 -5.742 4.548 1.00 97.00 403 GLY A C 1
ATOM 3058 O O . GLY A 1 403 ? -10.161 -4.736 5.151 1.00 97.00 403 GLY A O 1
ATOM 3059 N N . GLY A 1 404 ? -9.684 -6.745 4.289 1.00 97.31 404 GLY A N 1
ATOM 3060 C CA . GLY A 1 404 ? -8.324 -6.825 4.850 1.00 97.31 404 GLY A CA 1
ATOM 3061 C C . GLY A 1 404 ? -7.189 -6.687 3.830 1.00 97.31 404 GLY A C 1
ATOM 3062 O O . GLY A 1 404 ? -6.892 -7.620 3.084 1.00 97.31 404 GLY A O 1
ATOM 3063 N N . LYS A 1 405 ? -6.461 -5.565 3.830 1.00 98.19 405 LYS A N 1
ATOM 3064 C CA . LYS A 1 405 ? -5.203 -5.404 3.077 1.00 98.19 405 LYS A CA 1
ATOM 3065 C C . LYS A 1 405 ? -4.014 -5.850 3.922 1.00 98.19 405 LYS A C 1
ATOM 3067 O O . LYS A 1 405 ? -3.599 -5.156 4.845 1.00 98.19 405 LYS A O 1
ATOM 3072 N N . LEU A 1 406 ? -3.418 -6.986 3.580 1.00 98.56 406 LEU A N 1
ATOM 3073 C CA . LEU A 1 406 ? -2.275 -7.533 4.302 1.00 98.56 406 LEU A CA 1
ATOM 3074 C C . LEU A 1 406 ? -0.965 -7.041 3.678 1.00 98.56 406 LEU A C 1
ATOM 3076 O O . LEU A 1 406 ? -0.641 -7.388 2.539 1.00 98.56 406 LEU A O 1
ATOM 3080 N N . VAL A 1 407 ? -0.185 -6.280 4.451 1.00 97.62 407 VAL A N 1
ATOM 3081 C CA . VAL A 1 407 ? 1.213 -5.908 4.164 1.00 97.62 407 VAL A CA 1
ATOM 3082 C C . VAL A 1 407 ? 2.136 -6.473 5.248 1.00 97.62 407 VAL A C 1
ATOM 3084 O O . VAL A 1 407 ? 1.692 -6.913 6.304 1.00 97.62 407 VAL A O 1
ATOM 3087 N N . ARG A 1 408 ? 3.456 -6.432 5.034 1.00 96.19 408 ARG A N 1
ATOM 3088 C CA . ARG A 1 408 ? 4.408 -6.677 6.134 1.00 96.19 408 ARG A CA 1
ATOM 3089 C C . ARG A 1 408 ? 4.489 -5.460 7.056 1.00 96.19 408 ARG A C 1
ATOM 3091 O O . ARG A 1 408 ? 4.220 -5.589 8.239 1.00 96.19 408 ARG A O 1
ATOM 3098 N N . GLY A 1 409 ? 4.770 -4.285 6.506 1.00 91.19 409 GLY A N 1
ATOM 3099 C CA . GLY A 1 409 ? 4.853 -3.018 7.238 1.00 91.19 409 GLY A CA 1
ATOM 3100 C C . GLY A 1 409 ? 5.947 -2.130 6.651 1.00 91.19 409 GLY A C 1
ATOM 3101 O O . GLY A 1 409 ? 6.867 -2.641 6.010 1.00 91.19 409 GLY A O 1
ATOM 3102 N N . ALA A 1 410 ? 5.836 -0.814 6.836 1.00 87.31 410 ALA A N 1
ATOM 3103 C CA . ALA A 1 410 ? 6.758 0.164 6.237 1.00 87.31 410 ALA A CA 1
ATOM 3104 C C . ALA A 1 410 ? 7.715 0.828 7.249 1.00 87.31 410 ALA A C 1
ATOM 3106 O O . ALA A 1 410 ? 8.726 1.401 6.856 1.00 87.31 410 ALA A O 1
ATOM 3107 N N . TYR A 1 411 ? 7.428 0.725 8.550 1.00 87.00 411 TYR A N 1
ATOM 3108 C CA . TYR A 1 411 ? 8.043 1.567 9.587 1.00 87.00 411 TYR A CA 1
ATOM 3109 C C . TYR A 1 411 ? 9.043 0.823 10.501 1.00 87.00 411 TYR A C 1
ATOM 3111 O O . TYR A 1 411 ? 9.406 1.320 11.562 1.00 87.00 411 TYR A O 1
ATOM 3119 N N . LEU A 1 412 ? 9.510 -0.371 10.097 1.00 88.75 412 LEU A N 1
ATOM 3120 C CA . LEU A 1 412 ? 10.282 -1.327 10.923 1.00 88.75 412 LEU A CA 1
ATOM 3121 C C . LEU A 1 412 ? 11.435 -0.719 11.733 1.00 88.75 412 LEU A C 1
ATOM 3123 O O . LEU A 1 412 ? 11.579 -1.057 12.904 1.00 88.75 412 LEU A O 1
ATOM 3127 N N . VAL A 1 413 ? 12.245 0.151 11.129 1.00 86.00 413 VAL A N 1
ATOM 3128 C CA . VAL A 1 413 ? 13.394 0.766 11.815 1.00 86.00 413 VAL A CA 1
ATOM 3129 C C . VAL A 1 413 ? 12.912 1.698 12.930 1.00 86.00 413 VAL A C 1
ATOM 3131 O O . VAL A 1 413 ? 13.301 1.523 14.081 1.00 86.00 413 VAL A O 1
ATOM 3134 N N . HIS A 1 414 ? 11.983 2.602 12.610 1.00 87.00 414 HIS A N 1
ATOM 3135 C CA . HIS A 1 414 ? 11.431 3.572 13.554 1.00 87.00 414 HIS A CA 1
ATOM 3136 C C . HIS A 1 414 ? 10.735 2.897 14.744 1.00 87.00 414 HIS A C 1
ATOM 3138 O O . HIS A 1 414 ? 11.006 3.254 15.885 1.00 87.00 414 HIS A O 1
ATOM 3144 N N . GLU A 1 415 ? 9.891 1.883 14.521 1.00 91.38 415 GLU A N 1
ATOM 3145 C CA . GLU A 1 415 ? 9.188 1.223 15.635 1.00 91.38 415 GLU A CA 1
ATOM 3146 C C . GLU A 1 415 ? 10.141 0.439 16.564 1.00 91.38 415 GLU A C 1
ATOM 3148 O O . GLU A 1 415 ? 9.879 0.319 17.761 1.00 91.38 415 GLU A O 1
ATOM 3153 N N . VAL A 1 416 ? 11.269 -0.070 16.047 1.00 91.06 416 VAL A N 1
ATOM 3154 C CA . VAL A 1 416 ? 12.322 -0.705 16.865 1.00 91.06 416 VAL A CA 1
ATOM 3155 C C . VAL A 1 416 ? 13.129 0.338 17.644 1.00 91.06 416 VAL A C 1
ATOM 3157 O O . VAL A 1 416 ? 13.447 0.115 18.814 1.00 91.06 416 VAL A O 1
ATOM 3160 N N . GLU A 1 417 ? 13.444 1.477 17.028 1.00 92.00 417 GLU A N 1
ATOM 3161 C CA . GLU A 1 417 ? 14.159 2.579 17.678 1.00 92.00 417 GLU A CA 1
ATOM 3162 C C . GLU A 1 417 ? 13.312 3.234 18.779 1.00 92.00 417 GLU A C 1
ATOM 3164 O O . GLU A 1 417 ? 13.809 3.407 19.892 1.00 92.00 417 GLU A O 1
ATOM 3169 N N . GLN A 1 418 ? 12.025 3.502 18.531 1.00 91.06 418 GLN A N 1
ATOM 3170 C CA . GLN A 1 418 ? 11.103 4.046 19.536 1.00 91.06 418 GLN A CA 1
ATOM 3171 C C . GLN A 1 418 ? 10.911 3.096 20.722 1.00 91.06 418 GLN A C 1
ATOM 3173 O O . GLN A 1 418 ? 11.049 3.524 21.866 1.00 91.06 418 GLN A O 1
ATOM 3178 N N . ALA A 1 419 ? 10.665 1.801 20.481 1.00 91.62 419 ALA A N 1
ATOM 3179 C CA . ALA A 1 419 ? 10.520 0.828 21.567 1.00 91.62 419 ALA A CA 1
ATOM 3180 C C . ALA A 1 419 ? 11.779 0.778 22.454 1.00 91.62 419 ALA A C 1
ATOM 3182 O O . ALA A 1 419 ? 11.678 0.778 23.680 1.00 91.62 419 ALA A O 1
ATOM 3183 N N . LYS A 1 420 ? 12.973 0.836 21.843 1.00 94.25 420 LYS A N 1
ATOM 3184 C CA . LYS A 1 420 ? 14.248 0.914 22.569 1.00 94.25 420 LYS A CA 1
ATOM 3185 C C . LYS A 1 420 ? 14.396 2.215 23.370 1.00 94.25 420 LYS A C 1
ATOM 3187 O O . LYS A 1 420 ? 14.878 2.159 24.497 1.00 94.25 420 LYS A O 1
ATOM 3192 N N . LEU A 1 421 ? 14.010 3.364 22.810 1.00 93.38 421 LEU A N 1
ATOM 3193 C CA . LEU A 1 421 ? 14.073 4.667 23.491 1.00 93.38 421 LEU A CA 1
ATOM 3194 C C . LEU A 1 421 ? 13.109 4.756 24.684 1.00 93.38 421 LEU A C 1
ATOM 3196 O O . LEU A 1 421 ? 13.444 5.378 25.688 1.00 93.38 421 LEU A O 1
ATOM 3200 N N . LEU A 1 422 ? 11.942 4.115 24.590 1.00 90.25 422 LEU A N 1
ATOM 3201 C CA . LEU A 1 422 ? 10.921 4.079 25.643 1.00 90.25 422 LEU A CA 1
ATOM 3202 C C . LEU A 1 422 ? 11.124 2.944 26.666 1.00 90.25 422 LEU A C 1
ATOM 3204 O O . LEU A 1 422 ? 10.340 2.830 27.604 1.00 90.25 422 LEU A O 1
ATOM 3208 N N . GLY A 1 423 ? 12.133 2.081 26.487 1.00 93.00 423 GLY A N 1
ATOM 3209 C CA . GLY A 1 423 ? 12.344 0.895 27.330 1.00 93.00 423 GLY A CA 1
ATOM 3210 C C . GLY A 1 423 ? 11.244 -0.172 27.205 1.00 93.00 423 GLY A C 1
ATOM 3211 O O . GLY A 1 423 ? 11.107 -1.021 28.082 1.00 93.00 423 GLY A O 1
ATOM 3212 N N . GLN A 1 424 ? 10.447 -0.125 26.135 1.00 89.12 424 GLN A N 1
ATOM 3213 C CA . GLN A 1 424 ? 9.273 -0.972 25.929 1.00 89.12 424 GLN A CA 1
ATOM 3214 C C . GLN A 1 424 ? 9.618 -2.290 25.205 1.00 89.12 424 GLN A C 1
ATOM 3216 O O . GLN A 1 424 ? 10.590 -2.351 24.443 1.00 89.12 424 GLN A O 1
ATOM 3221 N N . PRO A 1 425 ? 8.808 -3.355 25.379 1.00 90.56 425 PRO A N 1
ATOM 3222 C CA . PRO A 1 425 ? 8.939 -4.582 24.597 1.00 90.56 425 PRO A CA 1
ATOM 3223 C C . PRO A 1 425 ? 8.872 -4.308 23.089 1.00 90.56 425 PRO A C 1
ATOM 3225 O O . PRO A 1 425 ? 8.017 -3.561 22.619 1.00 90.56 425 PRO A O 1
ATOM 3228 N N . ARG A 1 426 ? 9.753 -4.946 22.308 1.00 92.12 426 ARG A N 1
ATOM 3229 C CA . ARG A 1 426 ? 9.806 -4.793 20.844 1.00 92.12 426 ARG A CA 1
ATOM 3230 C C . ARG A 1 426 ? 8.483 -5.273 20.208 1.00 92.12 426 ARG A C 1
ATOM 3232 O O . ARG A 1 426 ? 8.242 -6.485 20.213 1.00 92.12 426 ARG A O 1
ATOM 3239 N N . PRO A 1 427 ? 7.662 -4.382 19.610 1.00 91.94 427 PRO A N 1
ATOM 3240 C CA . PRO A 1 427 ? 6.306 -4.720 19.154 1.00 91.94 427 PRO A CA 1
ATOM 3241 C C . PRO A 1 427 ? 6.293 -5.517 17.842 1.00 91.94 427 PRO A C 1
ATOM 3243 O O . PRO A 1 427 ? 5.304 -6.166 17.499 1.00 91.94 427 PRO A O 1
ATOM 3246 N N . VAL A 1 428 ? 7.401 -5.478 17.101 1.00 95.06 428 VAL A N 1
ATOM 3247 C CA . VAL A 1 428 ? 7.594 -6.229 15.859 1.00 95.06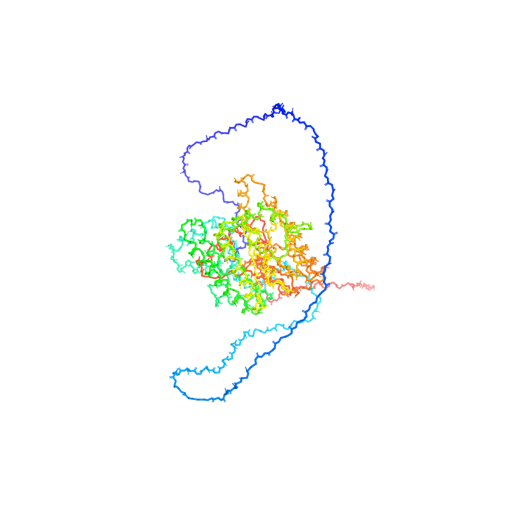 428 VAL A CA 1
ATOM 3248 C C . VAL A 1 428 ? 8.186 -7.619 16.113 1.00 95.06 428 VAL A C 1
ATOM 3250 O O . VAL A 1 428 ? 8.860 -7.849 17.120 1.00 95.06 428 VAL A O 1
ATOM 3253 N N . HIS A 1 429 ? 7.985 -8.526 15.160 1.00 95.38 429 HIS A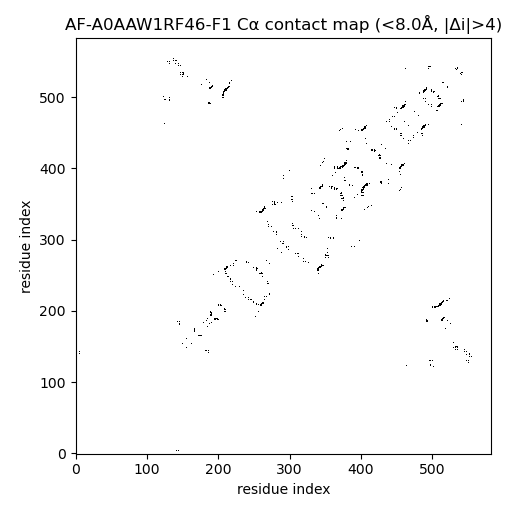 N 1
ATOM 3254 C CA . HIS A 1 429 ? 8.672 -9.813 15.065 1.00 95.38 429 HIS A CA 1
ATOM 3255 C C . HIS A 1 429 ? 10.194 -9.664 15.109 1.00 95.38 429 HIS A C 1
ATOM 3257 O O . HIS A 1 429 ? 10.757 -8.663 14.647 1.00 95.38 429 HIS A O 1
ATOM 3263 N N . ASP A 1 430 ? 10.864 -10.663 15.679 1.00 93.56 430 ASP A N 1
ATOM 3264 C CA . ASP A 1 430 ? 12.275 -10.564 16.024 1.00 93.56 430 ASP A CA 1
ATOM 3265 C C . ASP A 1 430 ? 13.173 -10.793 14.802 1.00 93.56 430 ASP A C 1
ATOM 3267 O O . ASP A 1 430 ? 14.168 -10.076 14.630 1.00 93.56 430 ASP A O 1
ATOM 3271 N N . SER A 1 431 ? 12.738 -11.661 13.882 1.00 92.50 431 SER A N 1
ATOM 3272 C CA . SER A 1 431 ? 13.339 -11.901 12.568 1.00 92.50 431 SER A CA 1
ATOM 3273 C C . SER A 1 431 ? 12.420 -11.594 11.371 1.00 92.50 431 SER A C 1
ATOM 3275 O O . SER A 1 431 ? 11.186 -11.570 11.437 1.00 92.50 431 SER A O 1
ATOM 3277 N N . LEU A 1 432 ? 13.050 -11.435 10.201 1.00 89.31 432 LEU A N 1
ATOM 3278 C CA . LEU A 1 432 ? 12.352 -11.326 8.917 1.00 89.31 432 LEU A CA 1
ATOM 3279 C C . LEU A 1 432 ? 11.584 -12.614 8.562 1.00 89.31 432 LEU A C 1
ATOM 3281 O O . LEU A 1 432 ? 10.550 -12.537 7.901 1.00 89.31 432 LEU A O 1
ATOM 3285 N N . LEU A 1 433 ? 12.068 -13.780 9.009 1.00 94.19 433 LEU A N 1
ATOM 3286 C CA . LEU A 1 433 ? 11.438 -15.079 8.760 1.00 94.19 433 LEU A CA 1
ATOM 3287 C C . LEU A 1 433 ? 10.121 -15.220 9.533 1.00 94.19 433 LEU A C 1
ATOM 3289 O O . LEU A 1 433 ? 9.121 -15.624 8.948 1.00 94.19 433 LEU A O 1
ATOM 3293 N N . GLU A 1 434 ? 10.081 -14.798 10.798 1.00 96.62 434 GLU A N 1
ATOM 3294 C CA . GLU A 1 434 ? 8.825 -14.688 11.554 1.00 96.62 434 GLU A CA 1
ATOM 3295 C C . GLU A 1 434 ? 7.846 -13.717 10.892 1.00 96.62 434 GLU A C 1
ATOM 3297 O O . GLU A 1 434 ? 6.667 -14.026 10.790 1.00 96.62 434 GLU A O 1
ATOM 3302 N N . THR A 1 435 ? 8.328 -12.577 10.382 1.00 96.44 435 THR A N 1
ATOM 3303 C CA . THR A 1 435 ? 7.486 -11.619 9.639 1.00 96.44 435 THR A CA 1
ATOM 3304 C C . THR A 1 435 ? 6.896 -12.254 8.372 1.00 96.44 435 THR A C 1
ATOM 3306 O O . THR A 1 435 ? 5.767 -11.955 7.990 1.00 96.44 435 THR A O 1
ATOM 3309 N N . HIS A 1 436 ? 7.638 -13.147 7.707 1.00 95.69 436 HIS A N 1
ATOM 3310 C CA . HIS A 1 436 ? 7.133 -13.910 6.562 1.00 95.69 436 HIS A CA 1
ATOM 3311 C C . HIS A 1 436 ? 6.104 -14.962 6.999 1.00 95.69 436 HIS A C 1
ATOM 3313 O O . HIS A 1 436 ? 5.026 -15.018 6.422 1.00 95.69 436 HIS A O 1
ATOM 3319 N N . ALA A 1 437 ? 6.386 -15.734 8.052 1.00 97.62 437 ALA A N 1
ATOM 3320 C CA . ALA A 1 437 ? 5.458 -16.731 8.586 1.00 97.62 437 ALA A CA 1
ATOM 3321 C C . ALA A 1 437 ? 4.169 -16.104 9.152 1.00 97.62 437 ALA A C 1
ATOM 3323 O O . ALA A 1 437 ? 3.087 -16.656 8.987 1.00 97.62 437 ALA A O 1
ATOM 3324 N N . CYS A 1 438 ? 4.261 -14.934 9.789 1.00 98.31 438 CYS A N 1
ATOM 3325 C CA . CYS A 1 438 ? 3.110 -14.171 10.259 1.00 98.31 438 CYS A CA 1
ATOM 3326 C C . CYS A 1 438 ? 2.259 -13.673 9.086 1.00 98.31 438 CYS A C 1
ATOM 3328 O O . CYS A 1 438 ? 1.051 -13.892 9.084 1.00 98.31 438 CYS A O 1
ATOM 3330 N N . TYR A 1 439 ? 2.896 -13.098 8.059 1.00 98.69 439 TYR A N 1
ATOM 3331 C CA . TYR A 1 439 ? 2.225 -12.671 6.830 1.00 98.69 439 TYR A CA 1
ATOM 3332 C C . TYR A 1 439 ? 1.483 -13.821 6.143 1.00 98.69 439 TYR A C 1
ATOM 3334 O O . TYR A 1 439 ? 0.287 -13.713 5.888 1.00 98.69 439 TYR A O 1
ATOM 3342 N N . ASP A 1 440 ? 2.177 -14.932 5.889 1.00 98.38 440 ASP A N 1
ATOM 3343 C CA . ASP A 1 440 ? 1.611 -16.075 5.173 1.00 98.38 440 ASP A CA 1
ATOM 3344 C C . ASP A 1 440 ? 0.436 -16.705 5.959 1.00 98.38 440 ASP A C 1
ATOM 3346 O O . ASP A 1 440 ? -0.588 -17.015 5.356 1.00 98.38 440 ASP A O 1
ATOM 3350 N N . ARG A 1 441 ? 0.517 -16.796 7.300 1.00 98.00 441 ARG A N 1
ATOM 3351 C CA . ARG A 1 441 ? -0.605 -17.250 8.153 1.00 98.00 441 ARG A CA 1
ATOM 3352 C C . ARG A 1 441 ? -1.798 -16.292 8.149 1.00 98.00 441 ARG A C 1
ATOM 3354 O O . ARG A 1 441 ? -2.934 -16.749 8.144 1.00 98.00 441 ARG A O 1
ATOM 3361 N N . CYS A 1 442 ? -1.568 -14.976 8.151 1.00 98.06 442 CYS A N 1
ATOM 3362 C CA . CYS A 1 442 ? -2.660 -13.998 8.061 1.00 98.06 442 CYS A CA 1
ATOM 3363 C C . CYS A 1 442 ? -3.376 -14.097 6.703 1.00 98.06 442 CYS A C 1
ATOM 3365 O O . CYS A 1 442 ? -4.600 -13.998 6.643 1.00 98.06 442 CYS A O 1
ATOM 3367 N N . VAL A 1 443 ? -2.620 -14.328 5.619 1.00 97.88 443 VAL A N 1
ATOM 3368 C CA . VAL A 1 443 ? -3.176 -14.581 4.278 1.00 97.88 443 VAL A CA 1
ATOM 3369 C C . VAL A 1 443 ? -4.028 -15.848 4.283 1.00 97.88 443 VAL A C 1
ATOM 3371 O O . VAL A 1 443 ? -5.168 -15.811 3.830 1.00 97.88 443 VAL A O 1
ATOM 3374 N N . GLU A 1 444 ? -3.508 -16.941 4.840 1.00 95.94 444 GLU A N 1
ATOM 3375 C CA . GLU A 1 444 ? -4.216 -18.218 4.960 1.00 95.94 444 GLU A CA 1
ATOM 3376 C C . GLU A 1 444 ? -5.526 -18.094 5.759 1.00 95.94 444 GLU A C 1
ATOM 3378 O O . GLU A 1 444 ? -6.584 -18.499 5.275 1.00 95.94 444 GLU A O 1
ATOM 3383 N N . GLN A 1 445 ? -5.480 -17.455 6.932 1.00 93.44 445 GLN A N 1
ATOM 3384 C CA . GLN A 1 445 ? -6.631 -17.243 7.816 1.00 93.44 445 GLN A CA 1
ATOM 3385 C C . GLN A 1 445 ? -7.771 -16.450 7.151 1.00 93.44 445 GLN A C 1
ATOM 3387 O O . GLN A 1 445 ? -8.943 -16.771 7.362 1.00 93.44 445 GLN A O 1
ATOM 3392 N N . LEU A 1 446 ? -7.454 -15.417 6.359 1.00 94.62 446 LEU A N 1
ATOM 3393 C CA . LEU A 1 446 ? -8.473 -14.681 5.602 1.00 94.62 446 LEU A CA 1
ATOM 3394 C C . LEU A 1 446 ? -8.981 -15.485 4.406 1.00 94.62 446 LEU A C 1
ATOM 3396 O O . LEU A 1 446 ? -10.185 -15.522 4.170 1.00 94.62 446 LEU A O 1
ATOM 3400 N N . MET A 1 447 ? -8.098 -16.161 3.671 1.00 93.12 447 MET A N 1
ATOM 3401 C CA . MET A 1 447 ? -8.470 -16.864 2.443 1.00 93.12 447 MET A CA 1
ATOM 3402 C C . MET A 1 447 ? -9.386 -18.069 2.710 1.00 93.12 447 MET A C 1
ATOM 3404 O O . MET A 1 447 ? -10.349 -18.278 1.975 1.00 93.12 447 MET A O 1
ATOM 3408 N N . GLN A 1 448 ? -9.176 -18.782 3.824 1.00 90.06 448 GLN A N 1
ATOM 3409 C CA . GLN A 1 448 ? -10.094 -19.818 4.323 1.00 90.06 448 GLN A CA 1
ATOM 3410 C C . GLN A 1 448 ? -11.513 -19.284 4.617 1.00 90.06 448 GLN A C 1
ATOM 3412 O O . GLN A 1 448 ? -12.478 -20.045 4.569 1.00 90.06 448 GLN A O 1
ATOM 3417 N N . LYS A 1 449 ? -11.657 -17.981 4.902 1.00 84.44 449 LYS A N 1
ATOM 3418 C CA . LYS A 1 449 ? -12.943 -17.304 5.150 1.00 84.44 449 LYS A CA 1
ATOM 3419 C C . LYS A 1 449 ? -13.500 -16.566 3.930 1.00 84.44 449 LYS A C 1
ATOM 3421 O O . LYS A 1 449 ? -14.707 -16.352 3.865 1.00 84.44 449 LYS A O 1
ATOM 3426 N N . ALA A 1 450 ? -12.668 -16.219 2.947 1.00 76.94 450 ALA A N 1
ATOM 3427 C CA . ALA A 1 450 ? -13.114 -15.622 1.687 1.00 76.94 450 ALA A CA 1
ATOM 3428 C C . ALA A 1 450 ? -14.055 -16.573 0.923 1.00 76.94 450 ALA A C 1
ATOM 3430 O O . ALA A 1 450 ? -15.127 -16.164 0.483 1.00 76.94 450 ALA A O 1
ATOM 3431 N N . GLY A 1 451 ? -13.743 -17.877 0.912 1.00 61.97 451 GLY A N 1
ATOM 3432 C CA . GLY A 1 451 ? -14.642 -18.932 0.414 1.00 61.97 451 GLY A CA 1
ATOM 3433 C C . GLY A 1 451 ? -15.950 -19.113 1.210 1.00 61.97 451 GLY A C 1
ATOM 3434 O O . GLY A 1 451 ? -16.761 -19.964 0.862 1.00 61.97 451 GLY A O 1
ATOM 3435 N N . GLN A 1 452 ? -16.170 -18.330 2.273 1.00 64.31 452 GLN A N 1
ATOM 3436 C CA . GLN A 1 452 ? -17.376 -18.319 3.114 1.00 64.31 452 GLN A CA 1
ATOM 3437 C C . GLN A 1 452 ? -18.141 -16.977 3.017 1.00 64.31 452 GLN A C 1
ATOM 3439 O O . GLN A 1 452 ? -18.953 -16.649 3.878 1.00 64.31 452 GLN A O 1
ATOM 3444 N N . SER A 1 453 ? -17.920 -16.219 1.934 1.00 64.50 453 SER A N 1
ATOM 3445 C CA . SER A 1 453 ? -18.749 -15.091 1.453 1.00 64.50 453 SER A CA 1
ATOM 3446 C C . SER A 1 453 ? -18.775 -13.781 2.264 1.00 64.50 453 SER A C 1
ATOM 3448 O O . SER A 1 453 ? -19.473 -12.859 1.857 1.00 64.50 453 SER A O 1
ATOM 3450 N N . ASN A 1 454 ? -18.021 -13.640 3.363 1.00 84.62 454 ASN A N 1
ATOM 3451 C CA . ASN A 1 454 ? -18.017 -12.412 4.193 1.00 84.62 454 ASN A CA 1
ATOM 3452 C C . ASN A 1 454 ? -16.631 -11.767 4.415 1.00 84.62 454 ASN A C 1
ATOM 3454 O O . ASN A 1 454 ? -16.490 -10.868 5.245 1.00 84.62 454 ASN A O 1
ATOM 3458 N N . VAL A 1 455 ? -15.608 -12.195 3.671 1.00 93.75 455 VAL A N 1
ATOM 3459 C CA . VAL A 1 455 ? -14.238 -11.657 3.739 1.00 93.75 455 VAL A CA 1
ATOM 3460 C C . VAL A 1 455 ? -13.721 -11.369 2.330 1.00 93.75 455 VAL A C 1
ATOM 3462 O O . VAL A 1 455 ? -13.677 -12.268 1.496 1.00 93.75 455 VAL A O 1
ATOM 3465 N N . GLU A 1 456 ? -13.256 -10.144 2.094 1.00 95.50 456 GLU A N 1
ATOM 3466 C CA . GLU A 1 456 ? -12.423 -9.783 0.946 1.00 95.50 456 GLU A CA 1
ATOM 3467 C C . GLU A 1 456 ? -11.042 -9.300 1.420 1.00 95.50 456 GLU A C 1
ATOM 3469 O O . GLU A 1 456 ? -10.893 -8.716 2.498 1.00 95.50 456 GLU A O 1
ATOM 3474 N N . MET A 1 457 ? -10.002 -9.532 0.619 1.00 96.25 457 MET A N 1
ATOM 3475 C CA . MET A 1 457 ? -8.619 -9.293 1.027 1.00 96.25 457 MET A CA 1
ATOM 3476 C C . MET A 1 457 ? -7.696 -8.843 -0.109 1.00 96.25 457 MET A C 1
ATOM 3478 O O . MET A 1 457 ? -7.858 -9.228 -1.263 1.00 96.25 457 MET A O 1
ATOM 3482 N N . MET A 1 458 ? -6.667 -8.068 0.240 1.00 97.56 458 MET A N 1
ATOM 3483 C CA . MET A 1 458 ? -5.596 -7.634 -0.663 1.00 97.56 458 MET A CA 1
ATOM 3484 C C . MET A 1 458 ? -4.249 -8.197 -0.182 1.00 97.56 458 MET A C 1
ATOM 3486 O O . MET A 1 458 ? -3.684 -7.729 0.809 1.00 97.56 458 MET A O 1
ATOM 3490 N N . VAL A 1 459 ? -3.719 -9.186 -0.905 1.00 98.06 459 VAL A N 1
ATOM 3491 C CA . VAL A 1 459 ? -2.385 -9.784 -0.737 1.00 98.06 459 VAL A CA 1
ATOM 3492 C C . VAL A 1 459 ? -1.336 -8.818 -1.304 1.00 98.06 459 VAL A C 1
ATOM 3494 O O . VAL A 1 459 ? -0.882 -8.938 -2.444 1.00 98.06 459 VAL A O 1
ATOM 3497 N N . ALA A 1 460 ? -0.978 -7.797 -0.524 1.00 97.38 460 ALA A N 1
ATOM 3498 C CA . ALA A 1 460 ? -0.014 -6.777 -0.929 1.00 97.38 460 ALA A CA 1
ATOM 3499 C C . ALA A 1 460 ? 1.436 -7.216 -0.625 1.00 97.38 460 ALA A C 1
ATOM 3501 O O . ALA A 1 460 ? 1.964 -6.991 0.468 1.00 97.38 460 ALA A O 1
ATOM 3502 N N . SER A 1 461 ? 2.094 -7.857 -1.601 1.00 94.69 461 SER A N 1
ATOM 3503 C CA . SER A 1 461 ? 3.450 -8.410 -1.455 1.00 94.69 461 SER A CA 1
ATOM 3504 C C . SER A 1 461 ? 4.252 -8.447 -2.763 1.00 94.69 461 SER A C 1
ATOM 3506 O O . SER A 1 461 ? 3.736 -8.768 -3.832 1.00 94.69 461 SER A O 1
ATOM 3508 N N . HIS A 1 462 ? 5.558 -8.182 -2.640 1.00 91.50 462 HIS A N 1
ATOM 3509 C CA . HIS A 1 462 ? 6.589 -8.377 -3.673 1.00 91.50 462 HIS A CA 1
ATOM 3510 C C . HIS A 1 462 ? 7.372 -9.699 -3.517 1.00 91.50 462 HIS A C 1
ATOM 3512 O O . HIS A 1 462 ? 8.333 -9.939 -4.246 1.00 91.50 462 HIS A O 1
ATOM 3518 N N . ASN A 1 463 ? 7.052 -10.533 -2.521 1.00 91.56 463 ASN A N 1
ATOM 3519 C CA . ASN A 1 463 ? 7.727 -11.818 -2.336 1.00 91.56 463 ASN A CA 1
ATOM 3520 C C . ASN A 1 463 ? 6.986 -12.902 -3.130 1.00 91.56 463 ASN A C 1
ATOM 3522 O O . ASN A 1 463 ? 5.891 -13.301 -2.737 1.00 91.56 463 ASN A O 1
ATOM 3526 N N . GLN A 1 464 ? 7.630 -13.382 -4.200 1.00 93.50 464 GLN A N 1
ATOM 3527 C CA . GLN A 1 464 ? 7.161 -14.460 -5.074 1.00 93.50 464 GLN A CA 1
ATOM 3528 C C . GLN A 1 464 ? 6.618 -15.667 -4.289 1.00 93.50 464 GLN A C 1
ATOM 3530 O O . GLN A 1 464 ? 5.505 -16.092 -4.563 1.00 93.50 464 GLN A O 1
ATOM 3535 N N . GLN A 1 465 ? 7.315 -16.140 -3.251 1.00 94.19 465 GLN A N 1
ATOM 3536 C CA . GLN A 1 465 ? 6.902 -17.309 -2.465 1.00 94.19 465 GLN A CA 1
ATOM 3537 C C . GLN A 1 465 ? 5.567 -17.096 -1.729 1.00 94.19 465 GLN A C 1
ATOM 3539 O O . GLN A 1 465 ? 4.759 -18.016 -1.638 1.00 94.19 465 GLN A O 1
ATOM 3544 N N . SER A 1 466 ? 5.304 -15.890 -1.210 1.00 96.12 466 SER A N 1
ATOM 3545 C CA . SER A 1 466 ? 4.009 -15.576 -0.582 1.00 96.12 466 SER A CA 1
ATOM 3546 C C . SER A 1 466 ? 2.881 -15.482 -1.620 1.00 96.12 466 SER A C 1
ATOM 3548 O O . SER A 1 466 ? 1.742 -15.817 -1.309 1.00 96.12 466 SER A O 1
ATOM 3550 N N . ILE A 1 467 ? 3.189 -15.056 -2.852 1.00 97.00 467 ILE A N 1
ATOM 3551 C CA . ILE A 1 467 ? 2.228 -15.019 -3.967 1.00 97.00 467 ILE A CA 1
ATOM 3552 C C . ILE A 1 467 ? 1.939 -16.437 -4.475 1.00 97.00 467 ILE A C 1
ATOM 3554 O O . ILE A 1 467 ? 0.778 -16.790 -4.635 1.00 97.00 467 ILE A O 1
ATOM 3558 N N . GLU A 1 468 ? 2.964 -17.274 -4.647 1.00 96.38 468 GLU A N 1
ATOM 3559 C CA . GLU A 1 468 ? 2.845 -18.691 -5.020 1.00 96.38 468 GLU A CA 1
ATOM 3560 C C . GLU A 1 468 ? 2.002 -19.473 -4.004 1.00 96.38 468 GLU A C 1
ATOM 3562 O O . GLU A 1 468 ? 1.094 -20.200 -4.398 1.00 96.38 468 GLU A O 1
ATOM 3567 N N . LYS A 1 469 ? 2.230 -19.265 -2.697 1.00 97.00 469 LYS A N 1
ATOM 3568 C CA . LYS A 1 469 ? 1.392 -19.839 -1.629 1.00 97.00 469 LYS A CA 1
ATOM 3569 C C . LYS A 1 469 ? -0.067 -19.393 -1.724 1.00 97.00 469 LYS A C 1
ATOM 3571 O O . LYS A 1 469 ? -0.954 -20.231 -1.633 1.00 97.00 469 LYS A O 1
ATOM 3576 N N . ALA A 1 470 ? -0.320 -18.097 -1.912 1.00 96.81 470 ALA A N 1
ATOM 3577 C CA . ALA A 1 470 ? -1.676 -17.564 -2.036 1.00 96.81 470 ALA A CA 1
ATOM 3578 C C . ALA A 1 470 ? -2.398 -18.107 -3.286 1.00 96.81 470 ALA A C 1
ATOM 3580 O O . ALA A 1 470 ? -3.551 -18.513 -3.202 1.00 96.81 470 ALA A O 1
ATOM 3581 N N . VAL A 1 471 ? -1.703 -18.189 -4.424 1.00 96.56 471 VAL A N 1
ATOM 3582 C CA . VAL A 1 471 ? -2.212 -18.780 -5.674 1.00 96.56 471 VAL A CA 1
ATOM 3583 C C . VAL A 1 471 ? -2.530 -20.270 -5.506 1.00 96.56 471 VAL A C 1
ATOM 3585 O O . VAL A 1 471 ? -3.602 -20.711 -5.920 1.00 96.56 471 VAL A O 1
ATOM 3588 N N . ALA A 1 472 ? -1.647 -21.038 -4.860 1.00 95.81 472 ALA A N 1
ATOM 3589 C CA . ALA A 1 472 ? -1.879 -22.452 -4.570 1.00 95.81 472 ALA A CA 1
ATOM 3590 C C . ALA A 1 472 ? -3.042 -22.661 -3.582 1.00 95.81 472 ALA A C 1
ATOM 3592 O O . ALA A 1 472 ? -3.839 -23.578 -3.762 1.00 95.81 472 ALA A O 1
ATOM 3593 N N . LEU A 1 473 ? -3.188 -21.790 -2.576 1.00 94.88 473 LEU A N 1
ATOM 3594 C CA . LEU A 1 473 ? -4.287 -21.859 -1.614 1.00 94.88 473 LEU A CA 1
ATOM 3595 C C . LEU A 1 473 ? -5.640 -21.496 -2.250 1.00 94.88 473 LEU A C 1
ATOM 3597 O O . LEU A 1 473 ? -6.628 -22.169 -1.967 1.00 94.88 473 LEU A O 1
ATOM 3601 N N . MET A 1 474 ? -5.693 -20.520 -3.168 1.00 94.44 474 MET A N 1
ATOM 3602 C CA . MET A 1 474 ? -6.894 -20.269 -3.982 1.00 94.44 474 MET A CA 1
ATOM 3603 C C . MET A 1 474 ? -7.297 -21.521 -4.771 1.00 94.44 474 MET A C 1
ATOM 3605 O O . MET A 1 474 ? -8.457 -21.920 -4.725 1.00 94.44 474 MET A O 1
ATOM 3609 N N . GLN A 1 475 ? -6.337 -22.179 -5.432 1.00 93.06 475 GLN A N 1
ATOM 3610 C CA . GLN A 1 475 ? -6.579 -23.415 -6.188 1.00 93.06 475 GLN A CA 1
ATOM 3611 C C . GLN A 1 475 ? -7.059 -24.563 -5.282 1.00 93.06 475 GLN A C 1
ATOM 3613 O O . GLN A 1 475 ? -8.005 -25.262 -5.638 1.00 93.06 475 GLN A O 1
ATOM 3618 N N . GLN A 1 476 ? -6.464 -24.728 -4.096 1.00 92.69 476 GLN A N 1
ATOM 3619 C CA . GLN A 1 476 ? -6.870 -25.726 -3.098 1.00 92.69 476 GLN A CA 1
ATOM 3620 C C . GLN A 1 476 ? -8.290 -25.485 -2.558 1.00 92.69 476 GLN A C 1
ATOM 3622 O O . GLN A 1 476 ? -9.012 -26.442 -2.289 1.00 92.69 476 GLN A O 1
ATOM 3627 N N . LEU A 1 477 ? -8.687 -24.221 -2.387 1.00 91.50 477 LEU A N 1
ATOM 3628 C CA . LEU A 1 477 ? -10.006 -23.822 -1.881 1.00 91.50 477 LEU A CA 1
ATOM 3629 C C . LEU A 1 477 ? -11.064 -23.653 -2.988 1.00 91.50 477 LEU A C 1
ATOM 3631 O O . LEU A 1 477 ? -12.206 -23.321 -2.684 1.00 91.50 477 LEU A O 1
ATOM 3635 N N . GLY A 1 478 ? -10.706 -23.867 -4.259 1.00 90.75 478 GLY A N 1
ATOM 3636 C CA . GLY A 1 478 ? -11.615 -23.718 -5.402 1.00 90.75 478 GLY A CA 1
ATOM 3637 C C . GLY A 1 478 ? -11.977 -22.271 -5.765 1.00 90.75 478 GLY A C 1
ATOM 3638 O O . GLY A 1 478 ? -12.914 -22.066 -6.530 1.00 90.75 478 GLY A O 1
ATOM 3639 N N . ILE A 1 479 ? -11.251 -21.278 -5.241 1.00 90.75 479 ILE A N 1
ATOM 3640 C CA . ILE A 1 479 ? -11.473 -19.852 -5.522 1.00 90.75 479 ILE A CA 1
ATOM 3641 C C . ILE A 1 479 ? -10.947 -19.543 -6.931 1.00 90.75 479 ILE A C 1
ATOM 3643 O O . ILE A 1 479 ? -9.764 -19.759 -7.218 1.00 90.75 479 ILE A O 1
ATOM 3647 N N . SER A 1 480 ? -11.801 -19.023 -7.816 1.00 90.88 480 SER A N 1
ATOM 3648 C CA . SER A 1 480 ? -11.405 -18.663 -9.180 1.00 90.88 480 SER A CA 1
ATOM 3649 C C . SER A 1 480 ? -10.414 -17.491 -9.166 1.00 90.88 480 SER A C 1
ATOM 3651 O O . SER A 1 480 ? -10.578 -16.562 -8.372 1.00 90.88 480 SER A O 1
ATOM 3653 N N . PRO A 1 481 ? -9.432 -17.443 -10.090 1.00 91.19 481 PRO A N 1
ATOM 3654 C CA . PRO A 1 481 ? -8.593 -16.259 -10.297 1.00 91.19 481 PRO A CA 1
ATOM 3655 C C . PRO A 1 481 ? -9.400 -14.959 -10.452 1.00 91.19 481 PRO A C 1
ATOM 3657 O O . PRO A 1 481 ? -8.978 -13.906 -9.975 1.00 91.19 481 PRO A O 1
ATOM 3660 N N . SER A 1 482 ? -10.570 -15.063 -11.091 1.00 85.44 482 SER A N 1
ATOM 3661 C CA . SER A 1 482 ? -11.467 -13.955 -11.424 1.00 85.44 482 SER A CA 1
ATOM 3662 C C . SER A 1 482 ? -12.498 -13.612 -10.343 1.00 85.44 482 SER A C 1
ATOM 3664 O O . SER A 1 482 ? -13.317 -12.721 -10.572 1.00 85.44 482 SER A O 1
ATOM 3666 N N . ASP A 1 483 ? -12.537 -14.330 -9.216 1.00 80.50 483 ASP A N 1
ATOM 3667 C CA . ASP A 1 483 ? -13.544 -14.080 -8.181 1.00 80.50 483 ASP A CA 1
ATOM 3668 C C . ASP A 1 483 ? -13.250 -12.770 -7.439 1.00 80.50 483 ASP A C 1
ATOM 3670 O O . ASP A 1 483 ? -12.122 -12.482 -7.027 1.00 80.50 483 ASP A O 1
ATOM 3674 N N . ASN A 1 484 ? -14.293 -11.962 -7.239 1.00 76.06 484 ASN A N 1
ATOM 3675 C CA . ASN A 1 484 ? -14.189 -10.746 -6.441 1.00 76.06 484 ASN A CA 1
ATOM 3676 C C . ASN A 1 484 ? -14.085 -11.120 -4.960 1.00 76.06 484 ASN A C 1
ATOM 3678 O O . ASN A 1 484 ? -15.080 -11.466 -4.329 1.00 76.06 484 ASN A O 1
ATOM 3682 N N . GLY A 1 485 ? -12.868 -11.045 -4.425 1.00 88.81 485 GLY A N 1
ATOM 3683 C CA . GLY A 1 485 ? -12.597 -11.260 -3.006 1.00 88.81 485 GLY A CA 1
ATOM 3684 C C . GLY A 1 485 ? -11.126 -11.475 -2.667 1.00 88.81 485 GLY A C 1
ATOM 3685 O O . GLY A 1 485 ? -10.720 -11.157 -1.552 1.00 88.81 485 GLY A O 1
ATOM 3686 N N . VAL A 1 486 ? -10.300 -11.933 -3.615 1.00 94.56 486 VAL A N 1
ATOM 3687 C CA . VAL A 1 486 ? -8.843 -12.041 -3.428 1.00 94.56 486 VAL A CA 1
ATOM 3688 C C . VAL A 1 486 ? -8.117 -11.175 -4.452 1.00 94.56 486 VAL A C 1
ATOM 3690 O O . VAL A 1 486 ? -8.074 -11.485 -5.639 1.00 94.56 486 VAL A O 1
ATOM 3693 N N . TYR A 1 487 ? -7.515 -10.090 -3.972 1.00 95.56 487 TYR A N 1
ATOM 3694 C CA . TYR A 1 487 ? -6.775 -9.121 -4.777 1.00 95.56 487 TYR A CA 1
ATOM 3695 C C . TYR A 1 487 ? -5.269 -9.233 -4.521 1.00 95.56 487 TYR A C 1
ATOM 3697 O O . TYR A 1 487 ? -4.843 -9.493 -3.397 1.00 95.56 487 TYR A O 1
ATOM 3705 N N . PHE A 1 488 ? -4.439 -8.993 -5.536 1.00 97.38 488 PHE A N 1
ATOM 3706 C CA . PHE A 1 488 ? -2.975 -9.055 -5.423 1.00 97.38 488 PHE A CA 1
ATOM 3707 C C . PHE A 1 488 ? -2.344 -7.683 -5.661 1.00 97.38 488 PHE A C 1
ATOM 3709 O O . PHE A 1 488 ? -2.503 -7.112 -6.735 1.00 97.38 488 PHE A O 1
ATOM 3716 N N . GLY A 1 489 ? -1.595 -7.157 -4.688 1.00 96.00 489 GLY A N 1
ATOM 3717 C CA . GLY A 1 489 ? -1.052 -5.794 -4.736 1.00 96.00 489 GLY A CA 1
ATOM 3718 C C . GLY A 1 489 ? 0.474 -5.733 -4.841 1.00 96.00 489 GLY A C 1
ATOM 3719 O O . GLY A 1 489 ? 1.185 -6.287 -4.001 1.00 96.00 489 GLY A O 1
ATOM 3720 N N . GLN A 1 490 ? 0.995 -4.991 -5.821 1.00 94.88 490 GLN A N 1
ATOM 3721 C CA . GLN A 1 490 ? 2.416 -4.619 -5.915 1.00 94.88 490 GLN A CA 1
ATOM 3722 C C . GLN A 1 490 ? 2.583 -3.108 -6.145 1.00 94.88 490 GLN A C 1
ATOM 3724 O O . GLN A 1 490 ? 1.669 -2.436 -6.615 1.00 94.88 490 GLN A O 1
ATOM 3729 N N . LEU A 1 491 ? 3.762 -2.548 -5.862 1.00 92.12 491 LEU A N 1
ATOM 3730 C CA . LEU A 1 491 ? 4.084 -1.178 -6.274 1.00 92.12 491 LEU A CA 1
ATOM 3731 C C . LEU A 1 491 ? 4.364 -1.128 -7.787 1.00 92.12 491 LEU A C 1
ATOM 3733 O O . LEU A 1 491 ? 4.921 -2.063 -8.372 1.00 92.12 491 LEU A O 1
ATOM 3737 N N . TYR A 1 492 ? 3.975 -0.033 -8.441 1.00 92.88 492 TYR A N 1
ATOM 3738 C CA . TYR A 1 492 ? 4.326 0.216 -9.838 1.00 92.88 492 TYR A CA 1
ATOM 3739 C C . TYR A 1 492 ? 5.849 0.365 -10.000 1.00 92.88 492 TYR A C 1
ATOM 3741 O O . TYR A 1 492 ? 6.534 0.945 -9.157 1.00 92.88 492 TYR A O 1
ATOM 3749 N N . GLY A 1 493 ? 6.394 -0.202 -11.079 1.00 89.88 493 GLY A N 1
ATOM 3750 C CA . GLY A 1 493 ? 7.837 -0.210 -11.328 1.00 89.88 493 GLY A CA 1
ATOM 3751 C C . GLY A 1 493 ? 8.643 -1.218 -10.504 1.00 89.88 493 GLY A C 1
ATOM 3752 O O . GLY A 1 493 ? 9.873 -1.159 -10.552 1.00 89.88 493 GLY A O 1
ATOM 3753 N N . MET A 1 494 ? 7.990 -2.116 -9.758 1.00 88.56 494 MET A N 1
ATOM 3754 C CA . MET A 1 494 ? 8.624 -3.159 -8.944 1.00 88.56 494 MET A CA 1
ATOM 3755 C C . MET A 1 494 ? 7.890 -4.497 -9.085 1.00 88.56 494 MET A C 1
ATOM 3757 O O . MET A 1 494 ? 6.662 -4.555 -9.028 1.00 88.56 494 MET A O 1
ATOM 3761 N N . SER A 1 495 ? 8.647 -5.587 -9.205 1.00 89.56 495 SER A N 1
ATOM 3762 C CA . SER A 1 495 ? 8.150 -6.968 -9.318 1.00 89.56 495 SER A CA 1
ATOM 3763 C C . SER A 1 495 ? 7.089 -7.150 -10.410 1.00 89.56 495 SER A C 1
ATOM 3765 O O . SER A 1 495 ? 6.035 -7.748 -10.195 1.00 89.56 495 SER A O 1
ATOM 3767 N N . ASP A 1 496 ? 7.359 -6.634 -11.608 1.00 92.06 496 ASP A N 1
ATOM 3768 C CA . ASP A 1 496 ? 6.449 -6.757 -12.751 1.00 92.06 496 ASP A CA 1
ATOM 3769 C C . ASP A 1 496 ? 6.291 -8.218 -13.203 1.00 92.06 496 ASP A C 1
ATOM 3771 O O . ASP A 1 496 ? 5.221 -8.596 -13.666 1.00 92.06 496 ASP A O 1
ATOM 3775 N N . HIS A 1 497 ? 7.292 -9.069 -12.953 1.00 93.75 497 HIS A N 1
ATOM 3776 C CA . HIS A 1 497 ? 7.203 -10.523 -13.145 1.00 93.75 497 HIS A CA 1
ATOM 3777 C C . HIS A 1 497 ? 6.127 -11.227 -12.295 1.00 93.75 497 HIS A C 1
ATOM 3779 O O . HIS A 1 497 ? 5.787 -12.369 -12.588 1.00 93.75 497 HIS A O 1
ATOM 3785 N N . LEU A 1 498 ? 5.578 -10.565 -11.269 1.00 95.06 498 LEU A N 1
ATOM 3786 C CA . LEU A 1 498 ? 4.428 -11.064 -10.512 1.00 95.06 498 LEU A CA 1
ATOM 3787 C C . LEU A 1 498 ? 3.129 -10.574 -11.163 1.00 95.06 498 LEU A C 1
ATOM 3789 O O . LEU A 1 498 ? 2.334 -11.374 -11.647 1.00 95.06 498 LEU A O 1
ATOM 3793 N N . SER A 1 499 ? 2.944 -9.255 -11.259 1.00 95.06 499 SER A N 1
ATOM 3794 C CA . SER A 1 499 ? 1.685 -8.649 -11.722 1.00 95.06 499 SER A CA 1
ATOM 3795 C C . SER A 1 499 ? 1.357 -8.965 -13.190 1.00 95.06 499 SER A C 1
ATOM 3797 O O . SER A 1 499 ? 0.209 -9.254 -13.508 1.00 95.06 499 SER A O 1
ATOM 3799 N N . PHE A 1 500 ? 2.359 -8.960 -14.080 1.00 95.25 500 PHE A N 1
ATOM 3800 C CA . PHE A 1 500 ? 2.191 -9.280 -15.509 1.00 95.25 500 PHE A CA 1
ATOM 3801 C C . PHE A 1 500 ? 2.202 -10.785 -15.808 1.00 95.25 500 PHE A C 1
ATOM 3803 O O . PHE A 1 500 ? 2.070 -11.169 -16.968 1.00 95.25 500 PHE A O 1
ATOM 3810 N N . THR A 1 501 ? 2.325 -11.614 -14.771 1.00 95.94 501 THR A N 1
ATOM 3811 C CA . THR A 1 501 ? 2.072 -13.057 -14.827 1.00 95.94 501 THR A CA 1
ATOM 3812 C C . THR A 1 501 ? 0.669 -13.346 -14.283 1.00 95.94 501 THR A C 1
ATOM 3814 O O . THR A 1 501 ? -0.105 -14.020 -14.952 1.00 95.94 501 THR A O 1
ATOM 3817 N N . LEU A 1 502 ? 0.281 -12.750 -13.146 1.00 96.00 502 LEU A N 1
ATOM 3818 C CA . LEU A 1 502 ? -1.065 -12.862 -12.558 1.00 96.00 502 LEU A CA 1
ATOM 3819 C C . LEU A 1 502 ? -2.184 -12.384 -13.503 1.00 96.00 502 LEU A C 1
ATOM 3821 O O . LEU A 1 502 ? -3.085 -13.162 -13.813 1.00 96.00 502 LEU A O 1
ATOM 3825 N N . GLY A 1 503 ? -2.117 -11.133 -13.977 1.00 94.38 503 GLY A N 1
ATOM 3826 C CA . GLY A 1 503 ? -3.193 -10.505 -14.762 1.00 94.38 503 GLY A CA 1
ATOM 3827 C C . GLY A 1 503 ? -3.580 -11.285 -16.030 1.00 94.38 503 GLY A C 1
ATOM 3828 O O . GLY A 1 503 ? -4.759 -11.578 -16.224 1.00 94.38 503 GLY A O 1
ATOM 3829 N N . PRO A 1 504 ? -2.617 -11.734 -16.863 1.00 92.50 504 PRO A N 1
ATOM 3830 C CA . PRO A 1 504 ? -2.914 -12.569 -18.031 1.00 92.50 504 PRO A CA 1
ATOM 3831 C C . PRO A 1 504 ? -3.439 -13.981 -17.724 1.00 92.50 504 PRO A C 1
ATOM 3833 O O . PRO A 1 504 ? -3.977 -14.612 -18.630 1.00 92.50 504 PRO A O 1
ATOM 3836 N N . HIS A 1 505 ? -3.308 -14.472 -16.486 1.00 94.12 505 HIS A N 1
ATOM 3837 C CA . HIS A 1 505 ? -3.951 -15.708 -16.012 1.00 94.12 505 HIS A CA 1
ATOM 3838 C C . HIS A 1 505 ? -5.311 -15.441 -15.330 1.00 94.12 505 HIS A C 1
ATOM 3840 O O . HIS A 1 505 ? -5.884 -16.340 -14.719 1.00 94.12 505 HIS A O 1
ATOM 3846 N N . GLY A 1 506 ? -5.838 -14.214 -15.429 1.00 93.31 506 GLY A N 1
ATOM 3847 C CA . GLY A 1 506 ? -7.147 -13.831 -14.901 1.00 93.31 506 GLY A CA 1
ATOM 3848 C C . GLY A 1 506 ? -7.185 -13.557 -13.397 1.00 93.31 506 GLY A C 1
ATOM 3849 O O . GLY A 1 506 ? -8.274 -13.353 -12.874 1.00 93.31 506 GLY A O 1
ATOM 3850 N N . TYR A 1 507 ? -6.038 -13.548 -12.706 1.00 95.00 507 TYR A N 1
ATOM 3851 C CA . TYR A 1 507 ? -5.973 -13.167 -11.294 1.00 95.00 507 TYR A CA 1
ATOM 3852 C C . TYR A 1 507 ? -6.138 -11.655 -11.136 1.00 95.00 507 TYR A C 1
ATOM 3854 O O . TYR A 1 507 ? -5.470 -10.885 -11.829 1.00 95.00 507 TYR A O 1
ATOM 3862 N N . GLN A 1 508 ? -6.956 -11.239 -10.167 1.00 93.94 508 GLN A N 1
ATOM 3863 C CA . GLN A 1 508 ? -7.251 -9.835 -9.858 1.00 93.94 508 GLN A CA 1
ATOM 3864 C C . GLN A 1 508 ? -6.015 -9.093 -9.291 1.00 93.94 508 GLN A C 1
ATOM 3866 O O . GLN A 1 508 ? -5.861 -8.897 -8.081 1.00 93.94 508 GLN A O 1
ATOM 3871 N N . ALA A 1 509 ? -5.094 -8.699 -10.175 1.00 95.12 509 ALA A N 1
ATOM 3872 C CA . ALA A 1 509 ? -3.800 -8.098 -9.854 1.00 95.12 509 ALA A CA 1
ATOM 3873 C C . ALA A 1 509 ? -3.785 -6.574 -10.026 1.00 95.12 509 ALA A C 1
ATOM 3875 O O . ALA A 1 509 ? -4.365 -6.032 -10.963 1.00 95.12 509 ALA A O 1
ATOM 3876 N N . TYR A 1 510 ? -3.064 -5.879 -9.143 1.00 95.25 510 TYR A N 1
ATOM 3877 C CA . TYR A 1 510 ? -3.081 -4.423 -9.035 1.00 95.25 510 TYR A CA 1
ATOM 3878 C C . TYR A 1 510 ? -1.691 -3.816 -8.837 1.00 95.25 510 TYR A C 1
ATOM 3880 O O . TYR A 1 510 ? -0.826 -4.368 -8.147 1.00 95.25 510 TYR A O 1
ATOM 3888 N N . LYS A 1 511 ? -1.497 -2.616 -9.396 1.00 95.00 511 LYS A N 1
ATOM 3889 C CA . LYS A 1 511 ? -0.320 -1.773 -9.140 1.00 95.00 511 LYS A CA 1
ATOM 3890 C C . LYS A 1 511 ? -0.691 -0.519 -8.357 1.00 95.00 511 LYS A C 1
ATOM 3892 O O . LYS A 1 511 ? -1.584 0.204 -8.776 1.00 95.00 511 LYS A O 1
ATOM 3897 N N . VAL A 1 512 ? 0.053 -0.204 -7.297 1.00 92.81 512 VAL A N 1
ATOM 3898 C CA . VAL A 1 512 ? 0.050 1.127 -6.661 1.00 92.81 512 VAL A CA 1
ATOM 3899 C C . VAL A 1 512 ? 0.796 2.103 -7.555 1.00 92.81 512 VAL A C 1
ATOM 3901 O O . VAL A 1 512 ? 2.003 1.949 -7.744 1.00 92.81 512 VAL A O 1
ATOM 3904 N N . ILE A 1 513 ? 0.079 3.084 -8.102 1.00 91.00 513 ILE A N 1
ATOM 3905 C CA . ILE A 1 513 ? 0.567 4.050 -9.087 1.00 91.00 513 ILE A CA 1
ATOM 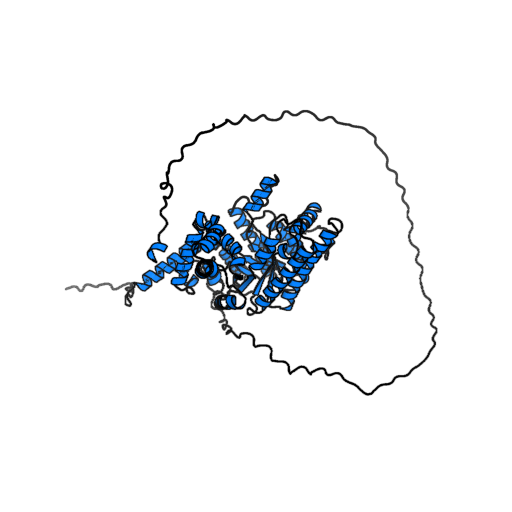3906 C C . ILE A 1 513 ? 0.573 5.447 -8.448 1.00 91.00 513 ILE A C 1
ATOM 3908 O O . ILE A 1 513 ? -0.479 6.081 -8.356 1.00 91.00 513 ILE A O 1
ATOM 3912 N N . PRO A 1 514 ? 1.748 5.950 -8.040 1.00 89.56 514 PRO A N 1
ATOM 3913 C CA . PRO A 1 514 ? 1.922 7.334 -7.625 1.00 89.56 514 PRO A CA 1
ATOM 3914 C C . PRO A 1 514 ? 1.821 8.251 -8.840 1.00 89.56 514 PRO A C 1
ATOM 3916 O O . PRO A 1 514 ? 2.445 7.977 -9.871 1.00 89.56 514 PRO A O 1
ATOM 3919 N N . TYR A 1 515 ? 1.120 9.370 -8.715 1.00 87.88 515 TYR A N 1
ATOM 3920 C CA . TYR A 1 515 ? 1.145 10.437 -9.716 1.00 87.88 515 TYR A CA 1
ATOM 3921 C C . TYR A 1 515 ? 1.133 11.821 -9.066 1.00 87.88 515 TYR A C 1
ATOM 3923 O O . TYR A 1 515 ? 0.714 11.967 -7.923 1.00 87.88 515 TYR A O 1
ATOM 3931 N N . GLY A 1 516 ? 1.636 12.826 -9.776 1.00 88.38 516 GLY A N 1
ATOM 3932 C CA . GLY A 1 516 ? 1.720 14.209 -9.300 1.00 88.38 516 GLY A CA 1
ATOM 3933 C C . GLY A 1 516 ? 2.997 14.918 -9.768 1.00 88.38 516 GLY A C 1
ATOM 3934 O O . GLY A 1 516 ? 3.909 14.257 -10.276 1.00 88.38 516 GLY A O 1
ATOM 3935 N N . PRO A 1 517 ? 3.093 16.253 -9.618 1.00 88.88 517 PRO A N 1
ATOM 3936 C CA . PRO A 1 517 ? 4.263 17.028 -10.034 1.00 88.88 517 PRO A CA 1
ATOM 3937 C C . PRO A 1 517 ? 5.568 16.480 -9.443 1.00 88.88 517 PRO A C 1
ATOM 3939 O O . PRO A 1 517 ? 5.580 16.044 -8.288 1.00 88.88 517 PRO A O 1
ATOM 3942 N N . ILE A 1 518 ? 6.671 16.529 -10.202 1.00 86.19 518 ILE A N 1
ATOM 3943 C CA . ILE A 1 518 ? 7.952 15.903 -9.817 1.00 86.19 518 ILE A CA 1
ATOM 3944 C C . ILE A 1 518 ? 8.363 16.287 -8.394 1.00 86.19 518 ILE A C 1
ATOM 3946 O O . ILE A 1 518 ? 8.631 15.400 -7.586 1.00 86.19 518 ILE A O 1
ATOM 3950 N N . GLU A 1 519 ? 8.320 17.577 -8.061 1.00 83.25 519 GLU A N 1
ATOM 3951 C CA . GLU A 1 519 ? 8.600 18.127 -6.734 1.00 83.25 519 GLU A CA 1
ATOM 3952 C C . GLU A 1 519 ? 7.833 17.410 -5.607 1.00 83.25 519 GLU A C 1
ATOM 3954 O O . GLU A 1 519 ? 8.434 17.078 -4.586 1.00 83.25 519 GLU A O 1
ATOM 3959 N N . THR A 1 520 ? 6.545 17.105 -5.808 1.00 82.25 520 THR A N 1
ATOM 3960 C CA . THR A 1 520 ? 5.711 16.373 -4.833 1.00 82.25 520 THR A CA 1
ATOM 3961 C C . THR A 1 520 ? 6.053 14.883 -4.767 1.00 82.25 520 THR A C 1
ATOM 3963 O O . THR A 1 520 ? 5.985 14.281 -3.701 1.00 82.25 520 THR A O 1
ATOM 3966 N N . THR A 1 521 ? 6.501 14.281 -5.876 1.00 85.62 521 THR A N 1
ATOM 3967 C CA . THR A 1 521 ? 6.902 12.860 -5.915 1.00 85.62 521 THR A CA 1
ATOM 3968 C C . THR A 1 521 ? 8.305 12.588 -5.369 1.00 85.62 521 THR A C 1
ATOM 3970 O O . THR A 1 521 ? 8.618 11.440 -5.054 1.00 85.62 521 THR A O 1
ATOM 3973 N N . MET A 1 522 ? 9.176 13.594 -5.229 1.00 85.06 522 MET A N 1
ATOM 3974 C CA . MET A 1 522 ? 10.574 13.384 -4.817 1.00 85.06 522 MET A CA 1
ATOM 3975 C C . MET A 1 522 ? 10.757 12.661 -3.460 1.00 85.06 522 MET A C 1
ATOM 3977 O O . MET A 1 522 ? 11.633 11.789 -3.383 1.00 85.06 522 MET A O 1
ATOM 3981 N N . PRO A 1 523 ? 9.947 12.911 -2.407 1.00 80.69 523 PRO A N 1
ATOM 3982 C CA . PRO A 1 523 ? 9.986 12.122 -1.171 1.00 80.69 523 PRO A CA 1
ATOM 3983 C C . PRO A 1 523 ? 9.588 10.653 -1.391 1.00 80.69 523 PRO A C 1
ATOM 3985 O O . PRO A 1 523 ? 10.237 9.742 -0.873 1.00 80.69 523 PRO A O 1
ATOM 3988 N N . TYR A 1 524 ? 8.565 10.397 -2.216 1.00 82.38 524 TYR A N 1
ATOM 3989 C CA . TYR A 1 524 ? 8.172 9.044 -2.616 1.00 82.38 524 TYR A CA 1
ATOM 3990 C C . TYR A 1 524 ? 9.305 8.330 -3.373 1.00 82.38 524 TYR A C 1
ATOM 3992 O O . TYR A 1 524 ? 9.674 7.210 -3.014 1.00 82.38 524 TYR A O 1
ATOM 4000 N N . LEU A 1 525 ? 9.898 8.985 -4.378 1.00 84.94 525 LEU A N 1
ATOM 4001 C CA . LEU A 1 525 ? 10.996 8.438 -5.181 1.00 84.94 525 LEU A CA 1
ATOM 4002 C C . LEU A 1 525 ? 12.233 8.130 -4.328 1.00 84.94 525 LEU A C 1
ATOM 4004 O O . LEU A 1 525 ? 12.887 7.110 -4.544 1.00 84.94 525 LEU A O 1
ATOM 4008 N N . THR A 1 526 ? 12.517 8.962 -3.323 1.00 81.75 526 THR A N 1
ATOM 4009 C CA . THR A 1 526 ? 13.618 8.738 -2.375 1.00 81.75 526 THR A CA 1
ATOM 4010 C C . THR A 1 526 ? 13.359 7.511 -1.495 1.00 81.75 526 THR A C 1
ATOM 4012 O O . THR A 1 526 ? 14.230 6.643 -1.419 1.00 81.75 526 THR A O 1
ATOM 4015 N N . ARG A 1 527 ? 12.152 7.360 -0.920 1.00 78.31 527 ARG A N 1
ATOM 4016 C CA . ARG A 1 527 ? 11.767 6.150 -0.158 1.00 78.31 527 ARG A CA 1
ATOM 4017 C C . ARG A 1 527 ? 11.863 4.882 -1.013 1.00 78.31 527 ARG A C 1
ATOM 4019 O O . ARG A 1 527 ? 12.439 3.888 -0.576 1.00 78.31 527 ARG A O 1
ATOM 4026 N N . ARG A 1 528 ? 11.393 4.920 -2.268 1.00 79.50 528 ARG A N 1
ATOM 4027 C CA . ARG A 1 528 ? 11.556 3.787 -3.199 1.00 79.50 528 ARG A CA 1
ATOM 4028 C C . ARG A 1 528 ? 13.022 3.485 -3.487 1.00 79.50 528 ARG A C 1
ATOM 4030 O O . ARG A 1 528 ? 13.390 2.315 -3.488 1.00 79.50 528 ARG A O 1
ATOM 4037 N N . ALA A 1 529 ? 13.871 4.491 -3.694 1.00 80.31 529 ALA A N 1
ATOM 4038 C CA . ALA A 1 529 ? 15.302 4.267 -3.888 1.00 80.31 529 ALA A CA 1
ATOM 4039 C C . ALA A 1 529 ? 15.965 3.631 -2.648 1.00 80.31 529 ALA A C 1
ATOM 4041 O O . ALA A 1 529 ? 16.800 2.744 -2.811 1.00 80.31 529 ALA A O 1
ATOM 4042 N N . GLN A 1 530 ? 15.550 4.027 -1.438 1.00 76.31 530 GLN A N 1
ATOM 4043 C CA . GLN A 1 530 ? 16.004 3.473 -0.153 1.00 76.31 530 GLN A CA 1
ATOM 4044 C C . GLN A 1 530 ? 15.620 2.000 0.013 1.00 76.31 530 GLN A C 1
ATOM 4046 O O . GLN A 1 530 ? 16.506 1.168 0.204 1.00 76.31 530 GLN A O 1
ATOM 4051 N N . GLU A 1 531 ? 14.352 1.640 -0.178 1.00 72.38 531 GLU A N 1
ATOM 4052 C CA . GLU A 1 531 ? 13.893 0.239 -0.152 1.00 72.38 531 GLU A CA 1
ATOM 4053 C C . GLU A 1 531 ? 14.565 -0.627 -1.232 1.00 72.38 531 GLU A C 1
ATOM 4055 O O . GLU A 1 531 ? 14.861 -1.802 -1.017 1.00 72.38 531 GLU A O 1
ATOM 4060 N N . ASN A 1 532 ? 14.858 -0.036 -2.395 1.00 72.00 532 ASN A N 1
ATOM 4061 C CA . ASN A 1 532 ? 15.594 -0.692 -3.474 1.00 72.00 532 ASN A CA 1
ATOM 4062 C C . ASN A 1 532 ? 17.126 -0.682 -3.267 1.00 72.00 532 ASN A C 1
ATOM 4064 O O . ASN A 1 532 ? 17.847 -1.240 -4.092 1.00 72.00 532 ASN A O 1
ATOM 4068 N N . SER A 1 533 ? 17.665 -0.111 -2.184 1.00 70.19 533 SER A N 1
ATOM 4069 C CA . SER A 1 533 ? 19.109 -0.197 -1.901 1.00 70.19 533 SER A CA 1
ATOM 4070 C C . SER A 1 533 ? 19.527 -1.559 -1.335 1.00 70.19 533 SER A C 1
ATOM 4072 O O . SER A 1 533 ? 20.633 -2.032 -1.606 1.00 70.19 533 SER A O 1
ATOM 4074 N N . ASP A 1 534 ? 18.602 -2.272 -0.685 1.00 60.91 534 ASP A N 1
ATOM 4075 C CA . ASP A 1 534 ? 18.804 -3.645 -0.206 1.00 60.91 534 ASP A CA 1
ATOM 4076 C C . ASP A 1 534 ? 18.560 -4.726 -1.286 1.00 60.91 534 ASP A C 1
ATOM 4078 O O . ASP A 1 534 ? 18.599 -5.923 -0.981 1.00 60.91 534 ASP A O 1
ATOM 4082 N N . ILE A 1 535 ? 18.398 -4.336 -2.566 1.00 53.38 535 ILE A N 1
ATOM 4083 C CA . ILE A 1 535 ? 18.340 -5.234 -3.748 1.00 53.38 535 ILE A CA 1
ATOM 4084 C C . ILE A 1 535 ? 19.401 -6.340 -3.683 1.00 53.38 535 ILE A C 1
ATOM 4086 O O . ILE A 1 535 ? 19.119 -7.504 -3.962 1.00 53.38 535 ILE A O 1
ATOM 4090 N N . PHE A 1 536 ? 20.630 -5.982 -3.302 1.00 50.94 536 PHE A N 1
ATOM 4091 C CA . PHE A 1 536 ? 21.770 -6.898 -3.286 1.00 50.94 536 PHE A CA 1
ATOM 4092 C C . PHE A 1 536 ? 21.915 -7.709 -1.987 1.00 50.94 536 PHE A C 1
ATOM 4094 O O . PHE A 1 536 ? 22.865 -8.483 -1.875 1.00 50.94 536 PHE A O 1
ATOM 4101 N N . LYS A 1 537 ? 21.014 -7.546 -1.005 1.00 49.19 537 LYS A N 1
ATOM 4102 C CA . LYS A 1 537 ? 21.194 -8.093 0.352 1.00 49.19 537 LYS A CA 1
ATOM 4103 C C . LYS A 1 537 ? 20.200 -9.162 0.807 1.00 49.19 537 LYS A C 1
ATOM 4105 O O . LYS A 1 537 ? 20.597 -9.881 1.720 1.00 49.19 537 LYS A O 1
ATOM 4110 N N . LYS A 1 538 ? 18.988 -9.266 0.220 1.00 47.41 538 LYS A N 1
ATOM 4111 C CA . LYS A 1 538 ? 18.006 -10.403 0.244 1.00 47.41 538 LYS A CA 1
ATOM 4112 C C . LYS A 1 538 ? 16.559 -9.898 -0.010 1.00 47.41 538 LYS A C 1
ATOM 4114 O O . LYS A 1 538 ? 15.721 -9.957 0.886 1.00 47.41 538 LYS A O 1
ATOM 4119 N N . SER A 1 539 ? 16.226 -9.386 -1.201 1.00 50.09 539 SER A N 1
ATOM 4120 C CA . SER A 1 539 ? 14.847 -8.936 -1.502 1.00 50.09 539 SER A CA 1
ATOM 4121 C C . SER A 1 539 ? 14.372 -9.284 -2.922 1.00 50.09 539 SER A C 1
ATOM 4123 O O . SER A 1 539 ? 15.176 -9.567 -3.811 1.00 50.09 539 SER A O 1
ATOM 4125 N N . GLY A 1 540 ? 13.047 -9.291 -3.137 1.00 54.69 540 GLY A N 1
ATOM 4126 C CA . GLY A 1 540 ? 12.400 -9.794 -4.365 1.00 54.69 540 GLY A CA 1
ATOM 4127 C C . GLY A 1 540 ? 12.783 -9.064 -5.659 1.00 54.69 540 GLY A C 1
ATOM 4128 O O . GLY A 1 540 ? 12.757 -9.652 -6.736 1.00 54.69 540 GLY A O 1
ATOM 4129 N N . VAL A 1 541 ? 13.252 -7.817 -5.570 1.00 63.94 541 VAL A N 1
ATOM 4130 C CA . VAL A 1 541 ? 13.759 -7.082 -6.741 1.00 63.94 541 VAL A CA 1
ATOM 4131 C C . VAL A 1 541 ? 15.087 -7.672 -7.249 1.00 63.94 541 VAL A C 1
ATOM 4133 O O . VAL A 1 541 ? 15.404 -7.548 -8.428 1.00 63.94 541 VAL A O 1
ATOM 4136 N N . GLY A 1 542 ? 15.827 -8.424 -6.423 1.00 75.50 542 GLY A N 1
ATOM 4137 C CA . GLY A 1 542 ? 16.958 -9.239 -6.881 1.00 75.50 542 GLY A CA 1
ATOM 4138 C C . GLY A 1 542 ? 16.541 -10.341 -7.867 1.00 75.50 542 GLY A C 1
ATOM 4139 O O . GLY A 1 542 ? 17.208 -10.539 -8.881 1.00 75.50 542 GLY A O 1
ATOM 4140 N N . LYS A 1 543 ? 15.395 -11.003 -7.637 1.00 83.81 543 LYS A N 1
ATOM 4141 C CA . LYS A 1 543 ? 14.813 -11.986 -8.571 1.00 83.81 543 LYS A CA 1
ATOM 4142 C C . LYS A 1 543 ? 14.409 -11.318 -9.885 1.00 83.81 543 LYS A C 1
ATOM 4144 O O . LYS A 1 543 ? 14.791 -11.794 -10.953 1.00 83.81 543 LYS A O 1
ATOM 4149 N N . GLU A 1 544 ? 13.718 -10.180 -9.802 1.00 87.62 544 GLU A N 1
ATOM 4150 C CA . GLU A 1 544 ? 13.367 -9.373 -10.975 1.00 87.62 544 GLU A CA 1
ATOM 4151 C C . GLU A 1 544 ? 14.616 -8.959 -11.774 1.00 87.62 544 GLU A C 1
ATOM 4153 O O . GLU A 1 544 ? 14.632 -9.067 -12.999 1.00 87.62 544 GLU A O 1
ATOM 4158 N N . LEU A 1 545 ? 15.691 -8.552 -11.094 1.00 87.56 545 LEU A N 1
ATOM 4159 C CA . LEU A 1 545 ? 16.957 -8.165 -11.714 1.00 87.56 545 LEU A CA 1
ATOM 4160 C C . LEU A 1 545 ? 17.629 -9.329 -12.465 1.00 87.56 545 LEU A C 1
ATOM 4162 O O . LEU A 1 545 ? 18.146 -9.112 -13.564 1.00 87.56 545 LEU A O 1
ATOM 4166 N N . GLU A 1 546 ? 17.619 -10.551 -11.919 1.00 90.31 546 GLU A N 1
ATOM 4167 C CA . GLU A 1 546 ? 18.125 -11.733 -12.636 1.00 90.31 546 GLU A CA 1
ATOM 4168 C C . GLU A 1 546 ? 17.241 -12.107 -13.834 1.00 90.31 546 GLU A C 1
ATOM 4170 O O . GLU A 1 546 ? 17.771 -12.370 -14.913 1.00 90.31 546 GLU A O 1
ATOM 4175 N N . MET A 1 547 ? 15.911 -12.040 -13.708 1.00 93.00 547 MET A N 1
ATOM 4176 C CA . MET A 1 547 ? 15.002 -12.289 -14.836 1.00 93.00 547 MET A CA 1
ATOM 4177 C C . MET A 1 547 ? 15.165 -11.240 -15.951 1.00 93.00 547 MET A C 1
ATOM 4179 O O . MET A 1 547 ? 15.187 -11.592 -17.130 1.00 93.00 547 MET A O 1
ATOM 4183 N N . ILE A 1 548 ? 15.366 -9.959 -15.610 1.00 93.81 548 ILE A N 1
ATOM 4184 C CA . ILE A 1 548 ? 15.661 -8.896 -16.588 1.00 93.81 548 ILE A CA 1
ATOM 4185 C C . ILE A 1 548 ? 16.984 -9.176 -17.317 1.00 93.81 548 ILE A C 1
ATOM 4187 O O . ILE A 1 548 ? 17.055 -9.006 -18.535 1.00 93.81 548 ILE A O 1
ATOM 4191 N N . LYS A 1 549 ? 18.031 -9.634 -16.614 1.00 94.06 549 LYS A N 1
ATOM 4192 C CA . LYS A 1 549 ? 19.301 -10.036 -17.251 1.00 94.06 549 LYS A CA 1
ATOM 4193 C C . LYS A 1 549 ? 19.119 -11.243 -18.171 1.00 94.06 549 LYS A C 1
ATOM 4195 O O . LYS A 1 549 ? 19.656 -11.220 -19.276 1.00 94.06 549 LYS A O 1
ATOM 4200 N N . ALA A 1 550 ? 18.375 -12.262 -17.738 1.00 95.38 550 ALA A N 1
ATOM 4201 C CA . ALA A 1 550 ? 18.101 -13.461 -18.527 1.00 95.38 550 ALA A CA 1
ATOM 4202 C C . ALA A 1 550 ? 17.355 -13.115 -19.826 1.00 95.38 550 ALA A C 1
ATOM 4204 O O . ALA A 1 550 ? 17.772 -13.522 -20.909 1.00 95.38 550 ALA A O 1
ATOM 4205 N N . GLU A 1 551 ? 16.333 -12.260 -19.748 1.00 96.50 551 GLU A N 1
ATOM 4206 C CA . GLU A 1 551 ? 15.590 -11.801 -20.921 1.00 96.50 551 GLU A CA 1
ATOM 4207 C C . GLU A 1 551 ? 16.436 -10.918 -21.854 1.00 96.50 551 GLU A C 1
ATOM 4209 O O . GLU A 1 551 ? 16.389 -11.078 -23.076 1.00 96.50 551 GLU A O 1
ATOM 4214 N N . LEU A 1 552 ? 17.263 -10.020 -21.308 1.00 96.19 552 LEU A N 1
ATOM 4215 C CA . LEU A 1 552 ? 18.216 -9.235 -22.101 1.00 96.19 552 LEU A CA 1
ATOM 4216 C C . LEU A 1 552 ? 19.245 -10.131 -22.811 1.00 96.19 552 LEU A C 1
ATOM 4218 O O . LEU A 1 552 ? 19.541 -9.901 -23.984 1.00 96.19 552 LEU A O 1
ATOM 4222 N N . ALA A 1 553 ? 19.757 -11.164 -22.137 1.00 95.75 553 ALA A N 1
ATOM 4223 C CA . ALA A 1 553 ? 20.671 -12.140 -22.724 1.00 95.75 553 ALA A CA 1
ATOM 4224 C C . ALA A 1 553 ? 19.983 -12.980 -23.814 1.00 95.75 553 ALA A C 1
ATOM 4226 O O . ALA A 1 553 ? 20.537 -13.125 -24.904 1.00 95.75 553 ALA A O 1
ATOM 4227 N N . ARG A 1 554 ? 18.750 -13.453 -23.579 1.00 95.81 554 ARG A N 1
ATOM 4228 C CA . ARG A 1 554 ? 17.942 -14.180 -24.572 1.00 95.81 554 ARG A CA 1
ATOM 4229 C C . ARG A 1 554 ? 17.735 -13.348 -25.839 1.00 95.81 554 ARG A C 1
ATOM 4231 O O . ARG A 1 554 ? 17.954 -13.851 -26.939 1.00 95.81 554 ARG A O 1
ATOM 4238 N N . ARG A 1 555 ? 17.370 -12.067 -25.699 1.00 95.81 555 ARG A N 1
ATOM 4239 C CA . ARG A 1 555 ? 17.203 -11.136 -26.832 1.00 95.81 555 ARG A CA 1
ATOM 4240 C C . ARG A 1 555 ? 18.510 -10.876 -27.577 1.00 95.81 555 ARG A C 1
ATOM 4242 O O . ARG A 1 555 ? 18.497 -10.827 -28.802 1.00 95.81 555 ARG A O 1
ATOM 4249 N N . LEU A 1 556 ? 19.627 -10.745 -26.860 1.00 93.88 556 LEU A N 1
ATOM 4250 C CA . LEU A 1 556 ? 20.949 -10.564 -27.464 1.00 93.88 556 LEU A CA 1
ATOM 4251 C C . LEU A 1 556 ? 21.363 -11.797 -28.285 1.00 93.88 556 LEU A C 1
ATOM 4253 O O . LEU A 1 556 ? 21.786 -11.657 -29.428 1.00 93.88 556 LEU A O 1
ATOM 4257 N N . VAL A 1 557 ? 21.178 -13.003 -27.739 1.00 92.56 557 VAL A N 1
ATOM 4258 C CA . VAL A 1 557 ? 21.446 -14.269 -28.445 1.00 92.56 557 VAL A CA 1
ATOM 4259 C C . VAL A 1 557 ? 20.513 -14.451 -29.644 1.00 92.56 557 VAL A C 1
ATOM 4261 O O . VAL A 1 557 ? 20.959 -14.919 -30.686 1.00 92.56 557 VAL A O 1
ATOM 4264 N N . ALA A 1 558 ? 19.239 -14.066 -29.534 1.00 89.81 558 ALA A N 1
ATOM 4265 C CA . ALA A 1 558 ? 18.298 -14.117 -30.653 1.00 89.81 558 ALA A CA 1
ATOM 4266 C C . ALA A 1 558 ? 18.691 -13.161 -31.794 1.00 89.81 558 ALA A C 1
ATOM 4268 O O . ALA A 1 558 ? 18.607 -13.550 -32.952 1.00 89.81 558 ALA A O 1
ATOM 4269 N N . PHE A 1 559 ? 19.172 -11.953 -31.478 1.00 87.44 559 PHE A N 1
ATOM 4270 C CA . PHE A 1 559 ? 19.633 -10.973 -32.470 1.00 87.44 559 PHE A CA 1
ATOM 4271 C C . PHE A 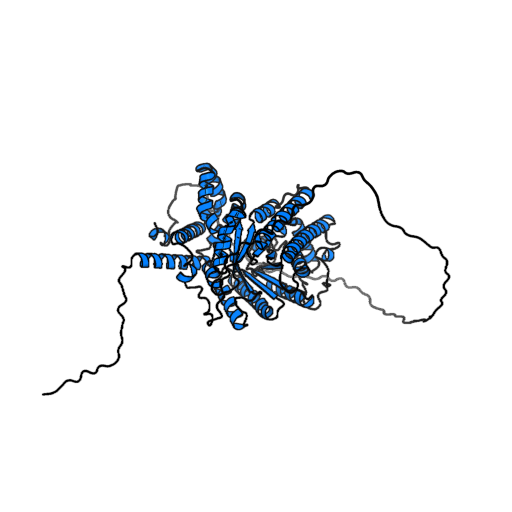1 559 ? 20.874 -11.439 -33.255 1.00 87.44 559 PHE A C 1
ATOM 4273 O O . PHE A 1 559 ? 21.011 -11.111 -34.428 1.00 87.44 559 PHE A O 1
ATOM 4280 N N . PHE A 1 560 ? 21.761 -12.223 -32.632 1.00 84.56 560 PHE A N 1
ATOM 4281 C CA . PHE A 1 560 ? 22.966 -12.763 -33.278 1.00 84.56 560 PHE A CA 1
ATOM 4282 C C . PHE A 1 560 ? 22.810 -14.188 -33.840 1.00 84.56 560 PHE A C 1
ATOM 4284 O O . PHE A 1 560 ? 23.784 -14.755 -34.336 1.00 84.56 560 PHE A O 1
ATOM 4291 N N . LYS A 1 561 ? 21.613 -14.788 -33.793 1.00 75.88 561 LYS A N 1
ATOM 4292 C CA . LYS A 1 561 ? 21.349 -16.075 -34.455 1.00 75.88 561 LYS A CA 1
ATOM 4293 C C . LYS A 1 561 ? 20.977 -15.848 -35.927 1.00 75.88 561 LYS A C 1
ATOM 4295 O O . LYS A 1 561 ? 19.973 -15.185 -36.179 1.00 75.88 561 LYS A O 1
ATOM 4300 N N . PRO A 1 562 ? 21.716 -16.417 -36.898 1.00 60.00 562 PRO A N 1
ATOM 4301 C CA . PRO A 1 562 ? 21.373 -16.275 -38.309 1.00 60.00 562 PRO A CA 1
ATOM 4302 C C . PRO A 1 562 ? 20.060 -16.996 -38.647 1.00 60.00 562 PRO A C 1
ATOM 4304 O O . PRO A 1 562 ? 19.759 -18.070 -38.112 1.00 60.00 562 PRO A O 1
ATOM 4307 N N . SER A 1 563 ? 19.302 -16.405 -39.573 1.00 55.31 563 SER A N 1
ATOM 4308 C CA . SER A 1 563 ? 17.975 -16.829 -40.044 1.00 55.31 563 SER A CA 1
ATOM 4309 C C . SER A 1 563 ? 18.010 -18.113 -40.889 1.00 55.31 563 SER A C 1
ATOM 4311 O O . SER A 1 563 ? 17.648 -18.115 -42.060 1.00 55.31 563 SER A O 1
ATOM 4313 N N . GLY A 1 564 ? 18.468 -19.212 -40.292 1.00 55.84 564 GLY A N 1
ATOM 4314 C CA . GLY A 1 564 ? 18.583 -20.521 -40.943 1.00 55.84 564 GLY A CA 1
ATOM 4315 C C . GLY A 1 564 ? 19.017 -21.671 -40.028 1.00 55.84 564 GLY A C 1
ATOM 4316 O O . GLY A 1 564 ? 19.003 -22.820 -40.458 1.00 55.84 564 GLY A O 1
ATOM 4317 N N . TRP A 1 565 ? 19.380 -21.411 -38.763 1.00 50.22 565 TRP A N 1
ATOM 4318 C CA . TRP A 1 565 ? 19.849 -22.460 -37.848 1.00 50.22 565 TRP A CA 1
ATOM 4319 C C . TRP A 1 565 ? 18.695 -23.279 -37.243 1.00 50.22 565 TRP A C 1
ATOM 4321 O O . TRP A 1 565 ? 18.333 -23.123 -36.073 1.00 50.22 565 TRP A O 1
ATOM 4331 N N . GLN A 1 566 ? 18.111 -24.165 -38.055 1.00 44.72 566 GLN A N 1
ATOM 4332 C CA . GLN A 1 566 ? 17.292 -25.269 -37.556 1.00 44.72 566 GLN A CA 1
ATOM 4333 C C . GLN A 1 566 ? 18.154 -26.190 -36.676 1.00 44.72 566 GLN A C 1
ATOM 4335 O O . GLN A 1 566 ? 19.317 -26.456 -36.982 1.00 44.72 566 GLN A O 1
ATOM 4340 N N . ARG A 1 567 ? 17.587 -26.698 -35.574 1.00 47.44 567 ARG A N 1
ATOM 4341 C CA . ARG A 1 567 ? 18.220 -27.791 -34.823 1.00 47.44 567 ARG A CA 1
ATOM 4342 C C . ARG A 1 567 ? 18.212 -29.051 -35.697 1.00 47.44 567 ARG A C 1
ATOM 4344 O O . ARG A 1 567 ? 17.150 -29.355 -36.239 1.00 47.44 567 ARG A O 1
ATOM 4351 N N . PRO A 1 568 ? 19.306 -29.831 -35.762 1.00 42.00 568 PRO A N 1
ATOM 4352 C CA . PRO A 1 568 ? 19.239 -31.191 -36.277 1.00 42.00 568 PRO A CA 1
ATOM 4353 C C . PRO A 1 568 ? 18.192 -31.981 -35.487 1.00 42.00 568 PRO A C 1
ATOM 4355 O O . PRO A 1 568 ? 18.259 -32.059 -34.257 1.00 42.00 568 PRO A O 1
ATOM 4358 N N . SER A 1 569 ? 17.208 -32.546 -36.180 1.00 39.28 569 SER A N 1
ATOM 4359 C CA . SER A 1 569 ? 16.252 -33.467 -35.576 1.00 39.28 569 SER A CA 1
ATOM 4360 C C . SER A 1 569 ? 16.966 -34.781 -35.261 1.00 39.28 569 SER A C 1
ATOM 4362 O O . SER A 1 569 ? 17.255 -35.556 -36.175 1.00 39.28 569 SER A O 1
ATOM 4364 N N . LEU A 1 570 ? 17.234 -35.039 -33.979 1.00 41.03 570 LEU A N 1
ATOM 4365 C CA . LEU A 1 570 ? 17.662 -36.352 -33.493 1.00 41.03 570 LEU A CA 1
ATOM 4366 C C . LEU A 1 570 ? 16.496 -37.341 -33.619 1.00 41.03 570 LEU A C 1
ATOM 4368 O O . LEU A 1 570 ? 15.749 -37.588 -32.676 1.00 41.03 570 LEU A O 1
ATOM 4372 N N . SER A 1 571 ? 16.327 -37.871 -34.827 1.00 36.75 571 SER A N 1
ATOM 4373 C CA . SER A 1 571 ? 15.385 -38.934 -35.156 1.00 36.75 571 SER A CA 1
ATOM 4374 C C . SER A 1 571 ? 15.936 -40.271 -34.664 1.00 36.75 571 SER A C 1
ATOM 4376 O O . SER A 1 571 ? 16.520 -41.051 -35.411 1.00 36.75 571 SER A O 1
ATOM 4378 N N . THR A 1 572 ? 15.740 -40.554 -33.377 1.00 39.88 572 THR A N 1
ATOM 4379 C CA . THR A 1 572 ? 15.951 -41.894 -32.818 1.00 39.88 572 THR A CA 1
ATOM 4380 C C . THR A 1 572 ? 14.874 -42.846 -33.345 1.00 39.88 572 THR A C 1
ATOM 4382 O O . THR A 1 572 ? 13.884 -43.109 -32.668 1.00 39.88 572 THR A O 1
ATOM 4385 N N . GLN A 1 573 ? 15.062 -43.330 -34.573 1.00 33.59 573 GLN A N 1
ATOM 4386 C CA . GLN A 1 573 ? 14.362 -44.482 -35.140 1.00 33.59 573 GLN A CA 1
ATOM 4387 C C . GLN A 1 573 ? 15.006 -45.767 -34.588 1.00 33.59 573 GLN A C 1
ATOM 4389 O O . GLN A 1 573 ? 16.183 -46.010 -34.869 1.00 33.59 573 GLN A O 1
ATOM 4394 N N . PRO A 1 574 ? 14.298 -46.583 -33.787 1.00 41.56 574 PRO A N 1
ATOM 4395 C CA . PRO A 1 574 ? 14.845 -47.827 -33.269 1.00 41.56 574 PRO A CA 1
ATOM 4396 C C . PRO A 1 574 ? 14.611 -48.981 -34.255 1.00 41.56 574 PRO A C 1
ATOM 4398 O O . PRO A 1 574 ? 13.473 -49.350 -34.528 1.00 41.56 574 PRO A O 1
ATOM 4401 N N . GLY A 1 575 ? 15.695 -49.611 -34.711 1.00 43.59 575 GLY A N 1
ATOM 4402 C CA . GLY A 1 575 ? 15.647 -50.931 -35.348 1.00 43.59 575 GLY A CA 1
ATOM 4403 C C . GLY A 1 575 ? 15.718 -50.943 -36.877 1.00 43.59 575 GLY A C 1
ATOM 4404 O O . GLY A 1 575 ? 14.707 -50.906 -37.568 1.00 43.59 575 GLY A O 1
ATOM 4405 N N . ALA A 1 576 ? 16.928 -51.158 -37.392 1.00 32.38 576 ALA A N 1
ATOM 4406 C CA . ALA A 1 576 ? 17.160 -51.812 -38.676 1.00 32.38 576 ALA A CA 1
ATOM 4407 C C . ALA A 1 576 ? 18.306 -52.814 -38.472 1.00 32.38 576 ALA A C 1
ATOM 4409 O O . ALA A 1 576 ? 19.451 -52.416 -38.267 1.00 32.38 576 ALA A O 1
ATOM 4410 N N . ALA A 1 577 ? 17.991 -54.110 -38.434 1.00 39.25 577 ALA A N 1
ATOM 4411 C CA . ALA A 1 577 ? 18.989 -55.157 -38.236 1.00 39.25 577 ALA A CA 1
ATOM 4412 C C . ALA A 1 577 ? 19.640 -55.515 -39.578 1.00 39.25 577 ALA A C 1
ATOM 4414 O O . ALA A 1 577 ? 18.975 -56.034 -40.474 1.00 39.25 577 ALA A O 1
ATOM 4415 N N . THR A 1 578 ? 20.938 -55.245 -39.722 1.00 34.09 578 THR A N 1
ATOM 4416 C CA . THR A 1 578 ? 21.688 -55.575 -40.940 1.00 34.09 578 THR A CA 1
ATOM 4417 C C . THR A 1 578 ? 21.928 -57.081 -41.024 1.00 34.09 578 THR A C 1
ATOM 4419 O O . THR A 1 578 ? 22.845 -57.608 -40.398 1.00 34.09 578 THR A O 1
ATOM 4422 N N . VAL A 1 579 ? 21.110 -57.780 -41.812 1.00 36.59 579 VAL A N 1
ATOM 4423 C CA . VAL A 1 579 ? 21.361 -59.180 -42.176 1.00 36.59 579 VAL A CA 1
ATOM 4424 C C . VAL A 1 579 ? 22.469 -59.223 -43.229 1.00 36.59 579 VAL A C 1
ATOM 4426 O O . VAL A 1 579 ? 22.339 -58.627 -44.297 1.00 36.59 579 VAL A O 1
ATOM 4429 N N . LEU A 1 580 ? 23.556 -59.933 -42.927 1.00 35.50 580 LEU A N 1
ATOM 4430 C CA . LEU A 1 580 ? 24.594 -60.265 -43.902 1.00 35.50 580 LEU A CA 1
ATOM 4431 C C . LEU A 1 580 ? 24.120 -61.445 -44.770 1.00 35.50 580 LEU A C 1
ATOM 4433 O O . LEU A 1 580 ? 23.737 -62.471 -44.200 1.00 35.50 580 LEU A O 1
ATOM 4437 N N . PRO A 1 581 ? 24.161 -61.353 -46.111 1.00 38.91 581 PRO A N 1
ATOM 4438 C CA . PRO A 1 581 ? 24.066 -62.530 -46.963 1.00 38.91 581 PRO A CA 1
ATOM 4439 C C . PRO A 1 581 ? 25.363 -63.352 -46.879 1.00 38.91 581 PRO A C 1
ATOM 4441 O O . PRO A 1 581 ? 26.442 -62.815 -46.622 1.00 38.91 581 PRO A O 1
ATOM 4444 N N . SER A 1 582 ? 25.245 -64.657 -47.106 1.00 38.78 582 SER A N 1
ATOM 4445 C CA . SER A 1 582 ? 26.356 -65.604 -47.218 1.00 38.78 582 SER A CA 1
ATOM 4446 C C . SER A 1 582 ? 26.462 -66.159 -48.645 1.00 38.78 582 SER A C 1
ATOM 4448 O O . SER A 1 582 ? 25.493 -66.074 -49.400 1.00 38.78 582 SER A O 1
ATOM 4450 N N . ALA A 1 583 ? 27.621 -66.771 -48.939 1.00 37.31 583 ALA A N 1
ATOM 4451 C CA . ALA A 1 583 ? 28.141 -67.165 -50.261 1.00 37.31 583 ALA A CA 1
ATOM 4452 C C . ALA A 1 583 ? 28.727 -65.996 -51.077 1.00 37.31 583 ALA A C 1
ATOM 4454 O O . ALA A 1 583 ? 27.953 -65.199 -51.646 1.00 37.31 583 ALA A O 1
#

Solvent-accessible surface area (backbone atoms only — not comparable to full-atom values): 34578 Å² total; per-residue (Å²): 113,75,78,64,78,71,54,79,78,83,93,79,89,87,85,76,86,90,72,94,81,89,80,88,80,91,76,81,88,78,82,81,82,80,91,78,83,86,85,88,84,80,91,82,87,88,88,78,88,87,81,88,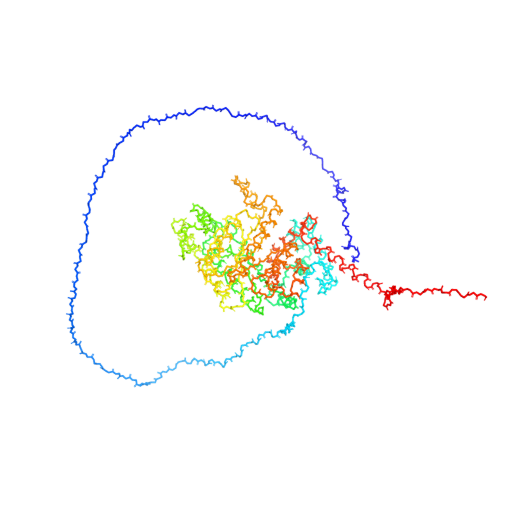82,90,84,84,87,90,87,90,89,84,88,85,92,86,85,81,90,85,88,86,88,87,88,89,91,83,86,87,85,88,90,85,82,92,88,81,90,84,86,84,86,80,81,79,80,74,78,83,73,76,78,78,76,74,85,82,70,83,77,76,80,80,74,86,70,71,88,78,73,80,78,67,71,76,48,35,60,70,33,39,66,90,54,53,72,69,54,52,54,46,53,52,52,50,52,55,48,18,47,33,63,74,56,36,80,38,40,71,58,52,51,54,52,37,30,69,73,67,33,50,72,55,41,52,52,50,41,51,69,46,60,41,60,45,46,35,42,26,53,44,82,79,53,25,46,65,48,52,54,62,32,46,81,41,43,24,32,49,25,40,34,55,27,52,56,62,44,56,35,66,71,63,71,82,65,90,77,64,55,67,68,60,56,50,53,48,17,52,50,40,48,53,50,52,48,47,52,45,54,57,22,39,68,50,86,50,46,15,30,29,60,46,58,60,58,30,37,28,57,57,70,46,34,28,52,50,19,46,44,38,46,77,73,38,53,66,77,47,52,46,56,96,88,45,84,79,60,88,86,66,46,70,53,63,75,38,66,88,71,52,53,75,67,48,44,51,48,49,41,53,23,40,52,52,50,40,55,46,48,50,53,31,47,76,64,68,31,26,30,42,30,43,56,68,76,59,77,68,31,33,56,36,50,47,42,45,42,51,53,36,21,70,74,53,5,72,88,41,45,33,34,23,40,44,42,38,24,30,35,69,61,37,65,61,51,54,53,14,52,50,46,45,24,63,76,72,73,32,19,31,25,45,29,43,33,49,70,89,55,68,67,59,55,50,51,49,21,60,75,70,74,45,78,68,58,47,49,91,46,72,64,53,22,47,54,43,34,52,50,53,52,49,62,46,52,72,37,32,83,67,79,44,33,27,36,29,54,39,56,64,47,63,69,60,50,52,51,50,56,50,49,30,60,74,68,70,51,58,46,72,46,94,38,60,34,38,32,34,53,37,74,47,48,51,42,50,45,53,38,35,6,73,68,45,25,49,17,32,29,41,33,34,28,31,48,67,82,46,33,47,66,57,54,45,52,50,28,49,70,37,34,46,32,87,74,83,43,48,56,38,57,46,52,52,34,51,50,51,38,53,49,51,52,53,53,55,71,71,52,68,100,76,79,71,76,82,79,85,77,84,75,86,84,81,85,84,77,79,87,80,136

pLDDT: mean 72.87, std 26.33, range [21.86, 98.69]

Secondary structure (DSSP, 8-state):
-HHHHTSPPPS--SSS---------PPP-PPPPPP-PPP------------------------------------------------------PPPPPP-PPPPPP--PPPP-----S--PPP-TT-HHHHHTTS-HHHHHHHHHHHHHHT-HHHHHTHHHHHHHHHHHT-HHHHHHHHIIIIIHHH--BSSHHHHHHHHHHHHTTTEEEEEEETHHHHHHTT-SS-TTS-HHHHHHHHHHHHHHHHHHHHHHHTTTT-EEEEE-GGGTS-HHHHHHHHHHHHHTSTTT--SSTT----TT--TTGGGTTTS-HHHHHHHHHHHHHHHHHHHHHHHHSSEEEEE----GGGHHHHHHHHHHHHHHH-SSS-SEEEEEETTBTTHHHHHHHHHHHHHHHT--EEEEEE--S-HHHHHHHHHHTT----B-SSHHHHHHHHHHHHHHHHHHHTTTSEEEEEE---HHHHHHHHHHHHHTT--TT-TTEEEEEETTS-HHHHHHHGGGT--EEEEEEES-HHHHHHHHHHHHHHGGGHHHH-HHHHHHHHHHHHHHHHHHHHTS-TT-PPP----------PPP--

Sequence (583 aa):
MALILLRKPPSNYSKLFLGRCEGFPVFATYPMPAQQTPAAAPAQGIAAGLLSSRSTPTQSSTPAHVSPDKTEDFTAASQLPRPHPELLHVHHRWQTPGQPQEPAQPLQLPHPQLHRQSQATAPDFNDHQQAFRHKTTARLLQTLAVFRACGFPLFVQNAMHLYKGSRTLIGQAATDAIVRRTFFKQFCGGECDQSIKPVLAYLHQHGIGPIINYAAEDAVASTNPHNTKSSNDVAEAACDQACKIFRKSIQDAAATAGLGFMAIKVSALGSPSMLKRASAALTEQGIADMWPGEGSALRPHDTPVEMLQGSLTQEDSTALDNATQRVLSLAQTAASLGNVRMMIDAEHIYMQPAIDAIALEAQRSVNMGRAVVLQTYQCYLKSTPSRLAGDVSLAARQGWTFGGKLVRGAYLVHEVEQAKLLGQPRPVHDSLLETHACYDRCVEQLMQKAGQSNVEMMVASHNQQSIEKAVALMQQLGISPSDNGVYFGQLYGMSDHLSFTLGPHGYQAYKVIPYGPIETTMPYLTRRAQENSDIFKKSGVGKELEMIKAELARRLVAFFKPSGWQRPSLSTQPGAATVLPSA

Radius of gyration: 33.05 Å; Cα contacts (8 Å, |Δi|>4): 728; chains: 1; bounding box: 115×108×114 Å

Mean predicted aligned error: 15.2 Å

InterPro domains:
  IPR002872 Proline dehydrogenase domain [PF01619] (203-534)
  IPR015659 Proline oxidase family [PTHR13914] (91-556)
  IPR029041 FAD-linked oxidoreductase-like [SSF51730] (190-561)